Protein AF-A0A956WLN7-F1 (afdb_monomer_lite)

Radius of gyration: 38.91 Å; chains: 1; bounding box: 83×95×93 Å

Structure (mmCIF, N/CA/C/O backbone):
data_AF-A0A956WLN7-F1
#
_entry.id   AF-A0A956WLN7-F1
#
loop_
_atom_site.group_PDB
_atom_site.id
_atom_site.type_symbol
_atom_site.label_atom_id
_atom_site.label_alt_id
_atom_site.label_comp_id
_atom_site.label_asym_id
_atom_site.label_entity_id
_atom_site.label_seq_id
_atom_site.pdbx_PDB_ins_code
_atom_site.Cartn_x
_atom_site.Cartn_y
_atom_site.Cartn_z
_atom_site.occupancy
_atom_site.B_iso_or_equiv
_atom_site.auth_seq_id
_atom_site.auth_comp_id
_atom_site.auth_asym_id
_atom_site.auth_atom_id
_atom_site.pdbx_PDB_model_num
ATOM 1 N N . MET A 1 1 ? -20.379 26.468 -5.941 1.00 45.59 1 MET A N 1
ATOM 2 C CA . MET A 1 1 ? -20.673 27.182 -4.681 1.00 45.59 1 MET A CA 1
ATOM 3 C C . MET A 1 1 ? -21.697 28.233 -5.037 1.00 45.59 1 MET A C 1
ATOM 5 O O . MET A 1 1 ? -21.361 29.142 -5.783 1.00 45.59 1 MET A O 1
ATOM 9 N N . ASP A 1 2 ? -22.950 27.978 -4.674 1.00 44.16 2 ASP A N 1
ATOM 10 C CA . ASP A 1 2 ? -24.123 28.577 -5.312 1.00 44.16 2 ASP A CA 1
ATOM 11 C C . ASP A 1 2 ? -24.926 29.424 -4.315 1.00 44.16 2 ASP A C 1
ATOM 13 O O . ASP A 1 2 ? -25.055 29.079 -3.139 1.00 44.16 2 ASP A O 1
ATOM 17 N N . ALA A 1 3 ? -25.411 30.561 -4.807 1.00 46.25 3 ALA A N 1
ATOM 18 C CA . ALA A 1 3 ? -25.912 31.727 -4.080 1.00 46.25 3 ALA A CA 1
ATOM 19 C C . ALA A 1 3 ? -27.334 31.552 -3.514 1.00 46.25 3 ALA A C 1
ATOM 21 O O . ALA A 1 3 ? -27.982 32.519 -3.126 1.00 46.25 3 ALA A O 1
ATOM 22 N N . THR A 1 4 ? -27.820 30.316 -3.440 1.00 49.53 4 THR A N 1
ATOM 23 C CA . THR A 1 4 ? -29.197 29.977 -3.065 1.00 49.53 4 THR A CA 1
ATOM 24 C C . THR A 1 4 ? -29.378 29.695 -1.572 1.00 49.53 4 THR A C 1
ATOM 26 O O . THR A 1 4 ? -30.505 29.665 -1.094 1.00 49.53 4 THR A O 1
ATOM 29 N N . GLN A 1 5 ? -28.292 29.572 -0.798 1.00 53.28 5 GLN A N 1
ATOM 30 C CA . GLN A 1 5 ? -28.366 29.317 0.651 1.00 53.28 5 GLN A CA 1
ATOM 31 C C . GLN A 1 5 ? -28.378 30.583 1.528 1.00 53.28 5 GLN A C 1
ATOM 33 O O . GLN A 1 5 ? -28.647 30.492 2.723 1.00 53.28 5 GLN A O 1
ATOM 38 N N . PHE A 1 6 ? -28.123 31.770 0.965 1.00 53.34 6 PHE A N 1
ATOM 39 C CA . PHE A 1 6 ? -28.124 33.022 1.740 1.00 53.34 6 PHE A CA 1
ATOM 40 C C . PHE A 1 6 ? -29.510 33.697 1.796 1.00 53.34 6 PHE A C 1
ATOM 42 O O . PHE A 1 6 ? -29.788 34.452 2.727 1.00 53.34 6 PHE A O 1
ATOM 49 N N . ASP A 1 7 ? -30.407 33.380 0.855 1.00 49.59 7 ASP A N 1
ATOM 50 C CA . ASP A 1 7 ? -31.729 34.017 0.738 1.00 49.59 7 ASP A CA 1
ATOM 51 C C . ASP A 1 7 ? -32.812 33.400 1.644 1.00 49.59 7 ASP A C 1
ATOM 53 O O . ASP A 1 7 ? -33.768 34.083 2.021 1.00 49.59 7 ASP A O 1
ATOM 57 N N . GLU A 1 8 ? -32.656 32.150 2.091 1.00 51.47 8 GLU A N 1
ATOM 58 C CA . GLU A 1 8 ? -33.643 31.514 2.982 1.00 51.47 8 GLU A CA 1
ATOM 59 C C . GLU A 1 8 ? 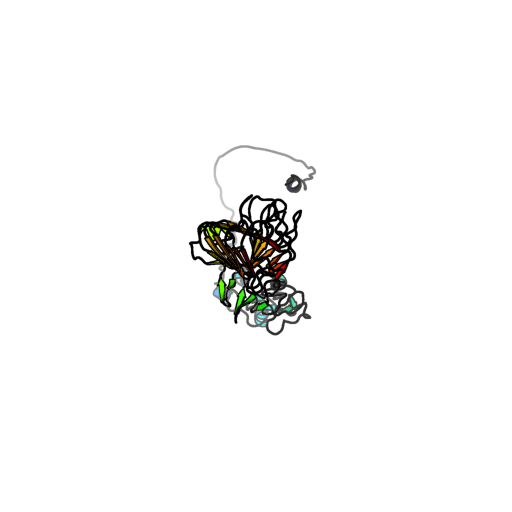-33.485 31.925 4.456 1.00 51.47 8 GLU A C 1
ATOM 61 O O . GLU A 1 8 ? -34.454 31.908 5.220 1.00 51.47 8 GLU A O 1
ATOM 66 N N . LEU A 1 9 ? -32.302 32.406 4.861 1.00 50.06 9 LEU A N 1
ATOM 67 C CA . LEU A 1 9 ? -32.072 32.895 6.227 1.00 50.06 9 LEU A CA 1
ATOM 68 C C . LEU A 1 9 ? -32.594 34.328 6.447 1.00 50.06 9 LEU A C 1
ATOM 70 O O . LEU A 1 9 ? -32.893 34.709 7.579 1.00 50.06 9 LEU A O 1
ATOM 74 N N . ALA A 1 10 ? -32.774 35.110 5.376 1.00 54.50 10 ALA A N 1
ATOM 75 C CA . ALA A 1 10 ? -33.302 36.475 5.440 1.00 54.50 10 ALA A CA 1
ATOM 76 C C . ALA A 1 10 ? -34.845 36.537 5.506 1.00 54.50 10 ALA A C 1
ATOM 78 O O . ALA A 1 10 ? -35.404 37.558 5.914 1.00 54.50 10 ALA A O 1
ATOM 79 N N . GLN A 1 11 ? -35.550 35.452 5.158 1.00 50.66 11 GLN A N 1
ATOM 80 C CA . GLN A 1 11 ? -37.019 35.428 5.078 1.00 50.66 11 GLN A CA 1
ATOM 81 C C . GLN A 1 11 ? -37.735 34.923 6.344 1.00 50.66 11 GLN A C 1
ATOM 83 O O . GLN A 1 11 ? -38.943 35.120 6.467 1.00 50.66 11 GLN A O 1
ATOM 88 N N . SER A 1 12 ? -37.033 34.357 7.333 1.00 45.94 12 SER A N 1
ATOM 89 C CA . SER A 1 12 ? -37.675 33.816 8.549 1.00 45.94 12 SER A CA 1
ATOM 90 C C . SER A 1 12 ? -37.803 34.812 9.715 1.00 45.94 12 SER A C 1
ATOM 92 O O . SER A 1 12 ? -38.587 34.584 10.636 1.00 45.94 12 SER A O 1
ATOM 94 N N . LEU A 1 13 ? -37.107 35.957 9.669 1.00 47.78 13 LEU A N 1
ATOM 95 C CA . LEU A 1 13 ? -37.099 36.957 10.754 1.00 47.78 13 LEU A CA 1
ATOM 96 C C . LEU A 1 13 ? -37.998 38.179 10.520 1.00 47.78 13 LEU A C 1
ATOM 98 O O . LEU A 1 13 ? -38.064 39.079 11.358 1.00 47.78 13 LEU A O 1
ATOM 102 N N . ALA A 1 14 ? -38.757 38.205 9.427 1.00 44.84 14 ALA A N 1
ATOM 103 C CA . ALA A 1 14 ? -39.651 39.310 9.119 1.00 44.84 14 ALA A CA 1
ATOM 104 C C . ALA A 1 14 ? -41.019 38.805 8.654 1.00 44.84 14 ALA A C 1
ATOM 106 O O . ALA A 1 14 ? -41.311 38.866 7.465 1.00 44.84 14 ALA A O 1
ATOM 107 N N . ARG A 1 15 ? -41.864 38.362 9.602 1.00 39.53 15 ARG A N 1
ATOM 108 C CA . ARG A 1 15 ? -43.323 38.643 9.693 1.00 39.53 15 ARG A CA 1
ATOM 109 C C . ARG A 1 15 ? -44.076 37.541 10.450 1.00 39.53 15 ARG A C 1
ATOM 111 O O . ARG A 1 15 ? -44.605 36.622 9.845 1.00 39.53 15 ARG A O 1
ATOM 118 N N . ALA A 1 16 ? -44.265 37.736 11.752 1.00 34.62 16 ALA A N 1
ATOM 119 C CA . ALA A 1 16 ? -45.542 37.477 12.426 1.00 34.62 16 ALA A CA 1
ATOM 120 C C . ALA A 1 16 ? -45.494 38.098 13.833 1.00 34.62 16 ALA A C 1
ATOM 122 O O . ALA A 1 16 ? -44.595 37.798 14.602 1.00 34.62 16 ALA A O 1
ATOM 123 N N . THR A 1 17 ? -46.369 38.990 14.287 1.00 37.59 17 THR A N 1
ATOM 124 C CA . THR A 1 17 ? -47.539 39.656 13.702 1.00 37.59 17 THR A CA 1
ATOM 125 C C . THR A 1 17 ? -47.919 40.778 14.680 1.00 37.59 17 THR A C 1
ATOM 127 O O . THR A 1 17 ? -48.120 40.513 15.862 1.00 37.59 17 THR A O 1
ATOM 130 N N . ARG A 1 18 ? -48.076 42.021 14.201 1.00 36.75 18 ARG A N 1
ATOM 131 C CA . ARG A 1 18 ? -48.930 43.039 14.839 1.00 36.75 18 ARG A CA 1
ATOM 132 C C . ARG A 1 18 ? -50.136 43.272 13.931 1.00 36.75 18 ARG A C 1
ATOM 134 O O . ARG A 1 18 ? -49.963 43.638 12.773 1.00 36.75 18 ARG A O 1
ATOM 141 N N . ARG A 1 19 ? -51.345 43.127 14.473 1.00 40.56 19 ARG A N 1
ATOM 142 C CA . ARG A 1 19 ? -52.564 43.792 13.989 1.00 40.56 19 ARG A CA 1
ATOM 143 C C . ARG A 1 19 ? -53.217 44.460 15.194 1.00 40.56 19 ARG A C 1
ATOM 145 O O . ARG A 1 19 ? -53.459 43.802 16.199 1.00 40.56 19 ARG A O 1
ATOM 152 N N . GLY A 1 20 ? -53.417 45.771 15.103 1.00 34.44 20 GLY A N 1
ATOM 153 C CA . GLY A 1 20 ? -54.113 46.575 16.104 1.00 34.44 20 GLY A CA 1
ATOM 154 C C . GLY A 1 20 ? -55.549 46.887 15.691 1.00 34.44 20 GLY A C 1
ATOM 155 O O . GLY A 1 20 ? -55.900 46.735 14.523 1.00 34.44 20 GLY A O 1
ATOM 156 N N . LEU A 1 21 ? -56.340 47.389 16.644 1.00 31.92 21 LEU A N 1
ATOM 157 C CA . LEU A 1 21 ? -57.487 48.254 16.373 1.00 31.92 21 LEU A CA 1
ATOM 158 C C . LEU A 1 21 ? -57.810 49.144 17.600 1.00 31.92 21 LEU A C 1
ATOM 160 O O . LEU A 1 21 ? -58.146 48.643 18.663 1.00 31.92 21 LEU A O 1
ATOM 164 N N . LEU A 1 22 ? -57.630 50.457 17.397 1.00 35.88 22 LEU A N 1
ATOM 165 C CA . LEU A 1 22 ? -58.396 51.643 17.841 1.00 35.88 22 LEU A CA 1
ATOM 166 C C . LEU A 1 22 ? -59.015 51.755 19.257 1.00 35.88 22 LEU A C 1
ATOM 168 O O . LEU A 1 22 ? -59.875 50.973 19.640 1.00 35.88 22 LEU A O 1
ATOM 172 N N . GLY A 1 23 ? -58.749 52.899 19.918 1.00 31.00 23 GLY A N 1
ATOM 173 C CA . GLY A 1 23 ? -59.648 53.466 20.941 1.00 31.00 23 GLY A CA 1
ATOM 174 C C . GLY A 1 23 ? -59.060 54.537 21.880 1.00 31.00 23 GLY A C 1
ATOM 175 O O . GLY A 1 23 ? -58.691 54.214 22.996 1.00 31.00 23 GLY A O 1
ATOM 176 N N . ARG A 1 24 ? -58.989 55.790 21.392 1.00 33.72 24 ARG A N 1
ATOM 177 C CA . ARG A 1 24 ? -58.956 57.144 22.036 1.00 33.72 24 ARG A CA 1
ATOM 178 C C . ARG A 1 24 ? -59.171 57.182 23.575 1.00 33.72 24 ARG A C 1
ATOM 180 O O . ARG A 1 24 ? -60.046 56.491 24.069 1.00 33.72 24 ARG A O 1
ATOM 187 N N . VAL A 1 25 ? -58.485 58.001 24.388 1.00 32.91 25 VAL A N 1
ATOM 188 C CA . VAL A 1 25 ? -58.614 59.475 24.592 1.00 32.91 25 VAL A CA 1
ATOM 189 C C . VAL A 1 25 ? -57.496 59.881 25.594 1.00 32.91 25 VAL A C 1
ATOM 191 O O . VAL A 1 25 ? -57.340 59.193 26.594 1.00 32.91 25 VAL A O 1
ATOM 194 N N . ALA A 1 26 ? -56.551 60.767 25.228 1.00 31.11 26 ALA A N 1
ATOM 195 C CA . ALA A 1 26 ? -56.342 62.162 25.710 1.00 31.11 26 ALA A CA 1
ATOM 196 C C . ALA A 1 26 ? -56.087 62.306 27.243 1.00 31.11 26 ALA A C 1
ATOM 198 O O . ALA A 1 26 ? -56.762 61.661 28.025 1.00 31.11 26 ALA A O 1
ATOM 199 N N . VAL A 1 27 ? -55.163 63.103 27.802 1.00 33.84 27 VAL A N 1
ATOM 200 C CA . VAL A 1 27 ? -54.576 64.418 27.474 1.00 33.84 27 VAL A CA 1
ATOM 201 C C . VAL A 1 27 ? -53.215 64.553 28.216 1.00 33.84 27 VAL A C 1
ATOM 203 O O . VAL A 1 27 ? -53.011 63.930 29.254 1.00 33.84 27 VAL A O 1
ATOM 206 N N . LEU A 1 28 ? -52.312 65.373 27.659 1.00 31.94 28 LEU A N 1
ATOM 207 C CA . LEU A 1 28 ? -51.082 65.988 28.221 1.00 31.94 28 LEU A CA 1
ATOM 208 C C . LEU A 1 28 ? -51.258 66.618 29.645 1.00 31.94 28 LEU A C 1
ATOM 210 O O . LEU A 1 28 ? -52.407 66.774 30.050 1.00 31.94 28 LEU A O 1
ATOM 214 N N . PRO A 1 29 ? -50.211 67.067 30.397 1.00 44.50 29 PRO A N 1
ATOM 215 C CA . PRO A 1 29 ? -49.067 67.836 29.888 1.00 44.50 29 PRO A CA 1
ATOM 216 C C . PRO A 1 29 ? -47.691 67.633 30.555 1.00 44.50 29 PRO A C 1
ATOM 218 O O . PRO A 1 29 ? -47.484 66.853 31.479 1.00 44.50 29 PRO A O 1
ATOM 221 N N . ALA A 1 30 ? -46.744 68.370 29.979 1.00 36.00 30 ALA A N 1
ATOM 222 C CA . ALA A 1 30 ? -45.340 68.486 30.315 1.00 36.00 30 ALA A CA 1
ATOM 223 C C . ALA A 1 30 ? -45.047 69.581 31.366 1.00 36.00 30 ALA A C 1
ATOM 225 O O . ALA A 1 30 ? -45.860 70.474 31.586 1.00 36.00 30 ALA A O 1
ATOM 226 N N . LEU A 1 31 ? -43.798 69.535 31.850 1.00 36.22 31 LEU A N 1
ATOM 227 C CA . LEU A 1 31 ? -42.971 70.603 32.436 1.00 36.22 31 LEU A CA 1
ATOM 228 C C . LEU A 1 31 ? -43.232 71.061 33.883 1.00 36.22 31 LEU A C 1
ATOM 230 O O . LEU A 1 31 ? -44.193 71.754 34.182 1.00 36.22 31 LEU A O 1
ATOM 234 N N . GLY A 1 32 ? -42.192 70.847 34.699 1.00 29.95 32 GLY A N 1
ATOM 235 C CA . GLY A 1 32 ? -41.552 71.924 35.460 1.00 29.95 32 GLY A CA 1
ATOM 236 C C . GLY A 1 32 ? -41.991 72.115 36.912 1.00 29.95 32 GLY A C 1
ATOM 237 O O . GLY A 1 32 ? -43.172 72.149 37.223 1.00 29.95 32 GLY A O 1
ATOM 238 N N . GLY A 1 33 ? -41.005 72.343 37.786 1.00 34.06 33 GLY A N 1
ATOM 239 C CA . GLY A 1 33 ? -41.217 73.066 39.043 1.00 34.06 33 GLY A CA 1
ATOM 240 C C . GLY A 1 33 ? -40.717 72.354 40.294 1.00 34.06 33 GLY A C 1
ATOM 241 O O . GLY A 1 33 ? -41.414 71.538 40.885 1.00 34.06 33 GLY A O 1
ATOM 242 N N . ALA A 1 34 ? -39.516 72.729 40.729 1.00 36.72 34 ALA A N 1
ATOM 243 C CA . ALA A 1 34 ? -39.054 72.551 42.098 1.00 36.72 34 ALA A CA 1
ATOM 244 C C . ALA A 1 34 ? -39.725 73.584 43.019 1.00 36.72 34 ALA A C 1
ATOM 246 O O . ALA A 1 34 ? -39.796 74.749 42.643 1.00 36.72 34 ALA A O 1
ATOM 247 N N . ALA A 1 35 ? -40.131 73.184 44.228 1.00 34.50 35 ALA A N 1
ATOM 248 C CA . ALA A 1 35 ? -40.055 74.000 45.447 1.00 34.50 35 ALA A CA 1
ATOM 249 C C . ALA A 1 35 ? -40.521 73.188 46.665 1.00 34.50 35 ALA A C 1
ATOM 251 O O . ALA A 1 35 ? -41.550 72.517 46.644 1.00 34.50 35 ALA A O 1
ATOM 252 N N . ALA A 1 36 ? -39.731 73.269 47.731 1.00 38.56 36 ALA A N 1
ATOM 253 C CA . ALA A 1 36 ? -40.043 72.776 49.062 1.00 38.56 36 ALA A CA 1
ATOM 254 C C . ALA A 1 36 ? -41.178 73.584 49.718 1.00 38.56 36 ALA A C 1
ATOM 256 O O . ALA A 1 36 ? -41.348 74.755 49.389 1.00 38.56 36 ALA A O 1
ATOM 257 N N . LEU A 1 37 ? -41.868 72.993 50.705 1.00 33.00 37 LEU A N 1
ATOM 258 C CA . LEU A 1 37 ? -41.923 73.460 52.107 1.00 33.00 37 LEU A CA 1
ATOM 259 C C . LEU A 1 37 ? -43.083 72.799 52.898 1.00 33.00 37 LEU A C 1
ATOM 261 O O . LEU A 1 37 ? -44.229 72.801 52.473 1.00 33.00 37 LEU A O 1
ATOM 265 N N . LEU A 1 38 ? -42.719 72.316 54.096 1.00 34.91 38 LEU A N 1
ATOM 266 C CA . LEU A 1 38 ? -43.451 72.359 55.379 1.00 34.91 38 LEU A CA 1
ATOM 267 C C . LEU A 1 38 ? -44.720 71.501 55.615 1.00 34.91 38 LEU A C 1
ATOM 269 O O . LEU A 1 38 ? -45.814 71.820 55.180 1.00 34.91 38 LEU A O 1
ATOM 273 N N . GLY A 1 39 ? -44.532 70.476 56.464 1.00 33.16 39 GLY A N 1
ATOM 274 C CA . GLY A 1 39 ? -45.213 70.280 57.760 1.00 33.16 39 GLY A CA 1
ATOM 275 C C . GLY A 1 39 ? -46.731 70.056 57.808 1.00 33.16 39 GLY A C 1
ATOM 276 O O . GLY A 1 39 ? -47.496 70.973 57.552 1.00 33.16 39 GLY A O 1
ATOM 277 N N . ASN A 1 40 ? -47.182 68.899 58.317 1.00 41.41 40 ASN A N 1
ATOM 278 C CA . ASN A 1 40 ? -47.607 68.738 59.724 1.00 41.41 40 ASN A CA 1
ATOM 279 C C . ASN A 1 40 ? -48.157 67.318 60.033 1.00 41.41 40 ASN A C 1
ATOM 281 O O . ASN A 1 40 ? -48.331 66.516 59.115 1.00 41.41 40 ASN A O 1
ATOM 285 N N . PRO A 1 41 ? -48.314 66.954 61.325 1.00 48.44 41 PRO A N 1
ATOM 286 C CA . PRO A 1 41 ? -48.110 65.598 61.829 1.00 48.44 41 PRO A CA 1
ATOM 287 C C . PRO A 1 41 ? -49.404 64.838 62.179 1.00 48.44 41 PRO A C 1
ATOM 289 O O . PRO A 1 41 ? -50.501 65.379 62.179 1.00 48.44 41 PRO A O 1
ATOM 292 N N . TRP A 1 42 ? -49.201 63.579 62.581 1.00 35.78 42 TRP A N 1
ATOM 293 C CA . TRP A 1 42 ? -50.133 62.666 63.258 1.00 35.78 42 TRP A CA 1
ATOM 294 C C . TRP A 1 42 ? -51.292 62.058 62.446 1.00 35.78 42 TRP A C 1
ATOM 296 O O . TRP A 1 42 ? -52.407 62.558 62.405 1.00 35.78 42 TRP A O 1
ATOM 306 N N . SER A 1 43 ? -51.077 60.825 61.977 1.00 38.75 43 SER A N 1
ATOM 307 C CA . SER A 1 43 ? -52.029 59.737 62.240 1.00 38.75 43 SER A CA 1
ATOM 308 C C . SER A 1 43 ? -51.296 58.392 62.319 1.00 38.75 43 SER A C 1
ATOM 310 O O . SER A 1 43 ? -50.462 58.026 61.490 1.00 38.75 43 SER A O 1
ATOM 312 N N . THR A 1 44 ? -51.538 57.683 63.414 1.00 48.47 44 THR A N 1
ATOM 313 C CA . THR A 1 44 ? -50.906 56.428 63.813 1.00 48.47 44 THR A CA 1
ATOM 314 C C . THR A 1 44 ? -51.625 55.239 63.174 1.00 48.47 44 THR A C 1
ATOM 316 O O . THR A 1 44 ? -52.648 54.779 63.669 1.00 48.47 44 THR A O 1
ATOM 319 N N . ALA A 1 45 ? -51.054 54.672 62.108 1.00 42.31 45 ALA A N 1
ATOM 320 C CA . ALA A 1 45 ? -51.434 53.350 61.604 1.00 42.31 45 ALA A CA 1
ATOM 321 C C . ALA A 1 45 ? -50.338 52.332 61.959 1.00 42.31 45 ALA A C 1
ATOM 323 O O . ALA A 1 45 ? -49.238 52.332 61.398 1.00 42.31 45 ALA A O 1
ATOM 324 N N . GLY A 1 46 ? -50.625 51.467 62.934 1.00 41.56 46 GLY A N 1
ATOM 325 C CA . GLY A 1 46 ? -49.712 50.430 63.405 1.00 41.56 46 GLY A CA 1
ATOM 326 C C . GLY A 1 46 ? -49.286 49.474 62.287 1.00 41.56 46 GLY A C 1
ATOM 327 O O . GLY A 1 46 ? -50.028 48.574 61.895 1.00 41.56 46 GLY A O 1
ATOM 328 N N . LYS A 1 47 ? -48.041 49.607 61.813 1.00 43.47 47 LYS A N 1
ATOM 329 C CA . LYS A 1 47 ? -47.384 48.584 60.991 1.00 43.47 47 LYS A CA 1
ATOM 330 C C . LYS A 1 47 ? -47.201 47.325 61.842 1.00 43.47 47 LYS A C 1
ATOM 332 O O . LYS A 1 47 ? -46.291 47.256 62.669 1.00 43.47 47 LYS A O 1
ATOM 337 N N . LYS A 1 48 ? -48.023 46.293 61.612 1.00 48.09 48 LYS A N 1
ATOM 338 C CA . LYS A 1 48 ? -47.727 44.928 62.079 1.00 48.09 48 LYS A CA 1
ATOM 339 C C . LYS A 1 48 ? -46.348 44.546 61.536 1.00 48.09 48 LYS A C 1
ATOM 341 O O . LYS A 1 48 ? -46.185 44.309 60.339 1.00 48.09 48 LYS A O 1
ATOM 346 N N . ARG A 1 49 ? -45.335 44.516 62.408 1.00 45.84 49 ARG A N 1
ATOM 347 C CA . ARG A 1 49 ? -43.987 44.040 62.070 1.00 45.84 49 ARG A CA 1
ATOM 348 C C . ARG A 1 49 ? -44.141 42.623 61.515 1.00 45.84 49 ARG A C 1
ATOM 350 O O . ARG A 1 49 ? -44.513 41.719 62.262 1.00 45.84 49 ARG A O 1
ATOM 357 N N . LYS A 1 50 ? -43.861 42.408 60.221 1.00 51.66 50 LYS A N 1
ATOM 358 C CA . LYS A 1 50 ? -43.634 41.054 59.692 1.00 51.66 50 LYS A CA 1
ATOM 359 C C . LYS A 1 50 ? -42.549 40.448 60.582 1.00 51.66 50 LYS A C 1
ATOM 361 O O . LYS A 1 50 ? -41.424 40.950 60.584 1.00 51.66 50 LYS A O 1
ATOM 366 N N . LYS A 1 51 ? -42.895 39.448 61.405 1.00 53.06 51 LYS A N 1
ATOM 367 C CA . LYS A 1 51 ? -41.923 38.741 62.249 1.00 53.06 51 LYS A CA 1
ATOM 368 C C . LYS A 1 51 ? -40.786 38.303 61.325 1.00 53.06 51 LYS A C 1
ATOM 370 O O . LYS A 1 51 ? -41.018 37.502 60.422 1.00 53.06 51 LYS A O 1
ATOM 375 N N . LYS A 1 52 ? -39.586 38.873 61.507 1.00 56.16 52 LYS A N 1
ATOM 376 C CA . LYS A 1 52 ? -38.375 38.425 60.810 1.00 56.16 52 LYS A CA 1
ATOM 377 C C . LYS A 1 52 ? -38.253 36.937 61.096 1.00 56.16 52 LYS A C 1
ATOM 379 O O . LYS A 1 52 ? -38.054 36.539 62.242 1.00 56.16 52 LYS A O 1
ATOM 384 N N . CYS A 1 53 ? -38.458 36.125 60.071 1.00 62.47 53 CYS A N 1
ATOM 385 C CA . CYS A 1 53 ? -38.328 34.696 60.223 1.00 62.47 53 CYS A CA 1
ATOM 386 C C . CYS A 1 53 ? -36.874 34.378 60.536 1.00 62.47 53 CYS A C 1
ATOM 388 O O . CYS A 1 53 ? -36.000 34.752 59.758 1.00 62.47 53 CYS A O 1
ATOM 390 N N . LYS A 1 54 ? -36.617 33.718 61.664 1.00 66.31 54 LYS A N 1
ATOM 391 C CA . LYS A 1 54 ? -35.305 33.145 61.958 1.00 66.31 54 LYS A CA 1
ATOM 392 C C . LYS A 1 54 ? -35.324 31.704 61.442 1.00 66.31 54 LYS A C 1
ATOM 394 O O . LYS A 1 54 ? -36.037 30.892 62.033 1.00 66.31 54 LYS A O 1
ATOM 399 N N . PRO A 1 55 ? -34.644 31.386 60.326 1.00 65.50 55 PRO A N 1
ATOM 400 C CA . PRO A 1 55 ? -34.585 30.018 59.824 1.00 65.50 55 PRO A CA 1
ATOM 401 C C . PRO A 1 55 ? -33.942 29.117 60.882 1.00 65.50 55 PRO A C 1
ATOM 403 O O . PRO A 1 55 ? -32.977 29.524 61.532 1.00 65.50 55 PRO A O 1
ATOM 406 N N . ARG A 1 56 ? -34.460 27.897 61.070 1.00 71.31 56 ARG A N 1
ATOM 407 C CA . ARG A 1 56 ? -33.717 26.884 61.834 1.00 71.31 56 ARG A CA 1
ATOM 408 C C . ARG A 1 56 ? -32.373 26.586 61.147 1.00 71.31 56 ARG A C 1
ATOM 410 O O . ARG A 1 56 ? -32.335 26.590 59.917 1.00 71.31 56 ARG A O 1
ATOM 417 N N . PRO A 1 57 ? -31.312 26.279 61.917 1.00 80.12 57 PRO A N 1
ATOM 418 C CA . PRO A 1 57 ? -30.034 25.847 61.361 1.00 80.12 57 PRO A CA 1
ATOM 419 C C . PRO A 1 57 ? -30.194 24.658 60.410 1.00 80.12 57 PRO A C 1
ATOM 421 O O . PRO A 1 57 ? -31.054 23.797 60.638 1.00 80.12 57 PRO A O 1
ATOM 424 N N . LEU A 1 58 ? -29.344 24.607 59.382 1.00 74.38 58 LEU A N 1
ATOM 425 C CA . LEU A 1 58 ? -29.343 23.573 58.345 1.00 74.38 58 LEU A CA 1
ATOM 426 C C . LEU A 1 58 ? -29.325 22.166 58.957 1.00 74.38 58 LEU A C 1
ATOM 428 O O . LEU A 1 58 ? -30.251 21.397 58.729 1.00 74.38 58 LEU A O 1
ATOM 432 N N . ALA A 1 59 ? -28.387 21.897 59.870 1.00 77.06 59 ALA A N 1
ATOM 433 C CA . ALA A 1 59 ? -28.246 20.609 60.555 1.00 77.06 59 ALA A CA 1
ATOM 434 C C . ALA A 1 59 ? -29.529 20.133 61.265 1.00 77.06 59 ALA A C 1
ATOM 436 O O . ALA A 1 59 ? -29.865 18.957 61.232 1.00 77.06 59 ALA A O 1
ATOM 437 N N . LYS A 1 60 ? -30.307 21.045 61.868 1.00 79.75 60 LYS A N 1
ATOM 438 C CA . LYS A 1 60 ? -31.589 20.698 62.518 1.00 79.75 60 LYS A CA 1
ATOM 439 C C . LYS A 1 60 ? -32.745 20.538 61.532 1.00 79.75 60 LYS A C 1
ATOM 441 O O . LYS A 1 60 ? -33.779 19.983 61.895 1.00 79.75 60 LYS A O 1
ATOM 446 N N . THR A 1 61 ? -32.617 21.105 60.338 1.00 76.69 61 THR A N 1
ATOM 447 C CA . THR A 1 61 ? -33.612 20.983 59.265 1.00 76.69 61 THR A CA 1
ATOM 448 C C . THR A 1 61 ? -33.390 19.695 58.468 1.00 76.69 61 THR A C 1
ATOM 450 O O . THR A 1 61 ? -34.369 19.067 58.073 1.00 76.69 61 THR A O 1
ATOM 453 N N . CYS A 1 62 ? -32.126 19.295 58.321 1.00 78.00 62 CYS A N 1
ATOM 454 C CA . CYS A 1 62 ? -31.654 18.139 57.562 1.00 78.00 62 CYS A CA 1
ATOM 455 C C . CYS A 1 62 ? -31.360 16.899 58.418 1.00 78.00 62 CYS A C 1
ATOM 457 O O . CYS A 1 62 ? -30.921 15.881 57.905 1.00 78.00 62 CYS A O 1
ATOM 459 N N . ALA A 1 63 ? -31.600 16.945 59.729 1.00 74.88 63 ALA A N 1
ATOM 460 C CA . ALA A 1 63 ? -31.435 15.771 60.581 1.00 74.88 63 ALA A CA 1
ATOM 461 C C . ALA A 1 63 ? -32.357 14.630 60.108 1.00 74.88 63 ALA A C 1
ATOM 463 O O . ALA A 1 63 ? -33.583 14.770 60.165 1.00 74.88 63 ALA A O 1
ATOM 464 N N . GLY A 1 64 ? -31.756 13.535 59.628 1.00 67.06 64 GLY A N 1
ATOM 465 C CA . GLY A 1 64 ? -32.459 12.371 59.076 1.00 67.06 64 GLY A CA 1
ATOM 466 C C . GLY A 1 64 ? -33.191 12.643 57.759 1.00 67.06 64 GLY A C 1
ATOM 467 O O . GLY A 1 64 ? -34.152 11.948 57.448 1.00 67.06 64 GLY A O 1
ATOM 468 N N . LYS A 1 65 ? -32.816 13.701 57.030 1.00 71.06 65 LYS A N 1
ATOM 469 C CA . LYS A 1 65 ? -33.422 14.080 55.749 1.00 71.06 65 LYS A CA 1
ATOM 470 C C . LYS A 1 65 ? -32.342 14.542 54.787 1.00 71.06 65 LYS A C 1
ATOM 472 O O . LYS A 1 65 ? -31.407 15.217 55.194 1.00 71.06 65 LYS A O 1
ATOM 477 N N . CYS A 1 66 ? -32.531 14.272 53.513 1.00 73.00 66 CYS A N 1
ATOM 478 C CA . CYS A 1 66 ? -31.627 14.678 52.448 1.00 73.00 66 CYS A CA 1
ATOM 479 C C . CYS A 1 66 ? -32.459 15.315 51.309 1.00 73.00 66 CYS A C 1
ATOM 481 O O . CYS A 1 66 ? -33.694 15.343 51.379 1.00 73.00 66 CYS A O 1
ATOM 483 N N . GLY A 1 67 ? -31.815 15.914 50.307 1.00 72.81 67 GLY A N 1
ATOM 484 C CA . GLY A 1 67 ? -32.497 16.600 49.205 1.00 72.81 67 GLY A CA 1
ATOM 485 C C . GLY A 1 67 ? -33.252 17.867 49.633 1.00 72.81 67 GLY A C 1
ATOM 486 O O . GLY A 1 67 ? -32.942 18.502 50.644 1.00 72.81 67 GLY A O 1
ATOM 487 N N . ILE A 1 68 ? -34.262 18.279 48.858 1.00 78.31 68 ILE A N 1
ATOM 488 C CA . ILE A 1 68 ? -34.959 19.557 49.075 1.00 78.31 68 ILE A CA 1
ATOM 489 C C . ILE A 1 68 ? -36.052 19.438 50.146 1.00 78.31 68 ILE A C 1
ATOM 491 O O . ILE A 1 68 ? -37.206 19.097 49.878 1.00 78.31 68 ILE A O 1
ATOM 495 N N . VAL A 1 69 ? -35.733 19.845 51.373 1.00 78.06 69 VAL A N 1
ATOM 496 C CA . VAL A 1 69 ? -36.657 19.807 52.512 1.00 78.06 69 VAL A CA 1
ATOM 497 C C . VAL A 1 69 ? -37.313 21.173 52.730 1.00 78.06 69 VAL A C 1
ATOM 499 O O . VAL A 1 69 ? -36.664 22.217 52.811 1.00 78.06 69 VAL A O 1
ATOM 502 N N . LYS A 1 70 ? -38.644 21.198 52.885 1.00 76.56 70 LYS A N 1
ATOM 503 C CA . LYS A 1 70 ? -39.368 22.415 53.295 1.00 76.56 70 LYS A CA 1
ATOM 504 C C . LYS A 1 70 ? -39.265 22.595 54.801 1.00 76.56 70 LYS A C 1
ATOM 506 O O . LYS A 1 70 ? -39.747 21.766 55.577 1.00 76.56 70 LYS A O 1
ATOM 511 N N . ASN A 1 71 ? -38.753 23.742 55.231 1.00 71.19 71 ASN A N 1
ATOM 512 C CA . ASN A 1 71 ? -38.740 24.091 56.643 1.00 71.19 71 ASN A CA 1
ATOM 513 C C . ASN A 1 71 ? -40.165 24.434 57.139 1.00 71.19 71 ASN A C 1
ATOM 515 O O . ASN A 1 71 ? -40.584 25.597 57.155 1.00 71.19 71 ASN A O 1
ATOM 519 N N . ARG A 1 72 ? -40.939 23.401 57.515 1.00 60.00 72 ARG A N 1
ATOM 520 C CA . ARG A 1 72 ? -42.353 23.505 57.937 1.00 60.00 72 ARG A CA 1
ATOM 521 C C . ARG A 1 72 ? -42.555 24.357 59.196 1.00 60.00 72 ARG A C 1
ATOM 523 O O . ARG A 1 72 ? -43.632 24.920 59.353 1.00 60.00 72 ARG A O 1
ATOM 530 N N . LYS A 1 73 ? -41.545 24.488 60.068 1.00 59.75 73 LYS A N 1
ATOM 531 C CA . LYS A 1 73 ? -41.647 25.245 61.333 1.00 59.75 73 LYS A CA 1
ATOM 532 C C . LYS A 1 73 ? -41.143 26.692 61.233 1.00 59.75 73 LYS A C 1
ATOM 534 O O . LYS A 1 73 ? -41.522 27.506 62.067 1.00 59.75 73 LYS A O 1
ATOM 539 N N . THR A 1 74 ? -40.349 27.044 60.216 1.00 60.25 74 THR A N 1
ATOM 540 C CA . THR A 1 74 ? -39.858 28.418 60.002 1.00 60.25 74 THR A CA 1
ATOM 541 C C . THR A 1 74 ? -39.825 28.777 58.511 1.00 60.25 74 THR A C 1
ATOM 543 O O . THR A 1 74 ? -38.776 28.759 57.871 1.00 60.25 74 THR A O 1
ATOM 546 N N . CYS A 1 75 ? -40.993 29.156 57.980 1.00 70.00 75 CYS A N 1
ATOM 547 C CA . CYS A 1 75 ? -41.176 29.927 56.737 1.00 70.00 75 CYS A CA 1
ATOM 548 C C . CYS A 1 75 ? -41.198 29.206 55.392 1.00 70.00 75 CYS A C 1
ATOM 550 O O . CYS A 1 75 ? -41.101 29.876 54.367 1.00 70.00 75 CYS A O 1
ATOM 552 N N . LYS A 1 76 ? -41.400 27.881 55.367 1.00 70.31 76 LYS A N 1
ATOM 553 C CA . LYS A 1 76 ? -41.632 27.090 54.138 1.00 70.31 76 LYS A CA 1
ATOM 554 C C . LYS A 1 76 ? -40.542 27.236 53.060 1.00 70.31 76 LYS A C 1
ATOM 556 O O . LYS A 1 76 ? -40.734 26.753 51.947 1.00 70.31 76 LYS A O 1
ATOM 561 N N . LYS A 1 77 ? -39.405 27.866 53.373 1.00 74.06 77 LYS A N 1
ATOM 562 C CA . LYS A 1 77 ? -38.268 27.962 52.461 1.00 74.06 77 LYS A CA 1
ATOM 563 C C . LYS A 1 77 ? -37.721 26.557 52.216 1.00 74.06 77 LYS A C 1
ATOM 565 O O . LYS A 1 77 ? -37.641 25.753 53.149 1.00 74.06 77 LYS A O 1
ATOM 570 N N . LYS A 1 78 ? -37.422 26.286 50.947 1.00 79.75 78 LYS A N 1
ATOM 571 C CA . LYS A 1 78 ? -36.729 25.083 50.494 1.00 79.75 78 LYS A CA 1
ATOM 572 C C . LYS A 1 78 ? -35.283 25.161 50.984 1.00 79.75 78 LYS A C 1
ATOM 574 O O . LYS A 1 78 ? -34.674 26.225 50.894 1.00 79.75 78 LYS A O 1
ATOM 579 N N . VAL A 1 79 ? -34.794 24.075 51.559 1.00 78.94 79 VAL A N 1
ATOM 580 C CA . VAL A 1 79 ? -33.433 23.934 52.069 1.00 78.94 79 VAL A CA 1
ATOM 581 C C . VAL A 1 79 ? -32.877 22.651 51.473 1.00 78.94 79 VAL A C 1
ATOM 583 O O . VAL A 1 79 ? -33.557 21.631 51.543 1.00 78.94 79 VAL A O 1
ATOM 586 N N . ASP A 1 80 ? -31.701 22.726 50.861 1.00 81.19 80 ASP A N 1
ATOM 587 C CA . ASP A 1 80 ? -31.016 21.560 50.311 1.00 81.19 80 ASP A CA 1
ATOM 588 C C . ASP A 1 80 ? -30.197 20.879 51.410 1.00 81.19 80 ASP A C 1
ATOM 590 O O . ASP A 1 80 ? -29.362 21.514 52.057 1.00 81.19 80 ASP A O 1
ATOM 594 N N . CYS A 1 81 ? -30.508 19.614 51.663 1.00 77.56 81 CYS A N 1
ATOM 595 C CA . CYS A 1 81 ? -29.923 18.792 52.708 1.00 77.56 81 CYS A CA 1
ATOM 596 C C . CYS A 1 81 ? -28.835 17.838 52.197 1.00 77.56 81 CYS A C 1
ATOM 598 O O . CYS A 1 81 ? -28.426 16.949 52.940 1.00 77.56 81 CYS A O 1
ATOM 600 N N . GLY A 1 82 ? -28.344 18.050 50.972 1.00 71.94 82 GLY A N 1
ATOM 601 C CA . GLY A 1 82 ? -27.289 17.241 50.367 1.00 71.94 82 GLY A CA 1
ATOM 602 C C . GLY A 1 82 ? -27.825 15.996 49.652 1.00 71.94 82 GLY A C 1
ATOM 603 O O . GLY A 1 82 ? -29.027 15.713 49.722 1.00 71.94 82 GLY A O 1
ATOM 604 N 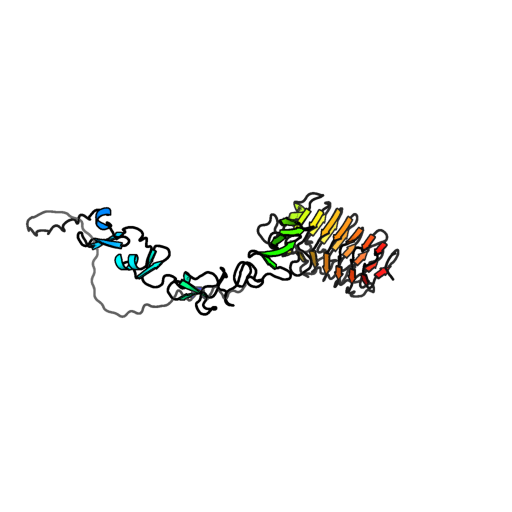N . PRO A 1 83 ? -26.948 15.267 48.937 1.00 68.94 83 PRO A N 1
ATOM 605 C CA . PRO A 1 83 ? -27.337 14.125 48.120 1.00 68.94 83 PRO A CA 1
ATOM 606 C C . PRO A 1 83 ? -27.904 12.993 48.976 1.00 68.94 83 PRO A C 1
ATOM 608 O O . PRO A 1 83 ? -27.452 12.730 50.090 1.00 68.94 83 PRO A O 1
ATOM 611 N N . CYS A 1 84 ? -28.918 12.330 48.434 1.00 70.31 84 CYS A N 1
ATOM 612 C CA . CYS A 1 84 ? -29.591 11.216 49.080 1.00 70.31 84 CYS A CA 1
ATOM 613 C C . CYS A 1 84 ? -28.993 9.913 48.610 1.00 70.31 84 CYS A C 1
ATOM 615 O O . CYS A 1 84 ? -29.462 9.348 47.624 1.00 70.31 84 CYS A O 1
ATOM 617 N N . ALA A 1 85 ? -27.960 9.481 49.327 1.00 76.94 85 ALA A N 1
ATOM 618 C CA . ALA A 1 85 ? -27.458 8.131 49.197 1.00 76.94 85 ALA A CA 1
ATOM 619 C C . ALA A 1 85 ? -28.559 7.134 49.584 1.00 76.94 85 ALA A C 1
ATOM 621 O O . ALA A 1 85 ? -29.283 7.354 50.558 1.00 76.94 85 ALA A O 1
ATOM 622 N N . CYS A 1 86 ? -28.678 6.057 48.829 1.00 78.00 86 CYS A N 1
ATOM 623 C CA . CYS A 1 86 ? -29.589 4.955 49.105 1.00 78.00 86 CYS A CA 1
ATOM 624 C C . CYS A 1 86 ? -28.882 3.637 48.786 1.00 78.00 86 CYS A C 1
ATOM 626 O O . CYS A 1 86 ? -27.995 3.606 47.932 1.00 78.00 86 CYS A O 1
ATOM 628 N N . GLU A 1 87 ? -29.272 2.559 49.460 1.00 77.38 87 GLU A N 1
ATOM 629 C CA . GLU A 1 87 ? -28.818 1.198 49.140 1.00 77.38 87 GLU A CA 1
ATOM 630 C C . GLU A 1 87 ? -29.974 0.357 48.581 1.00 77.38 87 GLU A C 1
ATOM 632 O O . GLU A 1 87 ? -29.751 -0.566 47.799 1.00 77.38 87 GLU A O 1
ATOM 637 N N . ALA A 1 88 ? -31.219 0.715 48.918 1.00 76.56 88 ALA A N 1
ATOM 638 C CA . ALA A 1 88 ? -32.428 0.084 48.409 1.00 76.56 88 ALA A CA 1
ATOM 639 C C . ALA A 1 88 ? -33.521 1.105 48.049 1.00 76.56 88 ALA A C 1
ATOM 641 O O . ALA A 1 88 ? -33.589 2.213 48.584 1.00 76.56 88 ALA A O 1
ATOM 642 N N . ASN A 1 89 ? -34.456 0.702 47.180 1.00 78.19 89 ASN A N 1
ATOM 643 C CA . ASN A 1 89 ? -35.616 1.519 46.790 1.00 78.19 89 ASN A CA 1
ATOM 644 C C . ASN A 1 89 ? -36.449 1.979 48.000 1.00 78.19 89 ASN A C 1
ATOM 646 O O . ASN A 1 89 ? -36.961 3.100 48.022 1.00 78.19 89 ASN A O 1
ATOM 650 N N . SER A 1 90 ? -36.543 1.145 49.042 1.00 81.50 90 SER A N 1
ATOM 651 C CA . SER A 1 90 ? -37.247 1.471 50.287 1.00 81.50 90 SER A CA 1
ATOM 652 C C . SER A 1 90 ? -36.699 2.715 50.980 1.00 81.50 90 SER A C 1
ATOM 654 O O . SER A 1 90 ? -37.469 3.441 51.607 1.00 81.50 90 SER A O 1
ATOM 656 N N . ASP A 1 91 ? -35.403 2.996 50.838 1.00 81.94 91 ASP A N 1
ATOM 657 C CA . ASP A 1 91 ? -34.764 4.164 51.445 1.00 81.94 91 ASP A CA 1
ATOM 658 C C . ASP A 1 91 ? -35.280 5.451 50.793 1.00 81.94 91 ASP A C 1
ATOM 660 O O . ASP A 1 91 ? -35.567 6.442 51.469 1.00 81.94 91 ASP A O 1
ATOM 664 N N . CYS A 1 92 ? -35.489 5.409 49.477 1.00 77.88 92 CYS A N 1
ATOM 665 C CA . CYS A 1 92 ? -36.016 6.518 48.689 1.00 77.88 92 CYS A CA 1
ATOM 666 C C . CYS A 1 92 ? -37.494 6.782 48.965 1.00 77.88 92 CYS A C 1
ATOM 668 O O . CYS A 1 92 ? -37.891 7.942 49.149 1.00 77.88 92 CYS A O 1
ATOM 670 N N . VAL A 1 93 ? -38.277 5.706 49.092 1.00 80.69 93 VAL A N 1
ATOM 671 C CA . VAL A 1 93 ? -39.691 5.780 49.474 1.00 80.69 93 VAL A CA 1
ATOM 672 C C . VAL A 1 93 ? -39.824 6.346 50.890 1.00 80.69 93 VAL A C 1
ATOM 674 O O . VAL A 1 93 ? -40.598 7.278 51.116 1.00 80.69 93 VAL A O 1
ATOM 677 N N . ALA A 1 94 ? -39.024 5.855 51.844 1.00 77.88 94 ALA A N 1
ATOM 678 C CA . ALA A 1 94 ? -39.023 6.334 53.226 1.00 77.88 94 ALA A CA 1
ATOM 679 C C . ALA A 1 94 ? -38.586 7.806 53.340 1.00 77.88 94 ALA A C 1
ATOM 681 O O . ALA A 1 94 ? -39.120 8.555 54.165 1.00 77.88 94 ALA A O 1
ATOM 682 N N . ALA A 1 95 ? -37.652 8.244 52.491 1.00 74.75 95 ALA A N 1
ATOM 683 C CA . ALA A 1 95 ? -37.208 9.632 52.424 1.00 74.75 95 ALA A CA 1
ATOM 684 C C . ALA A 1 95 ? -38.203 10.561 51.697 1.00 74.75 95 ALA A C 1
ATOM 686 O O . ALA A 1 95 ? -38.129 11.784 51.858 1.00 74.75 95 ALA A O 1
ATOM 687 N N . GLY A 1 96 ? -39.155 10.007 50.936 1.00 78.38 96 GLY A N 1
ATOM 688 C CA . GLY A 1 96 ? -40.138 10.760 50.154 1.00 78.38 96 GLY A CA 1
ATOM 689 C C . GLY A 1 96 ? -39.520 11.499 48.965 1.00 78.38 96 GLY A C 1
ATOM 690 O O . GLY A 1 96 ? -39.928 12.622 48.659 1.00 78.38 96 GLY A O 1
ATOM 691 N N . LEU A 1 97 ? -38.498 10.902 48.349 1.00 73.06 97 LEU A N 1
ATOM 692 C CA . LEU A 1 97 ? -37.693 11.505 47.277 1.00 73.06 97 LEU A CA 1
ATOM 693 C C . LEU A 1 97 ? -37.806 10.769 45.941 1.00 73.06 97 LEU A C 1
ATOM 695 O O . LEU A 1 97 ? -37.195 11.172 44.953 1.00 73.06 97 LEU A O 1
ATOM 699 N N . GLY A 1 98 ? -38.614 9.718 45.919 1.00 76.25 98 GLY A N 1
ATOM 700 C CA . GLY A 1 98 ? -38.915 8.919 44.752 1.00 76.25 98 GLY A CA 1
ATOM 701 C C . GLY A 1 98 ? -39.126 7.467 45.125 1.00 76.25 98 GLY A C 1
ATOM 702 O O . GLY A 1 98 ? -39.136 7.118 46.306 1.00 76.25 98 GLY A O 1
ATOM 703 N N . ASP A 1 99 ? -39.287 6.646 44.099 1.00 81.62 99 ASP A N 1
ATOM 704 C CA . ASP A 1 99 ? -39.677 5.247 44.247 1.00 81.62 99 ASP A CA 1
ATOM 705 C C . ASP A 1 99 ? -38.484 4.299 44.064 1.00 81.62 99 ASP A C 1
ATOM 707 O O . ASP A 1 99 ? -38.573 3.125 44.418 1.00 81.62 99 ASP A O 1
ATOM 711 N N . LEU A 1 100 ? -37.356 4.807 43.542 1.00 75.88 100 LEU A N 1
ATOM 712 C CA . LEU A 1 100 ? -36.201 4.006 43.143 1.00 75.88 100 LEU A CA 1
ATOM 713 C C . LEU A 1 100 ? -34.861 4.562 43.602 1.00 75.88 100 LEU A C 1
ATOM 715 O O . LEU A 1 100 ? -34.644 5.772 43.590 1.00 75.88 100 LEU A O 1
ATOM 719 N N . CYS A 1 101 ? -33.961 3.642 43.940 1.00 76.25 101 CYS A N 1
ATOM 720 C CA . CYS A 1 101 ? -32.556 3.873 44.216 1.00 76.25 101 CYS A CA 1
ATOM 721 C C . CYS A 1 101 ? -31.710 3.428 43.017 1.00 76.25 101 CYS A C 1
ATOM 723 O O . CYS A 1 101 ? -31.560 2.236 42.759 1.00 76.25 101 CYS A O 1
ATOM 725 N N . CYS A 1 102 ? -31.141 4.384 42.289 1.00 73.19 102 CYS A N 1
ATOM 726 C CA . CYS A 1 102 ? -30.386 4.148 41.062 1.00 73.19 102 CYS A CA 1
ATOM 727 C C . CYS A 1 102 ? -28.952 4.654 41.256 1.00 73.19 102 CYS A C 1
ATOM 729 O O . CYS A 1 102 ? -28.753 5.840 41.523 1.00 73.19 102 CYS A O 1
ATOM 731 N N . GLY A 1 103 ? -27.950 3.771 41.165 1.00 70.19 103 GLY A N 1
ATOM 732 C CA . GLY A 1 103 ? -26.539 4.156 41.342 1.00 70.19 103 GLY A CA 1
ATOM 733 C C . GLY A 1 103 ? -26.253 4.844 42.686 1.00 70.19 103 GLY A C 1
ATOM 734 O O . GLY A 1 103 ? -25.412 5.736 42.760 1.00 70.19 103 GLY A O 1
ATOM 735 N N . GLY A 1 104 ? -27.007 4.484 43.731 1.00 75.88 104 GLY A N 1
ATOM 736 C CA . GLY A 1 104 ? -26.916 5.101 45.051 1.00 75.88 104 GLY A CA 1
ATOM 737 C C . GLY A 1 104 ? -27.610 6.458 45.176 1.00 75.88 104 GLY A C 1
ATOM 738 O O . GLY A 1 104 ? -27.302 7.191 46.105 1.00 75.88 104 GLY A O 1
ATOM 739 N N . SER A 1 105 ? -28.513 6.836 44.266 1.00 78.25 105 SER A N 1
ATOM 740 C CA . SER A 1 105 ? -29.298 8.079 44.345 1.00 78.25 105 SER A CA 1
ATOM 741 C C . SER A 1 105 ? -30.791 7.840 44.128 1.00 78.25 105 SER A C 1
ATOM 743 O O . SER A 1 105 ? -31.184 6.985 43.341 1.00 78.25 105 SER A O 1
ATOM 745 N N . CYS A 1 106 ? -31.637 8.613 44.811 1.00 77.62 106 CYS A N 1
ATOM 746 C CA . CYS A 1 106 ? -33.091 8.466 44.721 1.00 77.62 106 CYS A CA 1
ATOM 747 C C . CYS A 1 106 ? -33.716 9.201 43.527 1.00 77.62 106 CYS A C 1
ATOM 749 O O . CYS A 1 106 ? -33.478 10.397 43.346 1.00 77.62 106 CYS A O 1
ATOM 751 N N . PHE A 1 107 ? -34.588 8.515 42.781 1.00 70.88 107 PHE A N 1
ATOM 752 C CA . PHE A 1 107 ? -35.316 9.047 41.624 1.00 70.88 107 PHE A CA 1
ATOM 753 C C . PHE A 1 107 ? -36.817 8.733 41.689 1.00 70.88 107 PHE A C 1
ATOM 755 O O . PHE A 1 107 ? -37.241 7.686 42.179 1.00 70.88 107 PHE A O 1
ATOM 762 N N . SER A 1 108 ? -37.638 9.652 41.168 1.00 73.19 108 SER A N 1
ATOM 763 C CA . SER A 1 108 ? -39.059 9.411 40.872 1.00 73.19 108 SER A CA 1
ATOM 764 C C . SER A 1 108 ? -39.200 9.119 39.374 1.00 73.19 108 SER A C 1
ATOM 766 O O . SER A 1 108 ? -38.902 10.005 38.574 1.00 73.19 108 SER A O 1
ATOM 768 N N . GLY A 1 109 ? -39.632 7.913 38.989 1.00 68.94 109 GLY A N 1
ATOM 769 C CA . GLY A 1 109 ? -39.776 7.508 37.582 1.00 68.94 109 GLY A CA 1
ATOM 770 C C . GLY A 1 109 ? -38.914 6.301 37.204 1.00 68.94 109 GLY A C 1
ATOM 771 O O . GLY A 1 109 ? -38.935 5.292 37.897 1.00 68.94 109 GLY A O 1
ATOM 772 N N . VAL A 1 110 ? -38.188 6.378 36.090 1.00 66.56 110 VAL A N 1
ATOM 773 C CA . VAL A 1 110 ? -37.372 5.274 35.555 1.00 66.56 110 VAL A CA 1
ATOM 774 C C . VAL A 1 110 ? -35.891 5.527 35.873 1.00 66.56 110 VAL A C 1
ATOM 776 O O . VAL A 1 110 ? -35.422 6.649 35.693 1.00 66.56 110 VAL A O 1
ATOM 779 N N . CYS A 1 111 ? -35.158 4.515 36.367 1.00 66.31 111 CYS A N 1
ATOM 780 C CA . CYS A 1 111 ? -33.724 4.650 36.686 1.00 66.31 111 CYS A CA 1
ATOM 781 C C . CYS A 1 111 ? -32.858 4.925 35.458 1.00 66.31 111 CYS A C 1
ATOM 783 O O . CYS A 1 111 ? -31.838 5.602 35.559 1.00 66.31 111 CYS A O 1
ATOM 785 N N . CYS A 1 112 ? -33.260 4.391 34.312 1.00 65.75 112 CYS A N 1
ATOM 786 C CA . CYS A 1 112 ? -32.622 4.640 33.040 1.00 65.75 112 CYS A CA 1
ATOM 787 C C . CYS A 1 112 ? -33.574 5.543 32.253 1.00 65.75 112 CYS A C 1
ATOM 789 O O . CYS A 1 112 ? -34.713 5.166 31.999 1.00 65.75 112 CYS A O 1
ATOM 791 N N . SER A 1 113 ? -33.160 6.759 31.902 1.00 59.47 113 SER A N 1
ATOM 792 C CA . SER A 1 113 ? -33.804 7.418 30.765 1.00 59.47 113 SER A CA 1
ATOM 793 C C . SER A 1 113 ? -33.374 6.690 29.488 1.00 59.47 113 SER A C 1
ATOM 795 O O . SER A 1 113 ? -32.307 6.077 29.482 1.00 59.47 113 SER A O 1
ATOM 797 N N . ASP A 1 114 ? -34.126 6.803 28.393 1.00 53.59 114 ASP A N 1
ATOM 798 C CA . ASP A 1 114 ? -33.684 6.274 27.087 1.00 53.59 114 ASP A CA 1
ATOM 799 C C . ASP A 1 114 ? -32.270 6.775 26.729 1.00 53.59 114 ASP A C 1
ATOM 801 O O . ASP A 1 114 ? -31.458 6.063 26.152 1.00 53.59 114 ASP A O 1
ATOM 805 N N . ALA A 1 115 ? -31.928 7.996 27.163 1.00 55.94 115 ALA A N 1
ATOM 806 C CA . ALA A 1 115 ? -30.595 8.574 27.019 1.00 55.94 115 ALA A CA 1
ATOM 807 C C . ALA A 1 115 ? -29.530 7.999 27.982 1.00 55.94 115 ALA A C 1
ATOM 809 O O . ALA A 1 115 ? -28.342 8.155 27.733 1.00 55.94 115 ALA A O 1
ATOM 810 N N . ALA A 1 116 ? -29.909 7.367 29.094 1.00 54.47 116 ALA A N 1
ATOM 811 C CA . ALA A 1 116 ? -28.977 6.707 30.013 1.00 54.47 116 ALA A CA 1
ATOM 812 C C . ALA A 1 116 ? -28.568 5.306 29.528 1.00 54.47 116 ALA A C 1
ATOM 814 O O . ALA A 1 116 ? -27.504 4.822 29.907 1.00 54.47 116 ALA A O 1
ATOM 815 N N . CYS A 1 117 ? -29.369 4.681 28.663 1.00 65.19 117 CYS A N 1
ATOM 816 C CA . CYS A 1 117 ? -29.004 3.460 27.954 1.00 65.19 117 CYS A CA 1
ATOM 817 C C . CYS A 1 117 ? -28.404 3.808 26.572 1.00 65.19 117 CYS A C 1
ATOM 819 O O . CYS A 1 117 ? -28.904 3.414 25.530 1.00 65.19 117 CYS A O 1
ATOM 821 N N . GLN A 1 118 ? -27.339 4.612 26.550 1.00 56.28 118 GLN A N 1
ATOM 822 C CA . GLN A 1 118 ? -26.721 5.115 25.311 1.00 56.28 118 GLN A CA 1
ATOM 823 C C . GLN A 1 118 ? -25.504 4.321 24.821 1.00 56.28 118 GLN A C 1
ATOM 825 O O . GLN A 1 118 ? -24.899 4.716 23.830 1.00 56.28 118 GLN A O 1
ATOM 830 N N . SER A 1 119 ? -25.135 3.212 25.467 1.00 52.88 119 SER A N 1
ATOM 831 C CA . SER A 1 119 ? -24.115 2.324 24.903 1.00 52.88 119 SER A CA 1
ATOM 832 C C . SER A 1 119 ? -24.739 1.523 23.762 1.00 52.88 119 SER A C 1
ATOM 834 O O . SER A 1 119 ? -25.518 0.603 24.007 1.00 52.88 119 SER A O 1
ATOM 836 N N . ASP A 1 120 ? -24.450 1.976 22.547 1.00 50.72 120 ASP A N 1
ATOM 837 C CA . ASP A 1 120 ? -24.679 1.374 21.239 1.00 50.72 120 ASP A CA 1
ATOM 838 C C . ASP A 1 120 ? -25.645 0.186 21.203 1.00 50.72 120 ASP A C 1
ATOM 840 O O . ASP A 1 120 ? -25.238 -0.963 21.263 1.00 50.72 120 ASP A O 1
ATOM 844 N N . ALA A 1 121 ? -26.921 0.518 20.969 1.00 57.56 121 ALA A N 1
ATOM 845 C CA . ALA A 1 121 ? -27.623 0.192 19.721 1.00 57.56 121 ALA A CA 1
ATOM 846 C C . ALA A 1 121 ? -28.927 -0.627 19.793 1.00 57.56 121 ALA A C 1
ATOM 848 O O . ALA A 1 121 ? -29.561 -0.784 18.752 1.00 57.56 121 ALA A O 1
ATOM 849 N N . ALA A 1 122 ? -29.397 -1.032 20.974 1.00 60.38 122 ALA A N 1
ATOM 850 C CA . ALA A 1 122 ? -30.831 -1.224 21.266 1.00 60.38 122 ALA A CA 1
ATOM 851 C C . ALA A 1 122 ? -31.118 -1.554 22.750 1.00 60.38 122 ALA A C 1
ATOM 853 O O . ALA A 1 122 ? -31.840 -2.517 23.020 1.00 60.38 122 ALA A O 1
ATOM 854 N N . PRO A 1 123 ? -30.554 -0.862 23.751 1.00 68.44 123 PRO A N 1
ATOM 855 C CA . PRO A 1 123 ? -30.935 -1.178 25.119 1.00 68.44 123 PRO A CA 1
ATOM 856 C C . PRO A 1 123 ? -32.337 -0.621 25.445 1.00 68.44 123 PRO A C 1
ATOM 858 O O . PRO A 1 123 ? -32.584 0.573 25.288 1.00 68.44 123 PRO A O 1
ATOM 861 N N . ASP A 1 124 ? -33.252 -1.483 25.895 1.00 72.88 124 ASP A N 1
ATOM 862 C CA . ASP A 1 124 ? -34.549 -1.086 26.461 1.00 72.88 124 ASP A CA 1
ATOM 863 C C . ASP A 1 124 ? -34.421 -0.921 27.981 1.00 72.88 124 ASP A C 1
ATOM 865 O O . ASP A 1 124 ? -33.567 -1.539 28.627 1.00 72.88 124 ASP A O 1
ATOM 869 N N . CYS A 1 125 ? -35.271 -0.090 28.579 1.00 74.94 125 CYS A N 1
ATOM 870 C CA . CYS A 1 125 ? -35.372 0.017 30.024 1.00 74.94 125 CYS A CA 1
ATOM 871 C C . CYS A 1 125 ? -36.537 -0.824 30.548 1.00 74.94 125 CYS A C 1
ATOM 873 O O . CYS A 1 125 ? -37.664 -0.346 30.702 1.00 74.94 125 CYS A O 1
ATOM 875 N N . VAL A 1 126 ? -36.242 -2.068 30.926 1.00 72.00 126 VAL A N 1
ATOM 876 C CA . VAL A 1 126 ? -37.222 -2.966 31.545 1.00 72.00 126 VAL A CA 1
ATOM 877 C C . VAL A 1 126 ? -36.885 -3.163 33.014 1.00 72.00 126 VAL A C 1
ATOM 879 O O . VAL A 1 126 ? -35.756 -3.470 33.390 1.00 72.00 126 VAL A O 1
AT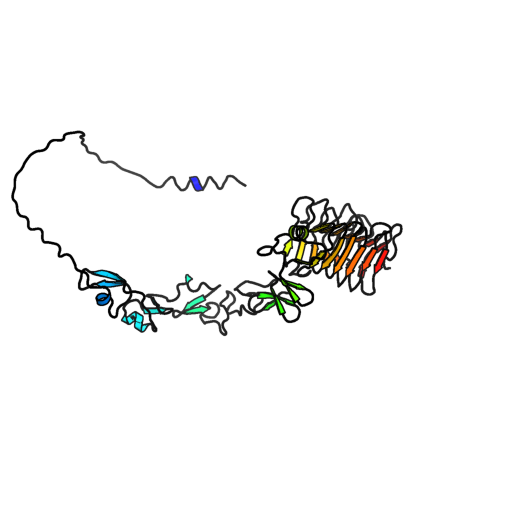OM 882 N N . GLY A 1 127 ? -37.875 -2.944 33.884 1.00 68.75 127 GLY A N 1
ATOM 883 C CA . GLY A 1 127 ? -37.708 -3.148 35.326 1.00 68.75 127 GLY A CA 1
ATOM 884 C C . GLY A 1 127 ? -36.617 -2.275 35.956 1.00 68.75 127 GLY A C 1
ATOM 885 O O . GLY A 1 127 ? -36.021 -2.683 36.949 1.00 68.75 127 GLY A O 1
ATOM 886 N N . HIS A 1 128 ? -36.372 -1.082 35.397 1.00 67.25 128 HIS A N 1
ATOM 887 C CA . HIS A 1 128 ? -35.360 -0.117 35.852 1.00 67.25 128 HIS A CA 1
ATOM 888 C C . HIS A 1 128 ? -33.897 -0.537 35.626 1.00 67.25 128 HIS A C 1
ATOM 890 O O . HIS A 1 128 ? -32.997 0.055 36.222 1.00 67.25 128 HIS A O 1
ATOM 896 N N . ALA A 1 129 ? -33.660 -1.517 34.753 1.00 70.12 129 ALA A N 1
ATOM 897 C CA . ALA A 1 129 ? -32.339 -1.900 34.272 1.00 70.12 129 ALA A CA 1
ATOM 898 C C . ALA A 1 129 ? -32.247 -1.681 32.753 1.00 70.12 129 ALA A C 1
ATOM 900 O O . ALA A 1 129 ? -33.240 -1.858 32.049 1.00 70.12 129 ALA A O 1
ATOM 901 N N . CYS A 1 130 ? -31.062 -1.318 32.246 1.00 72.81 130 CYS A N 1
ATOM 902 C CA . CYS A 1 130 ? -30.799 -1.364 30.806 1.00 72.81 130 CYS A CA 1
ATOM 903 C C . CYS A 1 130 ? -30.644 -2.836 30.401 1.00 72.81 130 CYS A C 1
ATOM 905 O O . CYS A 1 130 ? -29.725 -3.520 30.858 1.00 72.81 130 CYS A O 1
ATOM 907 N N . VAL A 1 131 ? -31.554 -3.322 29.568 1.00 77.19 131 VAL A N 1
ATOM 908 C CA . VAL A 1 131 ? -31.569 -4.681 29.016 1.00 77.19 131 VAL A CA 1
ATOM 909 C C . VAL A 1 131 ? -31.471 -4.614 27.504 1.00 77.19 131 VAL A C 1
ATOM 911 O O . VAL A 1 131 ? -31.646 -3.550 26.929 1.00 77.19 131 VAL A O 1
ATOM 914 N N . CYS A 1 132 ? -31.176 -5.725 26.835 1.00 79.81 132 CYS A N 1
ATOM 915 C CA . CYS A 1 132 ? -31.026 -5.706 25.390 1.00 79.81 132 CYS A CA 1
ATOM 916 C C . CYS A 1 132 ? -32.359 -5.993 24.689 1.00 79.81 132 CYS A C 1
ATOM 918 O O . CYS A 1 132 ? -32.848 -7.123 24.750 1.00 79.81 132 CYS A O 1
ATOM 920 N N . ALA A 1 133 ? -32.935 -4.999 24.004 1.00 78.06 133 ALA A N 1
ATOM 921 C CA . ALA A 1 133 ? -34.241 -5.130 23.345 1.00 78.06 133 ALA A CA 1
ATOM 922 C C . ALA A 1 133 ? -34.219 -6.211 22.256 1.00 78.06 133 ALA A C 1
ATOM 924 O O . ALA A 1 133 ? -35.137 -7.015 22.102 1.00 78.06 133 ALA A O 1
ATOM 925 N N . THR A 1 134 ? -33.102 -6.290 21.531 1.00 80.81 134 THR A N 1
ATOM 926 C CA . THR A 1 134 ? -32.849 -7.296 20.490 1.00 80.81 134 THR A CA 1
ATOM 927 C C . THR A 1 134 ? -32.572 -8.690 21.061 1.00 80.81 134 THR A C 1
ATOM 929 O O . THR A 1 134 ? -32.471 -9.654 20.307 1.00 80.81 134 THR A O 1
ATOM 932 N N . ASN A 1 135 ? -32.516 -8.819 22.390 1.00 81.62 135 ASN A N 1
ATOM 933 C CA . ASN A 1 135 ? -32.380 -10.071 23.130 1.00 81.62 135 ASN A CA 1
ATOM 934 C C . ASN A 1 135 ? -33.594 -10.320 24.050 1.00 81.62 135 ASN A C 1
ATOM 936 O O . ASN A 1 135 ? -33.449 -10.812 25.172 1.00 81.62 135 ASN A O 1
ATOM 940 N N . GLY A 1 136 ? -34.796 -9.936 23.606 1.00 80.81 136 GLY A N 1
ATOM 941 C CA . GLY A 1 136 ? -36.041 -10.175 24.345 1.00 80.81 136 GLY A CA 1
ATOM 942 C C . GLY A 1 136 ? -36.051 -9.535 25.733 1.00 80.81 136 GLY A C 1
ATOM 943 O O . GLY A 1 136 ? -36.472 -10.176 26.693 1.00 80.81 136 GLY A O 1
ATOM 944 N N . ASP A 1 137 ? -35.525 -8.313 25.834 1.00 78.75 137 ASP A N 1
ATOM 945 C CA . ASP A 1 137 ? -35.447 -7.526 27.067 1.00 78.75 137 ASP A CA 1
ATOM 946 C C . ASP A 1 137 ? -34.661 -8.213 28.193 1.00 78.75 137 ASP A C 1
ATOM 948 O O . ASP A 1 137 ? -34.926 -8.032 29.385 1.00 78.75 137 ASP A O 1
ATOM 952 N N . THR A 1 138 ? -33.649 -9.000 27.821 1.00 80.88 138 THR A N 1
ATOM 953 C CA . THR A 1 138 ? -32.724 -9.630 28.769 1.00 80.88 138 THR A CA 1
ATOM 954 C C . THR A 1 138 ? -31.307 -9.085 28.626 1.00 80.88 138 THR A C 1
ATOM 956 O O . THR A 1 138 ? -30.861 -8.697 27.544 1.00 80.88 138 THR A O 1
ATOM 959 N N . ALA A 1 139 ? -30.581 -9.020 29.745 1.00 79.12 139 ALA A N 1
ATOM 960 C CA . ALA A 1 139 ? -29.183 -8.606 29.748 1.00 79.12 139 ALA A CA 1
ATOM 961 C C . ALA A 1 139 ? -28.313 -9.606 28.971 1.00 79.12 139 ALA A C 1
ATOM 963 O O . ALA A 1 139 ? -28.527 -10.819 29.032 1.00 79.12 139 ALA A O 1
ATOM 964 N N . CYS A 1 140 ? -27.307 -9.097 28.265 1.00 83.88 140 CYS A N 1
ATOM 965 C CA . CYS A 1 140 ? -26.373 -9.933 27.528 1.00 83.88 140 CYS A CA 1
ATOM 966 C C . CYS A 1 140 ? -25.489 -10.751 28.476 1.00 83.88 140 CYS A C 1
ATOM 968 O O . CYS A 1 140 ? -24.900 -10.230 29.426 1.00 83.88 140 CYS A O 1
ATOM 970 N N . ALA A 1 141 ? -25.400 -12.056 28.221 1.00 84.88 141 ALA A N 1
ATOM 971 C CA . ALA A 1 141 ? -24.574 -12.953 29.016 1.00 84.88 141 ALA A CA 1
ATOM 972 C C . ALA A 1 141 ? -23.077 -12.688 28.785 1.00 84.88 141 ALA A C 1
ATOM 974 O O . ALA A 1 141 ? -22.665 -12.243 27.716 1.00 84.88 141 ALA A O 1
ATOM 975 N N . GLY A 1 142 ? -22.253 -12.984 29.793 1.00 80.62 142 GLY A N 1
ATOM 976 C CA . GLY A 1 142 ? -20.793 -12.975 29.649 1.00 80.62 142 GLY A CA 1
ATOM 977 C C . GLY A 1 142 ? -20.156 -11.601 29.411 1.00 80.62 142 GLY A C 1
ATOM 978 O O . GLY A 1 142 ? -18.993 -11.554 29.033 1.00 80.62 142 GLY A O 1
ATOM 979 N N . GLY A 1 143 ? -20.881 -10.498 29.633 1.00 77.44 143 GLY A N 1
ATOM 980 C CA . GLY A 1 143 ? -20.365 -9.143 29.406 1.00 77.44 143 GLY A CA 1
ATOM 981 C C . GLY A 1 143 ? -20.407 -8.678 27.946 1.00 77.44 143 GLY A C 1
ATOM 982 O O . GLY A 1 143 ? -19.810 -7.654 27.632 1.00 77.44 143 GLY A O 1
ATOM 983 N N . ALA A 1 144 ? -21.111 -9.402 27.069 1.00 85.56 144 ALA A N 1
ATOM 984 C CA . ALA A 1 144 ? -21.371 -8.974 25.696 1.00 85.56 144 ALA A CA 1
ATOM 985 C C . ALA A 1 144 ? -22.165 -7.651 25.642 1.00 85.56 144 ALA A C 1
ATOM 987 O O . ALA A 1 144 ? -22.944 -7.339 26.547 1.00 85.56 144 ALA A O 1
ATOM 988 N N . ALA A 1 145 ? -21.984 -6.882 24.569 1.00 86.00 145 ALA A N 1
ATOM 989 C CA . ALA A 1 145 ? -22.690 -5.626 24.330 1.00 86.00 145 ALA A CA 1
ATOM 990 C C . ALA A 1 145 ? -23.993 -5.850 23.551 1.00 86.00 145 ALA A C 1
ATOM 992 O O . ALA A 1 145 ? -24.115 -6.805 22.787 1.00 86.00 145 ALA A O 1
ATOM 993 N N . CYS A 1 146 ? -24.972 -4.963 23.733 1.00 85.44 146 CYS A N 1
ATOM 994 C CA . CYS A 1 146 ? -26.264 -5.050 23.055 1.00 85.44 146 CYS A CA 1
ATOM 995 C C . CYS A 1 146 ? -26.276 -4.299 21.718 1.00 85.44 146 CYS A C 1
ATOM 997 O O . CYS A 1 146 ? -26.714 -3.157 21.657 1.00 85.44 146 CYS A O 1
ATOM 999 N N . CYS A 1 147 ? -25.864 -4.952 20.638 1.00 86.00 147 CYS A N 1
ATOM 1000 C CA . CYS A 1 147 ? -25.858 -4.367 19.299 1.00 86.00 147 CYS A CA 1
ATOM 1001 C C . CYS A 1 147 ? -27.234 -4.477 18.597 1.00 86.00 147 CYS A C 1
ATOM 1003 O O . CYS A 1 147 ? -28.105 -5.237 19.043 1.00 86.00 147 CYS A O 1
ATOM 1005 N N . PRO A 1 148 ? -27.461 -3.808 17.439 1.00 83.00 148 PRO A N 1
ATOM 1006 C CA . PRO A 1 148 ? -28.728 -3.927 16.701 1.00 83.00 148 PRO A CA 1
ATOM 1007 C C . PRO A 1 148 ? -29.029 -5.360 16.254 1.00 83.00 148 PRO A C 1
ATOM 1009 O O . PRO A 1 148 ? -30.178 -5.714 16.014 1.00 83.00 148 PRO A O 1
ATOM 1012 N N . ALA A 1 149 ? -27.982 -6.178 16.111 1.00 82.31 149 ALA A N 1
ATOM 1013 C CA . ALA A 1 149 ? -28.069 -7.580 15.722 1.00 82.31 149 ALA A CA 1
ATOM 1014 C C . ALA A 1 149 ? -28.274 -8.538 16.913 1.00 82.31 149 ALA A C 1
ATOM 1016 O O . ALA A 1 149 ? -28.429 -9.738 16.695 1.00 82.31 149 ALA A O 1
ATOM 1017 N N . GLY A 1 150 ? -28.274 -8.033 18.153 1.00 87.50 150 GLY A N 1
ATOM 1018 C CA . GLY A 1 150 ? -28.352 -8.832 19.377 1.00 87.50 150 GLY A CA 1
ATOM 1019 C C . GLY A 1 150 ? -27.136 -8.649 20.282 1.00 87.50 150 GLY A C 1
ATOM 1020 O O . GLY A 1 150 ? -26.354 -7.712 20.130 1.00 87.50 150 GLY A O 1
ATOM 1021 N N . CYS A 1 151 ? -26.974 -9.567 21.234 1.00 89.62 151 CYS A N 1
ATOM 1022 C CA . CYS A 1 151 ? -25.822 -9.586 22.128 1.00 89.62 151 CYS A CA 1
ATOM 1023 C C . CYS A 1 151 ? -24.560 -10.052 21.399 1.00 89.62 151 CYS A C 1
ATOM 1025 O O . CYS A 1 151 ? -24.518 -11.177 20.902 1.00 89.62 151 CYS A O 1
ATOM 1027 N N . VAL A 1 152 ? -23.531 -9.207 21.379 1.00 91.38 152 VAL A N 1
ATOM 1028 C CA . VAL A 1 152 ? -22.285 -9.443 20.645 1.00 91.38 152 VAL A CA 1
ATOM 1029 C C . VAL A 1 152 ? -21.071 -9.260 21.553 1.00 91.38 152 VAL A C 1
ATOM 1031 O O . VAL A 1 152 ? -21.000 -8.318 22.343 1.00 91.38 152 VAL A O 1
ATOM 1034 N N . ASP A 1 153 ? -20.097 -10.161 21.438 1.00 92.50 153 ASP A N 1
ATOM 1035 C CA . ASP A 1 153 ? -18.800 -10.007 22.093 1.00 92.50 153 ASP A CA 1
ATOM 1036 C C . ASP A 1 153 ? -17.911 -9.052 21.287 1.00 92.50 153 ASP A C 1
ATOM 1038 O O . ASP A 1 153 ? -17.258 -9.451 20.325 1.00 92.50 153 ASP A O 1
ATOM 1042 N N . LEU A 1 154 ? -17.849 -7.787 21.711 1.00 92.62 154 LEU A N 1
ATOM 1043 C CA . LEU A 1 154 ? -17.018 -6.767 21.065 1.00 92.62 154 LEU A CA 1
ATOM 1044 C C . LEU A 1 154 ? -15.517 -7.094 21.113 1.00 92.62 154 LEU A C 1
ATOM 1046 O O . LEU A 1 154 ? -14.734 -6.468 20.406 1.00 92.62 154 LEU A O 1
ATOM 1050 N N . GLY A 1 155 ? -15.094 -8.042 21.954 1.00 93.12 155 GLY A N 1
ATOM 1051 C CA . GLY A 1 155 ? -13.708 -8.474 22.072 1.00 93.12 155 GLY A CA 1
ATOM 1052 C C . GLY A 1 155 ? -13.243 -9.388 20.939 1.00 93.12 155 GLY A C 1
ATOM 1053 O O . GLY A 1 155 ? -12.033 -9.494 20.713 1.00 93.12 155 GLY A O 1
ATOM 1054 N N . THR A 1 156 ? -14.177 -10.052 20.254 1.00 93.12 156 THR A N 1
ATOM 1055 C CA . THR A 1 156 ? -13.878 -11.129 19.297 1.00 93.12 156 THR A CA 1
ATOM 1056 C C . THR A 1 156 ? -14.738 -11.103 18.033 1.00 93.12 156 THR A C 1
ATOM 1058 O O . THR A 1 156 ? -14.352 -11.700 17.025 1.00 93.12 156 THR A O 1
ATOM 1061 N N . ASP A 1 157 ? -15.871 -10.401 18.041 1.00 93.81 157 ASP A N 1
ATOM 1062 C CA . ASP A 1 157 ? -16.761 -10.311 16.891 1.00 93.81 157 ASP A CA 1
ATOM 1063 C C . ASP A 1 157 ? -16.181 -9.397 15.806 1.00 93.81 157 ASP A C 1
ATOM 1065 O O . ASP A 1 157 ? -15.939 -8.207 16.005 1.00 93.81 157 ASP A O 1
ATOM 1069 N N . LEU A 1 158 ? -15.972 -9.969 14.620 1.00 93.19 158 LEU A N 1
ATOM 1070 C CA . LEU A 1 158 ? -15.354 -9.278 13.492 1.00 93.19 158 LEU A CA 1
ATOM 1071 C C . LEU A 1 158 ? -16.201 -8.110 12.962 1.00 93.19 158 LEU A C 1
ATOM 1073 O O . LEU A 1 158 ? -15.640 -7.176 12.397 1.00 93.19 158 LEU A O 1
ATOM 1077 N N . ALA A 1 159 ? -17.526 -8.164 13.109 1.00 93.81 159 ALA A N 1
ATOM 1078 C CA . ALA A 1 159 ? -18.450 -7.149 12.606 1.00 93.81 159 ALA A CA 1
ATOM 1079 C C . ALA A 1 159 ? -18.730 -6.028 13.626 1.00 93.81 159 ALA A C 1
ATOM 1081 O O . ALA A 1 159 ? -19.336 -5.018 13.267 1.00 93.81 159 ALA A O 1
ATOM 1082 N N . ASN A 1 160 ? -18.304 -6.201 14.879 1.00 92.75 160 ASN A N 1
ATOM 1083 C CA . ASN A 1 160 ? -18.598 -5.310 16.000 1.00 92.75 160 ASN A CA 1
ATOM 1084 C C . ASN A 1 160 ? -17.370 -5.162 16.917 1.00 92.75 160 ASN A C 1
ATOM 1086 O O . ASN A 1 160 ? -17.476 -5.249 18.136 1.00 92.75 160 ASN A O 1
ATOM 1090 N N . CYS A 1 161 ? -16.177 -5.023 16.350 1.00 94.06 161 CYS A N 1
ATOM 1091 C CA . CYS A 1 161 ? -14.952 -5.058 17.132 1.00 94.06 161 CYS A CA 1
ATOM 1092 C C . CYS A 1 161 ? -14.740 -3.752 17.904 1.00 94.06 161 CYS A C 1
ATOM 1094 O O . CYS A 1 161 ? -14.577 -2.693 17.306 1.00 94.06 161 CYS A O 1
ATOM 1096 N N . GLY A 1 162 ? -14.724 -3.825 19.233 1.00 91.88 162 GLY A N 1
ATOM 1097 C CA . GLY A 1 162 ? -14.575 -2.669 20.125 1.00 91.88 162 GLY A CA 1
ATOM 1098 C C . GLY A 1 162 ? -15.856 -1.851 20.327 1.00 91.88 162 GLY A C 1
ATOM 1099 O O . GLY A 1 162 ? -16.080 -1.361 21.431 1.00 91.88 162 GLY A O 1
ATOM 1100 N N . GLU A 1 163 ? -16.720 -1.766 19.315 1.00 91.25 163 GLU A N 1
ATOM 1101 C CA . GLU A 1 163 ? -18.035 -1.109 19.355 1.00 91.25 163 GLU A CA 1
ATOM 1102 C C . GLU A 1 163 ? -18.997 -1.738 18.326 1.00 91.25 163 GLU A C 1
ATOM 1104 O O . GLU A 1 163 ? -18.581 -2.378 17.353 1.00 91.25 163 GLU A O 1
ATOM 1109 N N . CYS A 1 164 ? -20.307 -1.570 18.524 1.00 90.25 164 CYS A N 1
ATOM 1110 C CA . CYS A 1 164 ? -21.303 -2.144 17.620 1.00 90.25 164 CYS A CA 1
ATOM 1111 C C . CYS A 1 164 ? -21.213 -1.536 16.213 1.00 90.25 164 CYS A C 1
ATOM 1113 O O . CYS A 1 164 ? -21.181 -0.321 16.043 1.00 90.25 164 CYS A O 1
ATOM 1115 N N . GLY A 1 165 ? -21.226 -2.387 15.187 1.00 90.31 165 GLY A N 1
ATOM 1116 C CA . GLY A 1 165 ? -21.106 -1.974 13.786 1.00 90.31 165 GLY A CA 1
ATOM 1117 C C . GLY A 1 165 ? -19.684 -1.630 13.326 1.00 90.31 165 GLY A C 1
ATOM 1118 O O . GLY A 1 165 ? -19.495 -1.337 12.142 1.00 90.31 165 GLY A O 1
ATOM 1119 N N . HIS A 1 166 ? -18.679 -1.699 14.205 1.00 90.81 166 HIS A N 1
ATOM 1120 C CA . HIS A 1 166 ? -17.279 -1.512 13.830 1.00 90.81 166 HIS A CA 1
ATOM 1121 C C . HIS A 1 166 ? -16.686 -2.795 13.251 1.00 90.81 166 HIS A C 1
ATOM 1123 O O . HIS A 1 166 ? -16.007 -3.576 13.919 1.00 90.81 166 HIS A O 1
ATOM 1129 N N . ALA A 1 167 ? -16.970 -3.031 11.975 1.00 92.25 167 ALA A N 1
ATOM 1130 C CA . ALA A 1 167 ? -16.446 -4.190 11.278 1.00 92.25 167 ALA A CA 1
ATOM 1131 C C . ALA A 1 167 ? -14.961 -4.015 10.936 1.00 92.25 167 ALA A C 1
ATOM 1133 O O . ALA A 1 167 ? -14.578 -3.069 10.233 1.00 92.25 167 ALA A O 1
ATOM 1134 N N . CYS A 1 168 ? -14.137 -4.976 11.352 1.00 90.94 168 CYS A N 1
ATOM 1135 C CA . CYS A 1 168 ? -12.760 -5.055 10.893 1.00 90.94 168 CYS A CA 1
ATOM 1136 C C . CYS A 1 168 ? -12.723 -5.338 9.392 1.00 90.94 168 CYS A C 1
ATOM 1138 O O . CYS A 1 168 ? -13.521 -6.103 8.847 1.00 90.94 168 CYS A O 1
ATOM 1140 N N . GLN A 1 169 ? -11.786 -4.694 8.708 1.00 85.31 169 GLN A N 1
ATOM 1141 C CA . GLN A 1 169 ? -11.728 -4.700 7.256 1.00 85.31 169 GLN A CA 1
ATOM 1142 C C . GLN A 1 169 ? -10.761 -5.768 6.755 1.00 85.31 169 GLN A C 1
ATOM 1144 O O . GLN A 1 169 ? -9.630 -5.897 7.221 1.00 85.31 169 GLN A O 1
ATOM 1149 N N . GLY A 1 170 ? -11.185 -6.496 5.729 1.00 80.81 170 GLY A N 1
ATOM 1150 C CA . GLY A 1 170 ? -10.315 -7.410 5.010 1.00 80.81 170 GLY A CA 1
ATOM 1151 C C . GLY A 1 170 ? -9.893 -8.651 5.784 1.00 80.81 170 GLY A C 1
ATOM 1152 O O . GLY A 1 170 ? -10.742 -9.401 6.241 1.00 80.81 170 GLY A O 1
ATOM 1153 N N . GLU A 1 171 ? -8.583 -8.891 5.874 1.00 78.88 171 GLU A N 1
ATOM 1154 C CA . GLU A 1 171 ? -7.999 -10.063 6.555 1.00 78.88 171 GLU A CA 1
ATOM 1155 C C . GLU A 1 171 ? -7.686 -9.789 8.037 1.00 78.88 171 GLU A C 1
ATOM 1157 O O . GLU A 1 171 ? -6.911 -10.505 8.669 1.00 78.88 171 GLU A O 1
ATOM 1162 N N . GLN A 1 172 ? -8.256 -8.719 8.593 1.00 89.75 172 GLN A N 1
ATOM 1163 C CA . GLN A 1 172 ? -8.124 -8.406 10.010 1.00 89.75 172 GLN A CA 1
ATOM 1164 C C . GLN A 1 172 ? -8.881 -9.416 10.869 1.00 89.75 172 GLN A C 1
ATOM 1166 O O . GLN A 1 172 ? -9.856 -10.031 10.444 1.00 89.75 172 GLN A O 1
ATOM 1171 N N . ILE A 1 173 ? -8.453 -9.518 12.118 1.00 91.25 173 ILE A N 1
ATOM 1172 C CA . ILE A 1 173 ? -9.165 -10.199 13.189 1.00 91.25 173 ILE A CA 1
ATOM 1173 C C . ILE A 1 173 ? -9.560 -9.183 14.256 1.00 91.25 173 ILE A C 1
ATOM 1175 O O . ILE A 1 173 ? -8.879 -8.170 14.440 1.00 91.25 173 ILE A O 1
ATOM 1179 N N . CYS A 1 174 ? -10.639 -9.480 14.976 1.00 93.62 174 CYS A N 1
ATOM 1180 C CA . CYS A 1 174 ? -10.953 -8.781 16.209 1.00 93.62 174 CYS A CA 1
ATOM 1181 C C . CYS A 1 174 ? -10.290 -9.500 17.381 1.00 93.62 174 CYS A C 1
ATOM 1183 O O . CYS A 1 174 ? -10.551 -10.681 17.621 1.00 93.62 174 CYS A O 1
ATOM 1185 N N . HIS A 1 175 ? -9.415 -8.801 18.102 1.00 92.56 175 HIS A N 1
ATOM 1186 C CA . HIS A 1 175 ? -8.816 -9.340 19.314 1.00 92.56 175 HIS A CA 1
ATOM 1187 C C . HIS A 1 175 ? -8.750 -8.276 20.401 1.00 92.56 175 HIS A C 1
ATOM 1189 O O . HIS A 1 175 ? -8.123 -7.232 20.224 1.00 92.56 175 HIS A O 1
ATOM 1195 N N . GLY A 1 176 ? -9.413 -8.540 21.528 1.00 90.38 176 GLY A N 1
ATOM 1196 C CA . GLY A 1 176 ? -9.478 -7.597 22.643 1.00 90.38 176 GLY A CA 1
ATOM 1197 C C . GLY A 1 176 ? -10.162 -6.279 22.271 1.00 90.38 176 GLY A C 1
ATOM 1198 O O . GLY A 1 176 ? -9.825 -5.245 22.839 1.00 90.38 176 GLY A O 1
ATOM 1199 N N . GLY A 1 177 ? -11.077 -6.307 21.295 1.00 92.12 177 GLY A N 1
ATOM 1200 C CA . GLY A 1 177 ? -11.797 -5.124 20.819 1.00 92.12 177 GLY A CA 1
ATOM 1201 C C . GLY A 1 177 ? -10.997 -4.231 19.879 1.00 92.12 177 GLY A C 1
ATOM 1202 O O . GLY A 1 177 ? -11.354 -3.074 19.686 1.00 92.12 177 GLY A O 1
ATOM 1203 N N . VAL A 1 178 ? -9.910 -4.745 19.298 1.00 91.44 178 VAL A N 1
ATOM 1204 C CA . VAL A 1 178 ? -9.093 -4.006 18.336 1.00 91.44 178 VAL A CA 1
ATOM 1205 C C . VAL A 1 178 ? -8.957 -4.790 17.040 1.00 91.44 178 VAL A C 1
ATOM 1207 O O . VAL A 1 178 ? -8.544 -5.953 17.037 1.00 91.44 178 VAL A O 1
ATOM 1210 N N . CYS A 1 179 ? -9.259 -4.121 15.929 1.00 91.81 179 CYS A N 1
ATOM 1211 C CA . CYS A 1 179 ? -9.012 -4.648 14.599 1.00 91.81 179 CYS A CA 1
ATOM 1212 C C . CYS A 1 179 ? -7.514 -4.670 14.292 1.00 91.81 179 CYS A C 1
ATOM 1214 O O . CYS A 1 179 ? -6.832 -3.636 14.285 1.00 91.81 179 CYS A O 1
ATOM 1216 N N . GLY A 1 180 ? -6.992 -5.858 14.008 1.00 90.38 180 GLY A N 1
ATOM 1217 C CA . GLY A 1 180 ? -5.572 -6.036 13.762 1.00 90.38 180 GLY A CA 1
ATOM 1218 C C . GLY A 1 180 ? -5.243 -7.230 12.887 1.00 90.38 180 GLY A C 1
ATOM 1219 O O . GLY A 1 180 ? -6.114 -8.002 12.505 1.00 90.38 180 GLY A O 1
ATOM 1220 N N . ILE A 1 181 ? -3.964 -7.373 12.562 1.00 88.88 181 ILE A N 1
ATOM 1221 C CA . ILE A 1 181 ? -3.432 -8.522 11.822 1.00 88.88 181 ILE A CA 1
ATOM 1222 C C . ILE A 1 181 ? -2.575 -9.384 12.742 1.00 88.88 181 ILE A C 1
ATOM 1224 O O . ILE A 1 181 ? -1.882 -8.868 13.620 1.00 88.88 181 ILE A O 1
ATOM 1228 N N . THR A 1 182 ? -2.583 -10.696 12.526 1.00 88.38 182 THR A N 1
ATOM 1229 C CA . THR A 1 182 ? -1.675 -11.609 13.227 1.00 88.38 182 THR A CA 1
ATOM 1230 C C . THR A 1 182 ? -0.234 -11.360 12.793 1.00 88.38 182 THR A C 1
ATOM 1232 O O . THR A 1 182 ? 0.071 -11.373 11.599 1.00 88.38 182 THR A O 1
ATOM 1235 N N . CYS A 1 183 ? 0.662 -11.166 13.754 1.00 89.12 183 CYS A N 1
ATOM 1236 C CA . CYS A 1 183 ? 2.076 -10.917 13.531 1.00 89.12 183 CYS A CA 1
ATOM 1237 C C . CYS A 1 183 ? 2.905 -11.720 14.530 1.00 89.12 183 CYS A C 1
ATOM 1239 O O . CYS A 1 183 ? 3.014 -11.364 15.703 1.00 89.12 183 CYS A O 1
ATOM 1241 N N . GLY A 1 184 ? 3.459 -12.845 14.075 1.00 88.00 184 GLY A N 1
ATOM 1242 C CA . GLY A 1 184 ? 4.079 -13.795 14.994 1.00 88.00 184 GLY A CA 1
ATOM 1243 C C . GLY A 1 184 ? 3.041 -14.351 15.971 1.00 88.00 184 GLY A C 1
ATOM 1244 O O . GLY A 1 184 ? 2.065 -14.970 15.553 1.00 88.00 184 GLY A O 1
ATOM 1245 N N . SER A 1 185 ? 3.256 -14.112 17.264 1.00 85.69 185 SER A N 1
ATOM 1246 C CA . SER A 1 185 ? 2.356 -14.509 18.355 1.00 85.69 185 SER A CA 1
ATOM 1247 C C . SER A 1 185 ? 1.433 -13.389 18.857 1.00 85.69 185 SER A C 1
ATOM 1249 O O . SER A 1 185 ? 0.719 -13.603 19.832 1.00 85.69 185 SER A O 1
ATOM 1251 N N . GLU A 1 186 ? 1.459 -12.200 18.247 1.00 85.88 186 GLU A N 1
ATOM 1252 C CA . GLU A 1 186 ? 0.698 -11.024 18.693 1.00 85.88 186 GLU A CA 1
ATOM 1253 C C . GLU A 1 186 ? -0.249 -10.515 17.594 1.00 85.88 186 GLU A C 1
ATOM 1255 O O . GLU A 1 186 ? -0.122 -10.874 16.422 1.00 85.88 186 GLU A O 1
ATOM 1260 N N . VAL A 1 187 ? -1.206 -9.660 17.965 1.00 88.00 187 VAL A N 1
ATOM 1261 C CA . VAL A 1 187 ? -2.099 -8.966 17.023 1.00 88.00 187 VAL A CA 1
ATOM 1262 C C . VAL A 1 187 ? -1.670 -7.504 16.922 1.00 88.00 187 VAL A C 1
ATOM 1264 O O . VAL A 1 187 ? -1.663 -6.794 17.926 1.00 88.00 187 VAL A O 1
ATOM 1267 N N . CYS A 1 188 ? -1.319 -7.033 15.721 1.00 89.19 188 CYS A N 1
ATOM 1268 C CA . CYS A 1 188 ? -0.953 -5.633 15.499 1.00 89.19 188 CYS A CA 1
ATOM 1269 C C . CYS A 1 188 ? -2.184 -4.794 15.127 1.00 89.19 188 CYS A C 1
ATOM 1271 O O . CYS A 1 188 ? -2.787 -5.069 14.086 1.00 89.19 188 CYS A O 1
ATOM 1273 N N . PRO A 1 189 ? -2.509 -3.725 15.879 1.00 88.94 189 PRO A N 1
ATOM 1274 C CA . PRO A 1 189 ? -3.537 -2.764 15.490 1.00 88.94 189 PRO A CA 1
ATOM 1275 C C . PRO A 1 189 ? -3.147 -2.049 14.195 1.00 88.94 189 PRO A C 1
ATOM 1277 O O . PRO A 1 189 ? -2.183 -1.282 14.172 1.00 88.94 189 PRO A O 1
ATOM 1280 N N . VAL A 1 190 ? -3.902 -2.267 13.120 1.00 83.69 190 VAL A N 1
ATOM 1281 C CA . VAL A 1 190 ? -3.551 -1.757 11.776 1.00 83.69 190 VAL A CA 1
ATOM 1282 C C . VAL A 1 190 ? -3.587 -0.230 11.659 1.00 83.69 190 VAL A C 1
ATOM 1284 O O . VAL A 1 190 ? -2.989 0.333 10.745 1.00 83.69 190 VAL A O 1
ATOM 1287 N N . ALA A 1 191 ? -4.280 0.443 12.583 1.00 82.25 191 ALA A N 1
ATOM 1288 C CA . ALA A 1 191 ? -4.406 1.897 12.602 1.00 82.25 191 ALA A CA 1
ATOM 1289 C C . ALA A 1 191 ? -3.115 2.600 13.051 1.00 82.25 191 ALA A C 1
ATOM 1291 O O . ALA A 1 191 ? -2.878 3.746 12.680 1.00 82.25 191 ALA A O 1
ATOM 1292 N N . THR A 1 192 ? -2.286 1.935 13.861 1.00 88.38 192 THR A N 1
ATOM 1293 C CA . THR A 1 192 ? -1.116 2.563 14.505 1.00 88.38 192 THR A CA 1
ATOM 1294 C C . THR A 1 192 ? 0.164 1.744 14.391 1.00 88.38 192 THR A C 1
ATOM 1296 O O . THR A 1 192 ? 1.245 2.237 14.735 1.00 88.38 192 THR A O 1
ATOM 1299 N N . ARG A 1 193 ? 0.075 0.495 13.919 1.00 92.38 193 ARG A N 1
ATOM 1300 C CA . ARG A 1 193 ? 1.203 -0.429 13.809 1.00 92.38 193 ARG A CA 1
ATOM 1301 C C . ARG A 1 193 ? 1.152 -1.243 12.521 1.00 92.38 193 ARG A C 1
ATOM 1303 O O . ARG A 1 193 ? 0.096 -1.456 11.935 1.00 92.38 193 ARG A O 1
ATOM 1310 N N . ILE A 1 194 ? 2.312 -1.765 12.137 1.00 92.62 194 ILE A N 1
ATOM 1311 C CA . ILE A 1 194 ? 2.470 -2.745 11.059 1.00 92.62 194 ILE A CA 1
ATOM 1312 C C . ILE A 1 194 ? 3.202 -3.987 11.559 1.00 92.62 194 ILE A C 1
ATOM 1314 O O . ILE A 1 194 ? 3.946 -3.920 12.540 1.00 92.62 194 ILE A O 1
ATOM 1318 N N . CYS A 1 195 ? 3.022 -5.105 10.858 1.00 90.62 195 CYS A N 1
ATOM 1319 C CA . CYS A 1 195 ? 3.824 -6.300 11.078 1.00 90.62 195 CYS A CA 1
ATOM 1320 C C . CYS A 1 195 ? 5.099 -6.249 10.236 1.00 90.62 195 CYS A C 1
ATOM 1322 O O . CYS A 1 195 ? 5.039 -6.255 9.008 1.00 90.62 195 CYS A O 1
ATOM 1324 N N . ASP A 1 196 ? 6.256 -6.244 10.888 1.00 90.12 196 ASP A N 1
ATOM 1325 C CA . ASP A 1 196 ? 7.552 -6.289 10.220 1.00 90.12 196 ASP A CA 1
ATOM 1326 C C . ASP A 1 196 ? 8.398 -7.409 10.821 1.00 90.12 196 ASP A C 1
ATOM 1328 O O . ASP A 1 196 ? 8.810 -7.338 11.976 1.00 90.12 196 ASP A O 1
ATOM 1332 N N . GLY A 1 197 ? 8.613 -8.480 10.051 1.00 86.62 197 GLY A N 1
ATOM 1333 C CA . GLY A 1 197 ? 9.419 -9.619 10.498 1.00 86.62 197 GLY A CA 1
ATOM 1334 C C . GLY A 1 197 ? 8.887 -10.283 11.773 1.00 86.62 197 GLY A C 1
ATOM 1335 O O . GLY A 1 197 ? 9.676 -10.611 12.651 1.00 86.62 197 GLY A O 1
ATOM 1336 N N . ALA A 1 198 ? 7.563 -10.452 11.878 1.00 87.94 198 ALA A N 1
ATOM 1337 C CA . ALA A 1 198 ? 6.864 -10.983 13.056 1.00 87.94 198 ALA A CA 1
ATOM 1338 C C . ALA A 1 198 ? 6.903 -10.087 14.312 1.00 87.94 198 ALA A C 1
ATOM 1340 O O . ALA A 1 198 ? 6.560 -10.549 15.397 1.00 87.94 198 ALA A O 1
ATOM 1341 N N . VAL A 1 199 ? 7.266 -8.806 14.175 1.00 90.56 199 VAL A N 1
ATOM 1342 C CA . VAL A 1 199 ? 7.223 -7.825 15.268 1.00 90.56 199 VAL A CA 1
ATOM 1343 C C . VAL A 1 199 ? 6.271 -6.679 14.925 1.00 90.56 199 VAL A C 1
ATOM 1345 O O . VAL A 1 199 ? 6.373 -6.077 13.854 1.00 90.56 199 VAL A O 1
ATOM 1348 N N . CYS A 1 200 ? 5.379 -6.320 15.854 1.00 91.69 200 CYS A N 1
ATOM 1349 C CA . CYS A 1 200 ? 4.513 -5.152 15.704 1.00 91.69 200 CYS A CA 1
ATOM 1350 C C . CYS A 1 200 ? 5.305 -3.851 15.884 1.00 91.69 200 CYS A C 1
ATOM 1352 O O . CYS A 1 200 ? 5.677 -3.487 17.003 1.00 91.69 200 CYS A O 1
ATOM 1354 N N . GLN A 1 201 ? 5.494 -3.092 14.809 1.00 93.19 201 GLN A N 1
ATOM 1355 C CA . GLN A 1 201 ? 6.215 -1.817 14.813 1.00 93.19 201 GLN A CA 1
ATOM 1356 C C . GLN A 1 201 ? 5.243 -0.632 14.766 1.00 93.19 201 GLN A C 1
ATOM 1358 O O . GLN A 1 201 ? 4.293 -0.681 13.986 1.00 93.19 201 GLN A O 1
ATOM 1363 N N . PRO A 1 202 ? 5.457 0.441 15.552 1.00 94.62 202 PRO A N 1
ATOM 1364 C CA . PRO A 1 202 ? 4.644 1.646 15.442 1.00 94.62 202 PRO A CA 1
ATOM 1365 C C . PRO A 1 202 ? 4.893 2.339 14.099 1.00 94.62 202 PRO A C 1
ATOM 1367 O O . PRO A 1 202 ? 6.016 2.340 13.585 1.00 94.62 202 PRO A O 1
ATOM 1370 N N . CYS A 1 203 ? 3.856 2.948 13.537 1.00 95.69 203 CYS A N 1
ATOM 1371 C CA . CYS A 1 203 ? 3.975 3.722 12.307 1.00 95.69 203 CYS A CA 1
ATOM 1372 C C . CYS A 1 203 ? 4.616 5.087 12.561 1.00 95.69 203 CYS A C 1
ATOM 1374 O O . CYS A 1 203 ? 4.263 5.792 13.505 1.00 95.69 203 CYS A O 1
ATOM 1376 N N . LYS A 1 204 ? 5.525 5.492 11.671 1.00 97.50 204 LYS A N 1
ATOM 1377 C CA . LYS A 1 204 ? 5.980 6.885 11.562 1.00 97.50 204 LYS A CA 1
ATOM 1378 C C . LYS A 1 204 ? 5.028 7.721 10.709 1.00 97.50 204 LYS A C 1
ATOM 1380 O O . LYS A 1 204 ? 4.961 8.932 10.909 1.00 97.50 204 LYS A O 1
ATOM 1385 N N . VAL A 1 205 ? 4.312 7.079 9.782 1.00 97.56 205 VAL A N 1
ATOM 1386 C CA . VAL A 1 205 ? 3.382 7.725 8.849 1.00 97.56 205 VAL A CA 1
ATOM 1387 C C . VAL A 1 205 ? 1.990 7.104 8.958 1.00 97.56 205 VAL A C 1
ATOM 1389 O O . VAL A 1 205 ? 1.837 5.899 8.762 1.00 97.56 205 VAL A O 1
ATOM 1392 N N . CYS A 1 206 ? 0.970 7.912 9.233 1.00 94.50 206 CYS A N 1
ATOM 1393 C CA . CYS A 1 206 ? -0.445 7.519 9.227 1.00 94.50 206 CYS A CA 1
ATOM 1394 C C . CYS A 1 206 ? -1.343 8.740 8.997 1.00 94.50 206 CYS A C 1
ATOM 1396 O O . CYS A 1 206 ? -0.848 9.862 9.007 1.00 94.50 206 CYS A O 1
ATOM 1398 N N . ALA A 1 207 ? -2.638 8.525 8.743 1.00 87.19 207 ALA A N 1
ATOM 1399 C CA . ALA A 1 207 ? -3.571 9.611 8.435 1.00 87.19 207 ALA A CA 1
ATOM 1400 C C . ALA A 1 207 ? -3.611 10.677 9.543 1.00 87.19 207 ALA A C 1
ATOM 1402 O O . ALA A 1 207 ? -3.573 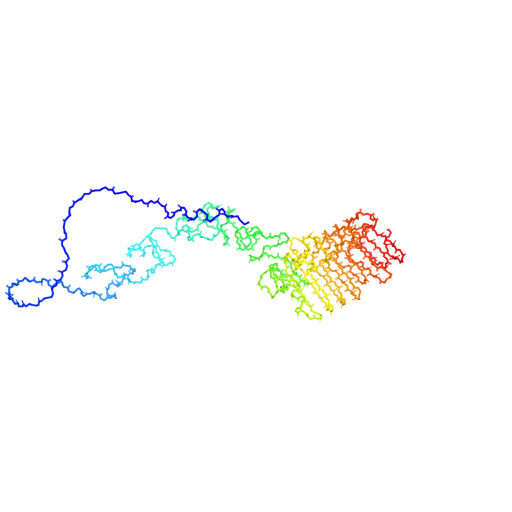11.870 9.253 1.00 87.19 207 ALA A O 1
ATOM 1403 N N . GLU A 1 208 ? -3.622 10.242 10.806 1.00 86.12 208 GLU A N 1
ATOM 1404 C CA . GLU A 1 208 ? -3.680 11.114 11.979 1.00 86.12 208 GLU A CA 1
ATOM 1405 C C . GLU A 1 208 ? -2.906 10.499 13.153 1.00 86.12 208 GLU A C 1
ATOM 1407 O O . GLU A 1 208 ? -2.842 9.282 13.296 1.00 86.12 208 GLU A O 1
ATOM 1412 N N . GLY A 1 209 ? -2.315 11.334 14.012 1.00 87.69 209 GLY A N 1
ATOM 1413 C CA . GLY A 1 209 ? -1.650 10.894 15.248 1.00 87.69 209 GLY A CA 1
ATOM 1414 C C . GLY A 1 209 ? -0.209 10.385 15.099 1.00 87.69 209 GLY A C 1
ATOM 1415 O O . GLY A 1 209 ? 0.476 10.217 16.107 1.00 87.69 209 GLY A O 1
ATOM 1416 N N . CYS A 1 210 ? 0.288 10.187 13.875 1.00 94.88 210 CYS A N 1
ATOM 1417 C CA . CYS A 1 210 ? 1.698 9.880 13.620 1.00 94.88 210 CYS A CA 1
ATOM 1418 C C . CYS A 1 210 ? 2.573 11.135 13.532 1.00 94.88 210 CYS A C 1
ATOM 1420 O O . CYS A 1 210 ? 2.085 12.251 13.365 1.00 94.88 210 CYS A O 1
ATOM 1422 N N . ALA A 1 211 ? 3.895 10.934 13.587 1.00 96.56 211 ALA A N 1
ATOM 1423 C CA . ALA A 1 211 ? 4.881 12.002 13.406 1.00 96.56 211 ALA A CA 1
ATOM 1424 C C . ALA A 1 211 ? 4.758 12.696 12.039 1.00 96.56 211 ALA A C 1
ATOM 1426 O O . ALA A 1 211 ? 5.026 13.891 11.927 1.00 96.56 211 ALA A O 1
ATOM 1427 N N . PHE A 1 212 ? 4.338 11.951 11.014 1.00 97.38 212 PHE A N 1
ATOM 1428 C CA . PHE A 1 212 ? 4.104 12.465 9.673 1.00 97.38 212 PHE A CA 1
ATOM 1429 C C . PHE A 1 212 ? 2.751 11.987 9.146 1.00 97.38 212 PHE A C 1
ATOM 1431 O O . PHE A 1 212 ? 2.352 10.843 9.370 1.00 97.38 212 PHE A O 1
ATOM 1438 N N . THR A 1 213 ? 2.071 12.849 8.395 1.00 95.88 213 THR A N 1
ATOM 1439 C CA . THR A 1 213 ? 0.825 12.514 7.686 1.00 95.88 213 THR A CA 1
ATOM 1440 C C . THR A 1 213 ? 1.061 12.127 6.227 1.00 95.88 213 THR A C 1
ATOM 1442 O O . THR A 1 213 ? 0.175 11.592 5.566 1.00 95.88 213 THR A O 1
ATOM 1445 N N . THR A 1 214 ? 2.271 12.364 5.711 1.00 97.00 214 THR A N 1
ATOM 1446 C CA . THR A 1 214 ? 2.634 12.127 4.311 1.00 97.00 214 THR A CA 1
ATOM 1447 C C . THR A 1 214 ? 3.953 11.371 4.227 1.00 97.00 214 THR A C 1
ATOM 1449 O O . THR A 1 214 ? 4.837 11.519 5.076 1.00 97.00 214 THR A O 1
ATOM 1452 N N . VAL A 1 215 ? 4.088 10.539 3.194 1.00 98.00 215 VAL A N 1
ATOM 1453 C CA . VAL A 1 215 ? 5.294 9.724 2.991 1.00 98.00 215 VAL A CA 1
ATOM 1454 C C . VAL A 1 215 ? 6.491 10.610 2.649 1.00 98.00 215 VAL A C 1
ATOM 1456 O O . VAL A 1 215 ? 7.565 10.413 3.215 1.00 98.00 215 VAL A O 1
ATOM 1459 N N . GLN A 1 216 ? 6.297 11.634 1.809 1.00 97.81 216 GLN A N 1
ATOM 1460 C CA . GLN A 1 216 ? 7.370 12.563 1.456 1.00 97.81 216 GLN A CA 1
ATOM 1461 C C . GLN A 1 216 ? 7.927 13.311 2.673 1.00 97.81 216 GLN A C 1
ATOM 1463 O O . GLN A 1 216 ? 9.140 13.362 2.833 1.00 97.81 216 GLN A O 1
ATOM 1468 N N . ALA A 1 217 ? 7.079 13.805 3.584 1.00 97.56 217 ALA A N 1
ATOM 1469 C CA . ALA A 1 217 ? 7.565 14.509 4.775 1.00 97.56 217 ALA A CA 1
ATOM 1470 C C . ALA A 1 217 ? 8.446 13.614 5.666 1.00 97.56 217 ALA A C 1
ATOM 1472 O O . ALA A 1 217 ? 9.441 14.074 6.228 1.00 97.56 217 ALA A O 1
ATOM 1473 N N . ALA A 1 218 ? 8.114 12.323 5.763 1.00 98.25 218 ALA A N 1
ATOM 1474 C CA . ALA A 1 218 ? 8.939 11.359 6.484 1.00 98.25 218 ALA A CA 1
ATOM 1475 C C . ALA A 1 218 ? 10.277 11.092 5.777 1.00 98.25 218 ALA A C 1
ATOM 1477 O O . ALA A 1 218 ? 11.299 10.956 6.448 1.00 98.25 218 ALA A O 1
ATOM 1478 N N . ILE A 1 219 ? 10.290 11.038 4.441 1.00 98.38 219 ILE A N 1
ATOM 1479 C CA . ILE A 1 219 ? 11.519 10.900 3.646 1.00 98.38 219 ILE A CA 1
ATOM 1480 C C . ILE A 1 219 ? 12.412 12.134 3.803 1.00 98.38 219 ILE A C 1
ATOM 1482 O O . ILE A 1 219 ? 13.625 11.998 3.986 1.00 98.38 219 ILE A O 1
ATOM 1486 N N . ASP A 1 220 ? 11.833 13.333 3.768 1.00 97.50 220 ASP A N 1
ATOM 1487 C CA . ASP A 1 220 ? 12.562 14.596 3.889 1.00 97.50 220 ASP A CA 1
ATOM 1488 C C . ASP A 1 220 ? 13.294 14.684 5.232 1.00 97.50 220 ASP A C 1
ATOM 1490 O O . ASP A 1 220 ? 14.476 15.030 5.266 1.00 97.50 220 ASP A O 1
ATOM 1494 N N . ALA A 1 221 ? 12.623 14.276 6.315 1.00 98.19 221 ALA A N 1
ATOM 1495 C CA . ALA A 1 221 ? 13.178 14.246 7.667 1.00 98.19 221 ALA A CA 1
ATOM 1496 C C . ALA A 1 221 ? 14.166 13.091 7.925 1.00 98.19 221 ALA A C 1
ATOM 1498 O O . ALA A 1 221 ? 14.927 13.145 8.892 1.00 98.19 221 ALA A O 1
ATOM 1499 N N . ALA A 1 222 ? 14.151 12.042 7.099 1.00 98.31 222 ALA A N 1
ATOM 1500 C CA . ALA A 1 222 ? 14.986 10.862 7.286 1.00 98.31 222 ALA A CA 1
ATOM 1501 C C . ALA A 1 222 ? 16.448 11.079 6.864 1.00 98.31 222 ALA A C 1
ATOM 1503 O O . ALA A 1 222 ? 16.764 11.850 5.951 1.00 98.31 222 ALA A O 1
ATOM 1504 N N . SER A 1 223 ? 17.335 10.320 7.503 1.00 98.25 223 SER A N 1
ATOM 1505 C CA . SER A 1 223 ? 18.749 10.160 7.164 1.00 98.25 223 SER A CA 1
ATOM 1506 C C . SER A 1 223 ? 19.000 8.850 6.413 1.00 98.25 223 SER A C 1
ATOM 1508 O O . SER A 1 223 ? 18.210 7.911 6.466 1.00 98.25 223 SER A O 1
ATOM 1510 N N . SER A 1 224 ? 20.125 8.768 5.700 1.00 98.12 224 SER A N 1
ATOM 1511 C CA . SER A 1 224 ? 20.532 7.523 5.036 1.00 98.12 224 SER A CA 1
ATOM 1512 C C . SER A 1 224 ? 20.713 6.395 6.064 1.00 98.12 224 SER A C 1
ATOM 1514 O O . SER A 1 224 ? 21.367 6.586 7.087 1.00 98.12 224 SER A O 1
ATOM 1516 N N . GLY A 1 225 ? 20.138 5.230 5.786 1.00 97.56 225 GLY A N 1
ATOM 1517 C CA . GLY A 1 225 ? 20.028 4.078 6.681 1.00 97.56 225 GLY A CA 1
ATOM 1518 C C . GLY A 1 225 ? 18.690 3.983 7.421 1.00 97.56 225 GLY A C 1
ATOM 1519 O O . GLY A 1 225 ? 18.405 2.941 8.014 1.00 97.56 225 GLY A O 1
ATOM 1520 N N . ASP A 1 226 ? 17.852 5.023 7.383 1.00 98.19 226 ASP A N 1
ATOM 1521 C CA . ASP A 1 226 ? 16.609 5.032 8.147 1.00 98.19 226 ASP A CA 1
ATOM 1522 C C . ASP A 1 226 ? 15.554 4.066 7.604 1.00 98.19 226 ASP A C 1
ATOM 1524 O O . ASP A 1 226 ? 15.365 3.862 6.399 1.00 98.19 226 ASP A O 1
ATOM 1528 N N . ARG A 1 227 ? 14.786 3.534 8.557 1.00 97.38 227 ARG A N 1
ATOM 1529 C CA . ARG A 1 227 ? 13.579 2.748 8.316 1.00 97.38 227 ARG A CA 1
ATOM 1530 C C . ARG A 1 227 ? 12.334 3.594 8.574 1.00 97.38 227 ARG A C 1
ATOM 1532 O O . ARG A 1 227 ? 12.191 4.177 9.656 1.00 97.38 227 ARG A O 1
ATOM 1539 N N . ILE A 1 228 ? 11.426 3.644 7.604 1.00 98.19 228 ILE A N 1
ATOM 1540 C CA . ILE A 1 228 ? 10.165 4.390 7.662 1.00 98.19 228 ILE A CA 1
ATOM 1541 C C . ILE A 1 228 ? 9.002 3.397 7.616 1.00 98.19 228 ILE A C 1
ATOM 1543 O O . ILE A 1 228 ? 8.766 2.748 6.600 1.00 98.19 228 ILE A O 1
ATOM 1547 N N . THR A 1 229 ? 8.278 3.277 8.727 1.00 97.25 229 THR A N 1
ATOM 1548 C CA . THR A 1 229 ? 7.079 2.440 8.854 1.00 97.25 229 THR A CA 1
ATOM 1549 C C . THR A 1 229 ? 5.833 3.253 8.508 1.00 97.25 229 THR A C 1
ATOM 1551 O O . THR A 1 229 ? 5.619 4.347 9.041 1.00 97.25 229 THR A O 1
ATOM 1554 N N . ILE A 1 230 ? 5.013 2.724 7.606 1.00 97.25 230 ILE A N 1
ATOM 1555 C CA . ILE A 1 230 ? 3.845 3.400 7.041 1.00 97.25 230 ILE A CA 1
ATOM 1556 C C . ILE A 1 230 ? 2.626 2.528 7.325 1.00 97.25 230 ILE A C 1
ATOM 1558 O O . ILE A 1 230 ? 2.600 1.357 6.954 1.00 97.25 230 ILE A O 1
ATOM 1562 N N . CYS A 1 231 ? 1.629 3.088 8.001 1.00 94.69 231 CYS A N 1
ATOM 1563 C CA . CYS A 1 231 ? 0.401 2.374 8.335 1.00 94.69 231 CYS A CA 1
ATOM 1564 C C . CYS A 1 231 ? -0.427 2.025 7.093 1.00 94.69 231 CYS A C 1
ATOM 1566 O O . CYS A 1 231 ? -0.159 2.475 5.972 1.00 94.69 231 CYS A O 1
ATOM 1568 N N . ALA A 1 232 ? -1.453 1.199 7.297 1.00 92.38 232 ALA A N 1
ATOM 1569 C CA . ALA A 1 232 ? -2.468 0.986 6.279 1.00 92.38 232 ALA A CA 1
ATOM 1570 C C . ALA A 1 232 ? -3.159 2.321 5.964 1.00 92.38 232 ALA A C 1
ATOM 1572 O O . ALA A 1 232 ? -3.458 3.112 6.859 1.00 92.38 232 ALA A O 1
ATOM 1573 N N . GLY A 1 233 ? -3.389 2.578 4.682 1.00 92.44 233 GLY A N 1
ATOM 1574 C CA . GLY A 1 233 ? -3.914 3.858 4.228 1.00 92.44 233 GLY A CA 1
ATOM 1575 C C . GLY A 1 233 ? -3.552 4.138 2.780 1.00 92.44 233 GLY A C 1
ATOM 1576 O O . GLY A 1 233 ? -2.682 3.482 2.205 1.00 92.44 233 GLY A O 1
ATOM 1577 N N . THR A 1 234 ? -4.234 5.122 2.198 1.00 94.69 234 THR A N 1
ATOM 1578 C CA . THR A 1 234 ? -3.928 5.627 0.857 1.00 94.69 234 THR A CA 1
ATOM 1579 C C . THR A 1 234 ? -3.212 6.960 0.980 1.00 94.69 234 THR A C 1
ATOM 1581 O O . THR A 1 234 ? -3.731 7.891 1.590 1.00 94.69 234 THR A O 1
ATOM 1584 N N . TYR A 1 235 ? -2.014 7.035 0.410 1.00 96.38 235 TYR A N 1
ATOM 1585 C CA . TYR A 1 235 ? -1.140 8.196 0.462 1.00 96.38 235 TYR A CA 1
ATOM 1586 C C . TYR A 1 235 ? -0.961 8.740 -0.949 1.00 96.38 235 TYR A C 1
ATOM 1588 O O . TYR A 1 235 ? -0.449 8.047 -1.830 1.00 96.38 235 TYR A O 1
ATOM 1596 N N . SER A 1 236 ? -1.386 9.984 -1.145 1.00 95.06 236 SER A N 1
ATOM 1597 C CA . SER A 1 236 ? -1.372 10.657 -2.443 1.00 95.06 236 SER A CA 1
ATOM 1598 C C . SER A 1 236 ? -0.256 11.698 -2.543 1.00 95.06 236 SER A C 1
ATOM 1600 O O . SER A 1 236 ? 0.357 12.106 -1.547 1.00 95.06 236 SER A O 1
ATOM 1602 N N . ARG A 1 237 ? -0.001 12.150 -3.774 1.00 92.44 237 ARG A N 1
ATOM 1603 C CA . ARG A 1 237 ? 0.977 13.201 -4.085 1.00 92.44 237 ARG A CA 1
ATOM 1604 C C . ARG A 1 237 ? 0.656 14.514 -3.366 1.00 92.44 237 ARG A C 1
ATOM 1606 O O . ARG A 1 237 ? -0.505 14.840 -3.139 1.00 92.44 237 ARG A O 1
ATOM 1613 N N . GLN A 1 238 ? 1.694 15.284 -3.047 1.00 89.69 238 GLN A N 1
ATOM 1614 C CA . GLN A 1 238 ? 1.561 16.554 -2.316 1.00 89.69 238 GLN A CA 1
ATOM 1615 C C . GLN A 1 238 ? 1.378 17.773 -3.230 1.00 89.69 238 GLN A C 1
ATOM 1617 O O . GLN A 1 238 ? 1.044 18.860 -2.768 1.00 89.69 238 GLN A O 1
ATOM 1622 N N . GLY A 1 239 ? 1.572 17.600 -4.536 1.00 86.62 239 GLY A N 1
ATOM 1623 C CA . GLY A 1 239 ? 1.389 18.655 -5.523 1.00 86.62 239 GLY A CA 1
ATOM 1624 C C . GLY A 1 239 ? 1.324 18.140 -6.963 1.00 86.62 239 GLY A C 1
ATOM 1625 O O . GLY A 1 239 ? 1.628 16.968 -7.229 1.00 86.62 239 GLY A O 1
ATOM 1626 N N . PRO A 1 240 ? 0.951 19.014 -7.913 1.00 81.81 240 PRO A N 1
ATOM 1627 C CA . PRO A 1 240 ? 0.907 18.673 -9.329 1.00 81.81 240 PRO A CA 1
ATOM 1628 C C . PRO A 1 240 ? 2.302 18.264 -9.812 1.00 81.81 240 PRO A C 1
ATOM 1630 O O . PRO A 1 240 ? 3.285 18.946 -9.531 1.00 81.81 240 PRO A O 1
ATOM 1633 N N . ASN A 1 241 ? 2.398 17.149 -10.539 1.00 83.94 241 ASN A N 1
ATOM 1634 C CA . ASN A 1 241 ? 3.671 16.592 -11.017 1.00 83.94 241 ASN A CA 1
ATOM 1635 C C . ASN A 1 241 ? 4.709 16.298 -9.912 1.00 83.94 241 ASN A C 1
ATOM 1637 O O . ASN A 1 241 ? 5.908 16.329 -10.175 1.00 83.94 241 ASN A O 1
ATOM 1641 N N . SER A 1 242 ? 4.288 15.966 -8.691 1.00 91.06 242 SER A N 1
ATOM 1642 C CA . SER A 1 242 ? 5.195 15.447 -7.651 1.00 91.06 242 SER A CA 1
ATOM 1643 C C . SER A 1 242 ? 4.980 13.948 -7.438 1.00 91.06 242 SER A C 1
ATOM 1645 O O . SER A 1 242 ? 3.833 13.503 -7.532 1.00 91.06 242 SER A O 1
ATOM 1647 N N . PRO A 1 243 ? 6.027 13.151 -7.176 1.00 95.56 243 PRO A N 1
ATOM 1648 C CA . PRO A 1 243 ? 5.841 11.775 -6.730 1.00 95.56 243 PRO A CA 1
ATOM 1649 C C . PRO A 1 243 ? 5.187 11.729 -5.341 1.00 95.56 243 PRO A C 1
ATOM 1651 O O . PRO A 1 243 ? 5.173 12.711 -4.600 1.00 95.56 243 PRO A O 1
ATOM 1654 N N . VAL A 1 244 ? 4.643 10.567 -4.981 1.00 97.44 244 VAL A N 1
ATOM 1655 C CA . VAL A 1 244 ? 4.200 10.286 -3.604 1.00 97.44 244 VAL A CA 1
ATOM 1656 C C . VAL A 1 244 ? 5.414 10.069 -2.695 1.00 97.44 244 VAL A C 1
ATOM 1658 O O . VAL A 1 244 ? 5.392 10.456 -1.526 1.00 97.44 244 VAL A O 1
ATOM 1661 N N . ALA A 1 245 ? 6.464 9.455 -3.247 1.00 97.94 245 ALA A N 1
ATOM 1662 C CA . ALA A 1 245 ? 7.738 9.220 -2.582 1.00 97.94 245 ALA A CA 1
ATOM 1663 C C . ALA A 1 245 ? 8.910 9.502 -3.537 1.00 97.94 245 ALA A C 1
ATOM 1665 O O . ALA A 1 245 ? 9.113 8.773 -4.508 1.00 97.94 245 ALA A O 1
ATOM 1666 N N . ASP A 1 246 ? 9.682 10.544 -3.247 1.00 97.56 246 ASP A N 1
ATOM 1667 C CA . ASP A 1 246 ? 10.952 10.885 -3.889 1.00 97.56 246 ASP A CA 1
ATOM 1668 C C . ASP A 1 246 ? 12.121 10.503 -2.977 1.00 97.56 246 ASP A C 1
ATOM 1670 O O . ASP A 1 246 ? 12.401 11.175 -1.981 1.00 97.56 246 ASP A O 1
ATOM 1674 N N . ILE A 1 247 ? 12.795 9.401 -3.300 1.00 98.00 247 ILE A N 1
ATOM 1675 C CA . ILE A 1 247 ? 13.955 8.893 -2.568 1.00 98.00 247 ILE A CA 1
ATOM 1676 C C . ILE A 1 247 ? 15.221 9.314 -3.319 1.00 98.00 247 ILE A C 1
ATOM 1678 O O . ILE A 1 247 ? 15.749 8.580 -4.161 1.00 98.00 247 ILE A O 1
ATOM 1682 N N . ALA A 1 248 ? 15.707 10.510 -2.992 1.00 97.00 248 ALA A N 1
ATOM 1683 C CA . ALA A 1 248 ? 16.873 11.123 -3.619 1.00 97.00 248 ALA A CA 1
ATOM 1684 C C . ALA A 1 248 ? 18.073 11.193 -2.658 1.00 97.00 248 ALA A C 1
ATOM 1686 O O . ALA A 1 248 ? 17.999 11.807 -1.591 1.00 97.00 248 ALA A O 1
ATOM 1687 N N . GLY A 1 249 ? 19.195 10.568 -3.029 1.00 97.00 249 GLY A N 1
ATOM 1688 C CA . GLY A 1 249 ? 20.480 10.709 -2.324 1.00 97.00 249 GLY A CA 1
ATOM 1689 C C . GLY A 1 249 ? 20.561 10.062 -0.933 1.00 97.00 249 GLY A C 1
ATOM 1690 O O . GLY A 1 249 ? 21.543 10.266 -0.218 1.00 97.00 249 GLY A O 1
ATOM 1691 N N . LYS A 1 250 ? 19.537 9.306 -0.516 1.00 96.75 250 LYS A N 1
ATOM 1692 C CA . LYS A 1 250 ? 19.443 8.661 0.803 1.00 96.75 250 LYS A CA 1
ATOM 1693 C C . LYS A 1 250 ? 19.044 7.200 0.650 1.00 96.75 250 LYS A C 1
ATOM 1695 O O . LYS A 1 250 ? 18.069 6.902 -0.029 1.00 96.75 250 LYS A O 1
ATOM 1700 N N . ASN A 1 251 ? 19.769 6.302 1.311 1.00 98.12 251 ASN A N 1
ATOM 1701 C CA . ASN A 1 251 ? 19.451 4.876 1.325 1.00 98.12 251 ASN A CA 1
ATOM 1702 C C . ASN A 1 251 ? 18.368 4.640 2.370 1.00 98.12 251 ASN A C 1
ATOM 1704 O O . ASN A 1 251 ? 18.642 4.787 3.555 1.00 98.12 251 ASN A O 1
ATOM 1708 N N . LEU A 1 252 ? 17.146 4.315 1.965 1.00 98.56 252 LEU A N 1
ATOM 1709 C CA . LEU A 1 252 ? 16.022 4.192 2.893 1.00 98.56 252 LEU A CA 1
ATOM 1710 C C . LEU A 1 252 ? 15.367 2.819 2.791 1.00 98.56 252 LEU A C 1
ATOM 1712 O O . LEU A 1 252 ? 15.375 2.183 1.738 1.00 98.56 252 LEU A O 1
ATOM 1716 N N . THR A 1 253 ? 14.759 2.374 3.889 1.00 98.50 253 THR A N 1
ATOM 1717 C CA . THR A 1 253 ? 13.825 1.242 3.870 1.00 98.50 253 THR A CA 1
ATOM 1718 C C . THR A 1 253 ? 12.426 1.718 4.229 1.00 98.50 253 THR A C 1
ATOM 1720 O O . THR A 1 253 ? 12.191 2.125 5.367 1.00 98.50 253 THR A O 1
ATOM 1723 N N . LEU A 1 254 ? 11.486 1.643 3.291 1.00 98.44 254 LEU A N 1
ATOM 1724 C CA . LEU A 1 254 ? 10.075 1.935 3.551 1.00 98.44 254 LEU A CA 1
ATOM 1725 C C . LEU A 1 254 ? 9.309 0.621 3.708 1.00 98.44 254 LEU A C 1
ATOM 1727 O O . LEU A 1 254 ? 9.418 -0.276 2.872 1.00 98.44 254 LEU A O 1
ATOM 1731 N N . VAL A 1 255 ? 8.515 0.514 4.771 1.00 97.56 255 VAL A N 1
ATOM 1732 C CA . VAL A 1 255 ? 7.759 -0.698 5.112 1.00 97.56 255 VAL A CA 1
ATOM 1733 C C . VAL A 1 255 ? 6.294 -0.342 5.295 1.00 97.56 255 VAL A C 1
ATOM 1735 O O . VAL A 1 255 ? 5.969 0.489 6.142 1.00 97.56 255 VAL A O 1
ATOM 1738 N N . GLY A 1 256 ? 5.429 -0.958 4.496 1.00 95.50 256 GLY A N 1
ATOM 1739 C CA . GLY A 1 256 ? 3.981 -0.816 4.591 1.00 95.50 256 GLY A CA 1
ATOM 1740 C C . GLY A 1 256 ? 3.297 -1.948 5.362 1.00 95.50 256 GLY A C 1
ATOM 1741 O O . GLY A 1 256 ? 3.929 -2.899 5.821 1.00 95.50 256 GLY A O 1
ATOM 1742 N N . ALA A 1 257 ? 1.975 -1.844 5.471 1.00 92.06 257 ALA A N 1
ATOM 1743 C CA . ALA A 1 257 ? 1.088 -2.779 6.161 1.00 92.06 257 ALA A CA 1
ATOM 1744 C C . ALA A 1 257 ? 0.633 -3.985 5.307 1.00 92.06 257 ALA A C 1
ATOM 1746 O O . ALA A 1 257 ? -0.220 -4.759 5.739 1.00 92.06 257 ALA A O 1
ATOM 1747 N N . GLY A 1 258 ? 1.176 -4.156 4.096 1.00 88.25 258 GLY A N 1
ATOM 1748 C CA . GLY A 1 258 ? 0.835 -5.239 3.171 1.00 88.25 258 GLY A CA 1
ATOM 1749 C C . GLY A 1 258 ? 0.305 -4.759 1.818 1.00 88.25 258 GLY A C 1
ATOM 1750 O O . GLY A 1 258 ? 0.256 -3.566 1.517 1.00 88.25 258 GLY A O 1
ATOM 1751 N N . THR A 1 259 ? -0.104 -5.717 0.982 1.00 78.88 259 THR A N 1
ATOM 1752 C CA . THR A 1 259 ? -0.618 -5.493 -0.388 1.00 78.88 259 THR A CA 1
ATOM 1753 C C . THR A 1 259 ? -2.087 -5.892 -0.577 1.00 78.88 259 THR A C 1
ATOM 1755 O O . THR A 1 259 ? -2.636 -5.678 -1.659 1.00 78.88 259 THR A O 1
ATOM 1758 N N . GLY A 1 260 ? -2.713 -6.461 0.461 1.00 75.69 260 GLY A N 1
ATOM 1759 C CA . GLY A 1 260 ? -4.107 -6.914 0.481 1.00 75.69 260 GLY A CA 1
ATOM 1760 C C . GLY A 1 260 ? -5.103 -5.833 0.916 1.00 75.69 260 GLY A C 1
ATOM 1761 O O . GLY A 1 260 ? -4.929 -4.652 0.635 1.00 75.69 260 GLY A O 1
ATOM 1762 N N . LEU A 1 261 ? -6.166 -6.232 1.614 1.00 66.62 261 LEU A N 1
ATOM 1763 C CA . LEU A 1 261 ? -7.247 -5.327 2.033 1.00 66.62 261 LEU A CA 1
ATOM 1764 C C . LEU A 1 261 ? -6.829 -4.339 3.143 1.00 66.62 261 LEU A C 1
ATOM 1766 O O . LEU A 1 261 ? -7.461 -3.301 3.310 1.00 66.62 261 LEU A O 1
ATOM 1770 N N . THR A 1 262 ? -5.721 -4.609 3.838 1.00 75.19 262 THR A N 1
ATOM 1771 C CA . THR A 1 262 ? -5.070 -3.706 4.804 1.00 75.19 262 THR A CA 1
ATOM 1772 C C . THR A 1 262 ? -3.771 -3.123 4.254 1.00 75.19 262 THR A C 1
ATOM 1774 O O . THR A 1 262 ? -2.745 -3.106 4.928 1.00 75.19 262 THR A O 1
ATOM 1777 N N . SER A 1 263 ? -3.772 -2.708 2.989 1.00 87.62 263 SER A N 1
ATOM 1778 C CA . SER A 1 263 ? -2.546 -2.265 2.328 1.00 87.62 263 SER A CA 1
ATOM 1779 C C . SER A 1 263 ? -2.154 -0.829 2.659 1.00 87.62 263 SER A C 1
ATOM 1781 O O . SER A 1 263 ? -2.999 0.066 2.712 1.00 87.62 263 SER A O 1
ATOM 1783 N N . THR A 1 264 ? -0.849 -0.592 2.743 1.00 95.25 264 THR A N 1
ATOM 1784 C CA . THR A 1 264 ? -0.289 0.734 2.463 1.00 95.25 264 THR A CA 1
ATOM 1785 C C . THR A 1 264 ? -0.317 0.946 0.956 1.00 95.25 264 THR A C 1
ATOM 1787 O O . THR A 1 264 ? 0.260 0.153 0.209 1.00 95.25 264 THR A O 1
ATOM 1790 N N . ILE A 1 265 ? -0.993 1.997 0.504 1.00 96.50 265 ILE A N 1
ATOM 1791 C CA . ILE A 1 265 ? -1.176 2.314 -0.911 1.00 96.50 265 ILE A CA 1
ATOM 1792 C C . ILE A 1 265 ? -0.502 3.651 -1.187 1.00 96.50 265 ILE A C 1
ATOM 1794 O O . ILE A 1 265 ? -0.904 4.670 -0.634 1.00 96.50 265 ILE A O 1
ATOM 1798 N N . LEU A 1 266 ? 0.497 3.649 -2.062 1.00 97.69 266 LEU A N 1
ATOM 1799 C CA . LEU A 1 266 ? 1.021 4.867 -2.667 1.00 97.69 266 LEU A CA 1
ATOM 1800 C C . LEU A 1 266 ? 0.270 5.080 -3.979 1.00 97.69 266 LEU A C 1
ATOM 1802 O O . LEU A 1 266 ? 0.370 4.249 -4.887 1.00 97.69 266 LEU A O 1
ATOM 1806 N N . ASP A 1 267 ? -0.523 6.147 -4.037 1.00 96.31 267 ASP A N 1
ATOM 1807 C CA . ASP A 1 267 ? -1.472 6.394 -5.119 1.00 96.31 267 ASP A CA 1
ATOM 1808 C C . ASP A 1 267 ? -1.148 7.687 -5.875 1.00 96.31 267 ASP A C 1
ATOM 1810 O O . ASP A 1 267 ? -1.165 8.790 -5.322 1.00 96.31 267 ASP A O 1
ATOM 1814 N N . GLY A 1 268 ? -0.859 7.547 -7.168 1.00 95.12 268 GLY A N 1
ATOM 1815 C CA . GLY A 1 268 ? -0.657 8.668 -8.078 1.00 95.12 268 GLY A CA 1
ATOM 1816 C C . GLY A 1 268 ? -1.936 9.450 -8.401 1.00 95.12 268 GLY A C 1
ATOM 1817 O O . GLY A 1 268 ? -1.828 10.565 -8.913 1.00 95.12 268 GLY A O 1
ATOM 1818 N N . GLY A 1 269 ? -3.121 8.928 -8.088 1.00 92.00 269 GLY A N 1
ATOM 1819 C CA . GLY A 1 269 ? -4.400 9.617 -8.269 1.00 92.00 269 GLY A CA 1
ATOM 1820 C C . GLY A 1 269 ? -4.931 9.648 -9.705 1.00 92.00 269 GLY A C 1
ATOM 1821 O O . GLY A 1 269 ? -5.836 10.428 -9.976 1.00 92.00 269 GLY A O 1
ATOM 1822 N N . ASP A 1 270 ? -4.367 8.855 -10.624 1.00 87.19 270 ASP A N 1
ATOM 1823 C CA . ASP A 1 270 ? -4.785 8.665 -12.028 1.00 87.19 270 ASP A CA 1
ATOM 1824 C C . ASP A 1 270 ? -4.804 9.924 -12.916 1.00 87.19 270 ASP A C 1
ATOM 1826 O O . ASP A 1 270 ? -5.052 9.846 -14.125 1.00 87.19 270 ASP A O 1
ATOM 1830 N N . GLU A 1 271 ? -4.491 11.092 -12.360 1.00 88.44 271 GLU A N 1
ATOM 1831 C CA . GLU A 1 271 ? -4.289 12.317 -13.116 1.00 88.44 271 GLU A CA 1
ATOM 1832 C C . GLU A 1 271 ? -3.020 12.215 -13.957 1.00 88.44 271 GLU A C 1
ATOM 1834 O O . GLU A 1 271 ? -1.972 11.742 -13.504 1.00 88.44 271 GLU A O 1
ATOM 1839 N N . ARG A 1 272 ? -3.098 12.685 -15.205 1.00 89.31 272 ARG A N 1
ATOM 1840 C CA . ARG A 1 272 ? -1.955 12.619 -16.110 1.00 89.31 272 ARG A CA 1
ATOM 1841 C C . ARG A 1 272 ? -0.855 13.563 -15.633 1.00 89.31 272 ARG A C 1
ATOM 1843 O O . ARG A 1 272 ? -1.004 14.781 -15.713 1.00 89.31 272 ARG A O 1
ATOM 1850 N N . THR A 1 273 ? 0.265 13.000 -15.189 1.00 86.06 273 THR A N 1
ATOM 1851 C CA . THR A 1 273 ? 1.416 13.743 -14.666 1.00 86.06 273 THR A CA 1
ATOM 1852 C C . THR A 1 273 ? 2.711 13.331 -15.355 1.00 86.06 273 THR A C 1
ATOM 1854 O O . THR A 1 273 ? 2.809 12.268 -15.965 1.00 86.06 273 THR A O 1
ATOM 1857 N N . ALA A 1 274 ? 3.730 14.182 -15.255 1.00 86.12 274 ALA A N 1
ATOM 1858 C CA . ALA A 1 274 ? 5.075 13.854 -15.724 1.00 86.12 274 ALA A CA 1
ATOM 1859 C C . ALA A 1 274 ? 5.879 13.003 -14.720 1.00 86.12 274 ALA A C 1
ATOM 1861 O O . ALA A 1 274 ? 7.040 12.693 -14.979 1.00 86.12 274 ALA A O 1
ATOM 1862 N N . SER A 1 275 ? 5.286 12.613 -13.589 1.00 90.06 275 SER A N 1
ATOM 1863 C CA . SER A 1 275 ? 6.019 12.062 -12.447 1.00 90.06 275 SER A CA 1
ATOM 1864 C C . SER A 1 275 ? 5.597 10.640 -12.127 1.00 90.06 275 SER A C 1
ATOM 1866 O O . SER A 1 275 ? 4.427 10.284 -12.245 1.00 90.06 275 SER A O 1
ATOM 1868 N N . HIS A 1 276 ? 6.569 9.850 -11.684 1.00 95.06 276 HIS A N 1
ATOM 1869 C CA . HIS A 1 276 ? 6.336 8.525 -11.123 1.00 95.06 276 HIS A CA 1
ATOM 1870 C C . HIS A 1 276 ? 5.556 8.611 -9.806 1.00 95.06 276 HIS A C 1
ATOM 1872 O O . HIS A 1 276 ? 5.531 9.664 -9.168 1.00 95.06 276 HIS A O 1
ATOM 1878 N N . VAL A 1 277 ? 4.964 7.503 -9.356 1.00 97.62 277 VAL A N 1
ATOM 1879 C CA . VAL A 1 277 ? 4.416 7.418 -7.988 1.00 97.62 277 VAL A CA 1
ATOM 1880 C C . VAL A 1 277 ? 5.568 7.346 -6.992 1.00 97.62 277 VAL A C 1
ATOM 1882 O O . VAL A 1 277 ? 5.573 8.075 -5.999 1.00 97.62 277 VAL A O 1
ATOM 1885 N N . VAL A 1 278 ? 6.572 6.521 -7.299 1.00 98.44 278 VAL A N 1
ATOM 1886 C CA . VAL A 1 278 ? 7.831 6.442 -6.557 1.00 98.44 278 VAL A CA 1
ATOM 1887 C C . VAL A 1 278 ? 8.999 6.761 -7.482 1.00 98.44 278 VAL A C 1
ATOM 1889 O O . VAL A 1 278 ? 9.164 6.121 -8.521 1.00 98.44 278 VAL A O 1
ATOM 1892 N N . ALA A 1 279 ? 9.819 7.732 -7.095 1.00 97.69 279 ALA A N 1
ATOM 1893 C CA . ALA A 1 279 ? 11.058 8.081 -7.776 1.00 97.69 279 ALA A CA 1
ATOM 1894 C C . ALA A 1 279 ? 12.253 7.712 -6.890 1.00 97.69 279 ALA A C 1
ATOM 1896 O O . ALA A 1 279 ? 12.263 8.007 -5.697 1.00 97.69 279 ALA A O 1
ATOM 1897 N N . VAL A 1 280 ? 13.254 7.050 -7.469 1.00 98.38 280 VAL A N 1
ATOM 1898 C CA . VAL A 1 280 ? 14.476 6.629 -6.773 1.00 98.38 280 VAL A CA 1
ATOM 1899 C C . VAL A 1 280 ? 15.678 7.119 -7.567 1.00 98.38 280 VAL A C 1
ATOM 1901 O O . VAL A 1 280 ? 15.844 6.757 -8.733 1.00 98.38 280 VAL A O 1
ATOM 1904 N N . THR A 1 281 ? 16.499 7.963 -6.942 1.00 98.00 281 THR A N 1
ATOM 1905 C CA . THR A 1 281 ? 17.677 8.571 -7.573 1.00 98.00 281 THR A CA 1
ATOM 1906 C C . THR A 1 281 ? 18.846 8.608 -6.592 1.00 98.00 281 THR A C 1
ATOM 1908 O O . THR A 1 281 ? 18.677 9.025 -5.448 1.00 98.00 281 THR A O 1
ATOM 1911 N N . GLN A 1 282 ? 20.051 8.221 -7.024 1.00 97.50 282 GLN A N 1
ATOM 1912 C CA . GLN A 1 282 ? 21.264 8.277 -6.195 1.00 97.50 282 GLN A CA 1
ATOM 1913 C C . GLN A 1 282 ? 21.115 7.544 -4.852 1.00 97.50 282 GLN A C 1
ATOM 1915 O O . GLN A 1 282 ? 21.608 8.013 -3.828 1.00 97.50 282 GLN A O 1
ATOM 1920 N N . SER A 1 283 ? 20.413 6.406 -4.829 1.00 97.38 283 SER A N 1
ATOM 1921 C CA . SER A 1 283 ? 20.197 5.650 -3.590 1.00 97.38 283 SER A CA 1
ATOM 1922 C C . SER A 1 283 ? 20.219 4.135 -3.772 1.00 97.38 283 SER A C 1
ATOM 1924 O O . SER A 1 283 ? 20.010 3.607 -4.859 1.00 97.38 283 SER A O 1
ATOM 1926 N N . THR A 1 284 ? 20.492 3.430 -2.675 1.00 98.19 284 THR A N 1
ATOM 1927 C CA . THR A 1 284 ? 20.305 1.983 -2.523 1.00 98.19 284 THR A CA 1
ATOM 1928 C C . THR A 1 284 ? 19.207 1.754 -1.493 1.00 98.19 284 THR A C 1
ATOM 1930 O O . THR A 1 284 ? 19.468 1.813 -0.292 1.00 98.19 284 THR A O 1
ATOM 1933 N N . SER A 1 285 ? 17.977 1.550 -1.959 1.00 98.44 285 SER A N 1
ATOM 1934 C CA . SER A 1 285 ? 16.779 1.593 -1.114 1.00 98.44 285 SER A CA 1
ATOM 1935 C C . SER A 1 285 ? 15.913 0.344 -1.265 1.00 98.44 285 SER A C 1
ATOM 1937 O O . SER A 1 285 ? 15.991 -0.382 -2.260 1.00 98.44 285 SER A O 1
ATOM 1939 N N . GLU A 1 286 ? 15.075 0.090 -0.263 1.00 98.56 286 GLU A N 1
ATOM 1940 C CA . GLU A 1 286 ? 14.145 -1.038 -0.241 1.00 98.56 286 GLU A CA 1
ATOM 1941 C C . GLU A 1 286 ? 12.714 -0.566 0.040 1.00 98.56 286 GLU A C 1
ATOM 1943 O O . GLU A 1 286 ? 12.471 0.212 0.965 1.00 98.56 286 GLU A O 1
ATOM 1948 N N . LEU A 1 287 ? 11.755 -1.076 -0.735 1.00 98.62 287 LEU A N 1
ATOM 1949 C CA . LEU A 1 287 ? 10.326 -0.943 -0.458 1.00 98.62 287 LEU A CA 1
ATOM 1950 C C . LEU A 1 287 ? 9.761 -2.310 -0.092 1.00 98.62 287 LEU A C 1
ATOM 1952 O O . LEU A 1 287 ? 10.011 -3.303 -0.780 1.00 98.62 287 LEU A O 1
ATOM 1956 N N . ARG A 1 288 ? 8.975 -2.356 0.983 1.00 97.50 288 ARG A N 1
ATOM 1957 C CA . ARG A 1 288 ? 8.426 -3.596 1.528 1.00 97.50 288 ARG A CA 1
ATOM 1958 C C . ARG A 1 288 ? 6.926 -3.507 1.751 1.00 97.50 288 ARG A C 1
ATOM 1960 O O . ARG A 1 288 ? 6.455 -2.510 2.291 1.00 97.50 288 ARG A O 1
ATOM 1967 N N . ALA A 1 289 ? 6.206 -4.579 1.418 1.00 94.81 289 ALA A N 1
ATOM 1968 C CA . ALA A 1 289 ? 4.818 -4.796 1.841 1.00 94.81 289 ALA A CA 1
ATOM 1969 C C . ALA A 1 289 ? 3.884 -3.597 1.564 1.00 94.81 289 ALA A C 1
ATOM 1971 O O . ALA A 1 289 ? 3.230 -3.080 2.466 1.00 94.81 289 ALA A O 1
ATOM 1972 N N . MET A 1 290 ? 3.840 -3.122 0.318 1.00 97.06 290 MET A N 1
ATOM 1973 C CA . MET A 1 290 ? 2.988 -1.994 -0.078 1.00 97.06 290 MET A CA 1
ATOM 1974 C C . MET A 1 290 ? 2.510 -2.111 -1.522 1.00 97.06 290 MET A C 1
ATOM 1976 O O . MET A 1 290 ? 3.103 -2.823 -2.337 1.00 97.06 290 MET A O 1
ATOM 1980 N N . ARG A 1 291 ? 1.440 -1.386 -1.846 1.00 97.75 291 ARG A N 1
ATOM 1981 C CA . ARG A 1 291 ? 0.879 -1.284 -3.191 1.00 97.75 291 ARG A CA 1
ATOM 1982 C C . ARG A 1 291 ? 1.225 0.064 -3.820 1.00 97.75 291 ARG A C 1
ATOM 1984 O O . ARG A 1 291 ? 1.067 1.095 -3.179 1.00 97.75 291 ARG A O 1
ATOM 1991 N N . ILE A 1 292 ? 1.643 0.050 -5.083 1.00 98.25 292 ILE A N 1
ATOM 1992 C CA . ILE A 1 292 ? 1.975 1.241 -5.877 1.00 98.25 292 ILE A CA 1
ATOM 1993 C C . ILE A 1 292 ? 1.061 1.270 -7.101 1.00 98.25 292 ILE A C 1
ATOM 1995 O O . ILE A 1 292 ? 1.040 0.313 -7.882 1.00 98.25 292 ILE A O 1
ATOM 1999 N N . THR A 1 293 ? 0.271 2.336 -7.232 1.00 97.44 293 THR A N 1
ATOM 2000 C CA . THR A 1 293 ? -0.848 2.420 -8.181 1.00 97.44 293 THR A CA 1
ATOM 2001 C C . THR A 1 293 ? -1.096 3.843 -8.657 1.00 97.44 293 THR A C 1
ATOM 2003 O O . THR A 1 293 ? -0.628 4.802 -8.047 1.00 97.44 293 THR A O 1
ATOM 2006 N N . GLY A 1 294 ? -1.909 3.974 -9.702 1.00 95.00 294 GLY A N 1
ATOM 2007 C CA . GLY A 1 294 ? -2.551 5.239 -10.037 1.00 95.00 294 GLY A CA 1
ATOM 2008 C C . GLY A 1 294 ? -1.642 6.227 -10.759 1.00 95.00 294 GLY A C 1
ATOM 2009 O O . GLY A 1 294 ? -1.902 7.429 -10.767 1.00 95.00 294 GLY A O 1
ATOM 2010 N N . SER A 1 295 ? -0.530 5.757 -11.329 1.00 94.94 295 SER A N 1
ATOM 2011 C CA . SER A 1 295 ? 0.252 6.572 -12.256 1.00 94.94 295 SER A CA 1
ATOM 2012 C C . SER A 1 295 ? -0.469 6.703 -13.595 1.00 94.94 295 SER A C 1
ATOM 2014 O O . SER A 1 295 ? -0.956 5.706 -14.126 1.00 94.94 295 SER A O 1
ATOM 2016 N N . ASN A 1 296 ? -0.456 7.902 -14.174 1.00 92.00 296 ASN A N 1
ATOM 2017 C CA . ASN A 1 296 ? -0.929 8.169 -15.527 1.00 92.00 296 ASN A CA 1
ATOM 2018 C C . ASN A 1 296 ? 0.060 9.105 -16.239 1.00 92.00 296 ASN A C 1
ATOM 2020 O O . ASN A 1 296 ? 0.354 10.201 -15.760 1.00 92.00 296 ASN A O 1
ATOM 2024 N N . GLY A 1 297 ? 0.591 8.667 -17.378 1.00 89.75 297 GLY A N 1
ATOM 2025 C CA . GLY A 1 297 ? 1.577 9.377 -18.192 1.00 89.75 297 GLY A CA 1
ATOM 2026 C C . GLY A 1 297 ? 3.035 9.017 -17.893 1.00 89.75 297 GLY A C 1
ATOM 2027 O O . GLY A 1 297 ? 3.905 9.330 -18.706 1.00 89.75 297 GLY A O 1
ATOM 2028 N N . ASN A 1 298 ? 3.323 8.326 -16.789 1.00 92.56 298 ASN A N 1
ATOM 2029 C CA . ASN A 1 298 ? 4.662 7.845 -16.444 1.00 92.56 298 ASN A CA 1
ATOM 2030 C C . ASN A 1 298 ? 4.594 6.503 -15.685 1.00 92.56 298 ASN A C 1
ATOM 2032 O O . ASN A 1 298 ? 3.510 6.060 -15.307 1.00 92.56 298 ASN A O 1
ATOM 2036 N N . ALA A 1 299 ? 5.733 5.848 -15.460 1.00 95.94 299 ALA A N 1
ATOM 2037 C CA . ALA A 1 299 ? 5.805 4.577 -14.740 1.00 95.94 299 ALA A CA 1
ATOM 2038 C C . ALA A 1 299 ? 5.336 4.711 -13.283 1.00 95.94 299 ALA A C 1
ATOM 2040 O O . ALA A 1 299 ? 5.591 5.742 -12.658 1.00 95.94 299 ALA A O 1
ATOM 2041 N N . GLY A 1 300 ? 4.756 3.656 -12.706 1.00 97.69 300 GLY A N 1
ATOM 2042 C CA . GLY A 1 300 ? 4.496 3.594 -11.261 1.00 97.69 300 GLY A CA 1
ATOM 2043 C C . GLY A 1 300 ? 5.769 3.823 -10.435 1.00 97.69 300 GLY A C 1
ATOM 2044 O O . GLY A 1 300 ? 5.772 4.611 -9.491 1.00 97.69 300 GLY A O 1
ATOM 2045 N N . ILE A 1 301 ? 6.875 3.200 -10.839 1.00 98.62 301 ILE A N 1
ATOM 2046 C CA . ILE A 1 301 ? 8.195 3.366 -10.224 1.00 98.62 301 ILE A CA 1
ATOM 2047 C C . ILE A 1 301 ? 9.210 3.798 -11.281 1.00 98.62 301 ILE A C 1
ATOM 2049 O O . ILE A 1 301 ? 9.352 3.132 -12.305 1.00 98.62 301 ILE A O 1
ATOM 2053 N N . GLY A 1 302 ? 9.964 4.860 -11.006 1.00 97.88 302 GLY A N 1
ATOM 2054 C CA . GLY A 1 302 ? 11.158 5.231 -11.766 1.00 97.88 302 GLY A CA 1
ATOM 2055 C C . GLY A 1 302 ? 12.423 5.013 -10.943 1.00 97.88 302 GLY A C 1
ATOM 2056 O O . GLY A 1 302 ? 12.590 5.646 -9.902 1.00 97.88 302 GLY A O 1
ATOM 2057 N N . ASN A 1 303 ? 13.317 4.141 -11.412 1.00 98.00 303 ASN A N 1
ATOM 2058 C CA . ASN A 1 303 ? 14.643 3.926 -10.830 1.00 98.00 303 ASN A CA 1
ATOM 2059 C C . ASN A 1 303 ? 15.710 4.522 -11.759 1.00 98.00 303 ASN A C 1
ATOM 2061 O O . ASN A 1 303 ? 15.952 3.999 -12.851 1.00 98.00 303 ASN A O 1
ATOM 2065 N N . SER A 1 304 ? 16.321 5.629 -11.339 1.00 96.62 304 SER A N 1
ATOM 2066 C CA . SER A 1 304 ? 17.236 6.436 -12.153 1.00 96.62 304 SER A CA 1
ATOM 2067 C C . SER A 1 304 ? 18.689 6.196 -11.763 1.00 96.62 304 SER A C 1
ATOM 2069 O O . SER A 1 304 ? 19.043 6.286 -10.589 1.00 96.62 304 SER A O 1
ATOM 2071 N N . ALA A 1 305 ? 19.553 5.941 -12.745 1.00 94.12 305 ALA A N 1
ATOM 2072 C CA . ALA A 1 305 ? 20.973 5.722 -12.498 1.00 94.12 305 ALA A CA 1
ATOM 2073 C C . ALA A 1 305 ? 21.660 6.972 -11.901 1.00 94.12 305 ALA A C 1
ATOM 2075 O O . ALA A 1 305 ? 21.394 8.087 -12.360 1.00 94.12 305 ALA A O 1
ATOM 2076 N N . PRO A 1 306 ? 22.588 6.814 -10.938 1.00 95.44 306 PRO A N 1
ATOM 2077 C CA . PRO A 1 306 ? 22.952 5.562 -10.271 1.00 95.44 306 PRO A CA 1
ATOM 2078 C C . PRO A 1 306 ? 21.967 5.245 -9.135 1.00 95.44 306 PRO A C 1
ATOM 2080 O O . PRO A 1 306 ? 21.839 6.045 -8.215 1.00 95.44 306 PRO A O 1
ATOM 2083 N N . SER A 1 307 ? 21.282 4.103 -9.169 1.00 97.31 307 SER A N 1
ATOM 2084 C CA . SER A 1 307 ? 20.394 3.657 -8.088 1.00 97.31 307 SER A CA 1
ATOM 2085 C C . SER A 1 307 ? 20.205 2.143 -8.068 1.00 97.31 307 SER A C 1
ATOM 2087 O O . SER A 1 307 ? 20.119 1.475 -9.100 1.00 97.31 307 SER A O 1
ATOM 2089 N N . GLN A 1 308 ? 20.021 1.607 -6.868 1.00 97.94 308 GLN A N 1
ATOM 2090 C CA . GLN A 1 308 ? 19.572 0.242 -6.660 1.00 97.94 308 GLN A CA 1
ATOM 2091 C C . GLN A 1 308 ? 18.282 0.232 -5.843 1.00 97.94 308 GLN A C 1
ATOM 2093 O O . GLN A 1 308 ? 18.225 0.771 -4.739 1.00 97.94 308 GLN A O 1
ATOM 2098 N N . LEU A 1 309 ? 17.264 -0.451 -6.357 1.00 98.69 309 LEU A N 1
ATOM 2099 C CA . LEU A 1 309 ? 15.981 -0.607 -5.688 1.00 98.69 309 LEU A CA 1
ATOM 2100 C C . LEU A 1 309 ? 15.663 -2.083 -5.460 1.00 98.69 309 LEU A C 1
ATOM 2102 O O . LEU A 1 309 ? 15.636 -2.877 -6.400 1.00 98.69 309 LEU A O 1
ATOM 2106 N N . THR A 1 310 ? 15.377 -2.442 -4.213 1.00 98.75 310 THR A N 1
ATOM 2107 C CA . THR A 1 310 ? 14.838 -3.760 -3.858 1.00 98.75 310 THR A CA 1
ATOM 2108 C C . THR A 1 310 ? 13.358 -3.634 -3.520 1.00 98.75 310 THR A C 1
ATOM 2110 O O . THR A 1 310 ? 12.965 -2.781 -2.728 1.00 98.75 310 THR A O 1
ATOM 2113 N N . LEU A 1 311 ? 12.529 -4.480 -4.119 1.00 98.75 311 LEU A N 1
ATOM 2114 C CA . LEU A 1 311 ? 11.105 -4.588 -3.832 1.00 98.75 311 LEU A CA 1
ATOM 2115 C C . LEU A 1 311 ? 10.849 -5.946 -3.179 1.00 98.75 311 LEU A C 1
ATOM 2117 O O . LEU A 1 311 ? 11.139 -6.969 -3.792 1.00 98.75 311 LEU A O 1
ATOM 2121 N N . THR A 1 312 ? 10.310 -5.959 -1.960 1.00 97.62 312 THR A N 1
ATOM 2122 C CA . THR A 1 312 ? 10.063 -7.185 -1.181 1.00 97.62 312 THR A CA 1
ATOM 2123 C C . THR A 1 312 ? 8.584 -7.258 -0.791 1.00 97.62 312 THR A C 1
ATOM 2125 O O . THR A 1 312 ? 8.109 -6.467 0.027 1.00 97.62 312 THR A O 1
ATOM 2128 N N . GLY A 1 313 ? 7.825 -8.188 -1.375 1.00 95.75 313 GLY A N 1
ATOM 2129 C CA . GLY A 1 313 ? 6.375 -8.289 -1.161 1.00 95.75 313 GLY A CA 1
ATOM 2130 C C . GLY A 1 313 ? 5.601 -7.050 -1.611 1.00 95.75 313 GLY A C 1
ATOM 2131 O O . GLY A 1 313 ? 4.648 -6.641 -0.950 1.00 95.75 313 GLY A O 1
ATOM 2132 N N . VAL A 1 314 ? 6.035 -6.401 -2.695 1.00 98.31 314 VAL A N 1
ATOM 2133 C CA . VAL A 1 314 ? 5.401 -5.185 -3.231 1.00 98.31 314 VAL A CA 1
ATOM 2134 C C . VAL A 1 314 ? 4.466 -5.537 -4.385 1.00 98.31 314 VAL A C 1
ATOM 2136 O O . VAL A 1 314 ? 4.764 -6.401 -5.208 1.00 98.31 314 VAL A O 1
ATOM 2139 N N . LEU A 1 315 ? 3.334 -4.838 -4.476 1.00 98.19 315 LEU A N 1
ATOM 2140 C CA . LEU A 1 315 ? 2.402 -4.942 -5.598 1.00 98.19 315 LEU A CA 1
ATOM 2141 C C . LEU A 1 315 ? 2.433 -3.658 -6.431 1.00 98.19 315 LEU A C 1
ATOM 2143 O O . LEU A 1 315 ? 1.900 -2.633 -6.013 1.00 98.19 315 LEU A O 1
ATOM 2147 N N . VAL A 1 316 ? 3.001 -3.721 -7.633 1.00 98.56 316 VAL A N 1
ATOM 2148 C CA . VAL A 1 316 ? 2.990 -2.616 -8.603 1.00 98.56 316 VAL A CA 1
ATOM 2149 C C . VAL A 1 316 ? 1.881 -2.877 -9.611 1.00 98.56 316 VAL A C 1
ATOM 2151 O O . VAL A 1 316 ? 1.973 -3.808 -10.420 1.00 98.56 316 VAL A O 1
ATOM 2154 N N . THR A 1 317 ? 0.797 -2.106 -9.539 1.00 97.94 317 THR A N 1
ATOM 2155 C CA . THR A 1 317 ? -0.412 -2.406 -10.311 1.00 97.94 317 THR A CA 1
ATOM 2156 C C . THR A 1 317 ? -1.193 -1.182 -10.736 1.00 97.94 317 THR A C 1
ATOM 2158 O O . THR A 1 317 ? -1.213 -0.201 -10.008 1.00 97.94 317 THR A O 1
ATOM 2161 N N . ARG A 1 318 ? -1.897 -1.274 -11.872 1.00 96.56 318 ARG A N 1
ATOM 2162 C CA . ARG A 1 318 ? -2.751 -0.204 -12.410 1.00 96.56 318 ARG A CA 1
ATOM 2163 C C . ARG A 1 318 ? -2.000 1.118 -12.552 1.00 96.56 318 ARG A C 1
ATOM 2165 O O . ARG A 1 318 ? -2.417 2.143 -12.029 1.00 96.56 318 ARG A O 1
ATOM 2172 N N . ASN A 1 319 ? -0.868 1.053 -13.239 1.00 97.25 319 ASN A N 1
ATOM 2173 C CA . ASN A 1 319 ? -0.107 2.218 -13.663 1.00 97.25 319 ASN A CA 1
ATOM 2174 C C . ASN A 1 319 ? -0.122 2.276 -15.189 1.00 97.25 319 ASN A C 1
ATOM 2176 O O . ASN A 1 319 ? 0.057 1.241 -15.838 1.00 97.25 319 ASN A O 1
ATOM 2180 N N . ASP A 1 320 ? -0.352 3.461 -15.743 1.00 95.00 320 ASP A N 1
ATOM 2181 C CA . ASP A 1 320 ? -0.470 3.691 -17.177 1.00 95.00 320 ASP A CA 1
ATOM 2182 C C . ASP A 1 320 ? 0.583 4.691 -17.667 1.00 95.00 320 ASP A C 1
ATOM 2184 O O . ASP A 1 320 ? 0.571 5.875 -17.331 1.00 95.00 320 ASP A O 1
ATOM 2188 N N . ALA A 1 321 ? 1.499 4.203 -18.495 1.00 90.88 321 ALA A N 1
ATOM 2189 C CA . ALA A 1 321 ? 2.520 4.974 -19.184 1.00 90.88 321 ALA A CA 1
ATOM 2190 C C . ALA A 1 321 ? 2.274 4.943 -20.703 1.00 90.88 321 ALA A C 1
ATOM 2192 O O . ALA A 1 321 ? 3.194 4.683 -21.473 1.00 90.88 321 ALA A O 1
ATOM 2193 N N . ASP A 1 322 ? 1.032 5.154 -21.145 1.00 81.38 322 ASP A N 1
ATOM 2194 C CA . ASP A 1 322 ? 0.546 5.082 -22.536 1.00 81.38 322 ASP A CA 1
ATOM 2195 C C . ASP A 1 322 ? 1.492 5.629 -23.631 1.00 81.38 322 ASP A C 1
ATOM 2197 O O . ASP A 1 322 ? 1.555 5.069 -24.731 1.00 81.38 322 ASP A O 1
ATOM 2201 N N . LYS A 1 323 ? 2.241 6.701 -23.341 1.00 84.38 323 LYS A N 1
ATOM 2202 C CA . LYS A 1 323 ? 3.203 7.357 -24.253 1.00 84.38 323 LYS A CA 1
ATOM 2203 C C . LYS A 1 323 ? 4.671 7.016 -23.996 1.00 84.38 323 LYS A C 1
ATOM 2205 O O . LYS A 1 323 ? 5.525 7.385 -24.803 1.00 84.38 323 LYS A O 1
ATOM 2210 N N . ASN A 1 324 ? 4.956 6.320 -22.907 1.00 87.81 324 ASN A N 1
ATOM 2211 C CA . ASN A 1 324 ? 6.288 5.995 -22.415 1.00 87.81 324 ASN A CA 1
ATOM 2212 C C . ASN A 1 324 ? 6.483 4.474 -22.326 1.00 87.81 324 ASN A C 1
ATOM 2214 O O . ASN A 1 324 ? 5.607 3.684 -22.675 1.00 87.81 324 ASN A O 1
ATOM 2218 N N . PHE A 1 325 ? 7.670 4.057 -21.906 1.00 89.50 325 PHE A N 1
ATOM 2219 C CA . PHE A 1 325 ? 7.990 2.653 -21.674 1.00 89.50 325 PHE A CA 1
ATOM 2220 C C . PHE A 1 325 ? 7.936 2.337 -20.178 1.00 89.50 325 PHE A C 1
ATOM 2222 O O . PHE A 1 325 ? 8.164 3.228 -19.360 1.00 89.50 325 PHE A O 1
ATOM 2229 N N . GLY A 1 326 ? 7.654 1.081 -19.824 1.00 85.94 326 GLY A N 1
ATOM 2230 C CA . GLY A 1 326 ? 7.732 0.625 -18.433 1.00 85.94 326 GLY A CA 1
ATOM 2231 C C . GLY A 1 326 ? 6.556 1.097 -17.588 1.00 85.94 326 GLY A C 1
ATOM 2232 O O . GLY A 1 326 ? 6.725 1.942 -16.722 1.00 85.94 326 GLY A O 1
ATOM 2233 N N . GLY A 1 327 ? 5.357 0.561 -17.816 1.00 91.62 327 GLY A N 1
ATOM 2234 C CA . GLY A 1 327 ? 4.131 1.047 -17.161 1.00 91.62 327 GLY A CA 1
ATOM 2235 C C . GLY A 1 327 ? 4.170 0.894 -15.645 1.00 91.62 327 GLY A C 1
ATOM 2236 O O . GLY A 1 327 ? 3.879 1.826 -14.897 1.00 91.62 327 GLY A O 1
ATOM 2237 N N . GLY A 1 328 ? 4.591 -0.279 -15.177 1.00 97.50 328 GLY A N 1
ATOM 2238 C CA . GLY A 1 328 ? 4.826 -0.526 -13.759 1.00 97.50 328 GLY A CA 1
ATOM 2239 C C . GLY A 1 328 ? 6.149 0.073 -13.291 1.00 97.50 328 GLY A C 1
ATOM 2240 O O . GLY A 1 328 ? 6.162 0.880 -12.365 1.00 97.50 328 GLY A O 1
ATOM 2241 N N . ILE A 1 329 ? 7.257 -0.335 -13.915 1.00 98.62 329 ILE A N 1
ATOM 2242 C CA . ILE A 1 329 ? 8.614 0.042 -13.504 1.00 98.62 329 ILE A CA 1
ATOM 2243 C C . ILE A 1 329 ? 9.439 0.477 -14.717 1.00 98.62 329 ILE A C 1
ATOM 2245 O O . ILE A 1 329 ? 9.587 -0.272 -15.681 1.00 98.62 329 ILE A O 1
ATOM 2249 N N . LEU A 1 330 ? 10.056 1.649 -14.624 1.00 97.88 330 LEU A N 1
ATOM 2250 C CA . LEU A 1 330 ? 11.108 2.106 -15.524 1.00 97.88 330 LEU A CA 1
ATOM 2251 C C . LEU A 1 330 ? 12.457 1.983 -14.804 1.00 97.88 330 LEU A C 1
ATOM 2253 O O . LEU A 1 330 ? 12.740 2.744 -13.877 1.00 97.88 330 LEU A O 1
ATOM 2257 N N . ASN A 1 331 ? 13.279 1.012 -15.203 1.00 98.12 331 ASN A N 1
ATOM 2258 C CA . ASN A 1 331 ? 14.569 0.734 -14.575 1.00 98.12 331 ASN A CA 1
ATOM 2259 C C . ASN A 1 331 ? 15.741 1.187 -15.452 1.00 98.12 331 ASN A C 1
ATOM 2261 O O . ASN A 1 331 ? 15.982 0.592 -16.495 1.00 98.12 331 ASN A O 1
ATOM 2265 N N . ASN A 1 332 ? 16.514 2.173 -14.995 1.00 96.94 332 ASN A N 1
ATOM 2266 C CA . ASN A 1 332 ? 17.726 2.643 -15.676 1.00 96.94 332 ASN A CA 1
ATOM 2267 C C . ASN A 1 332 ? 19.030 2.148 -15.030 1.00 96.94 332 ASN A C 1
ATOM 2269 O O . ASN A 1 332 ? 20.110 2.470 -15.519 1.00 96.94 332 ASN A O 1
ATOM 2273 N N . ASP A 1 333 ? 18.948 1.396 -13.932 1.00 97.12 333 ASP A N 1
ATOM 2274 C CA . ASP A 1 333 ? 20.112 0.843 -13.237 1.00 97.12 333 ASP A CA 1
ATOM 2275 C C . ASP A 1 333 ? 19.753 -0.527 -12.646 1.00 97.12 333 ASP A C 1
ATOM 2277 O O . ASP A 1 333 ? 19.459 -1.446 -13.413 1.00 97.12 333 ASP A O 1
ATOM 2281 N N . ARG A 1 334 ? 19.705 -0.707 -11.320 1.00 98.44 334 ARG A N 1
ATOM 2282 C CA . ARG A 1 334 ? 19.450 -2.024 -10.720 1.00 98.44 334 ARG A CA 1
ATOM 2283 C C . ARG A 1 334 ? 18.108 -2.104 -9.996 1.00 98.44 334 ARG A C 1
ATOM 2285 O O . ARG A 1 334 ? 17.877 -1.379 -9.033 1.00 98.44 334 ARG A O 1
ATOM 2292 N N . VAL A 1 335 ? 17.268 -3.066 -10.382 1.00 98.69 335 VAL A N 1
ATOM 2293 C CA . VAL A 1 335 ? 16.038 -3.430 -9.656 1.00 98.69 335 VAL A CA 1
ATOM 2294 C C . VAL A 1 335 ? 16.057 -4.911 -9.290 1.00 98.69 335 VAL A C 1
ATOM 2296 O O . VAL A 1 335 ? 16.371 -5.764 -10.119 1.00 98.69 335 VAL A O 1
ATOM 2299 N N . VAL A 1 336 ? 15.682 -5.220 -8.050 1.00 98.69 336 VAL A N 1
ATOM 2300 C CA . VAL A 1 336 ? 15.483 -6.588 -7.558 1.00 98.69 336 VAL A CA 1
ATOM 2301 C C . VAL A 1 336 ? 14.031 -6.758 -7.125 1.00 98.69 336 VAL A C 1
ATOM 2303 O O . VAL A 1 336 ? 13.559 -6.032 -6.252 1.00 98.69 336 VAL A O 1
ATOM 2306 N N . LEU A 1 337 ? 13.333 -7.728 -7.712 1.00 98.62 337 LEU A N 1
ATOM 2307 C CA . LEU A 1 337 ? 12.019 -8.187 -7.270 1.00 98.62 337 LEU A CA 1
ATOM 2308 C C . LEU A 1 337 ? 12.201 -9.418 -6.383 1.00 98.62 337 LEU A C 1
ATOM 2310 O O . LEU A 1 337 ? 12.806 -10.406 -6.804 1.00 98.62 337 LEU A O 1
ATOM 2314 N N . ASN A 1 338 ? 11.690 -9.332 -5.160 1.00 97.31 338 ASN A N 1
ATOM 2315 C CA . ASN A 1 338 ? 11.885 -10.302 -4.095 1.00 97.31 338 ASN A CA 1
ATOM 2316 C C . ASN A 1 338 ? 10.565 -10.632 -3.373 1.00 97.31 338 ASN A C 1
ATOM 2318 O O . ASN A 1 338 ? 9.642 -9.813 -3.364 1.00 97.31 338 ASN A O 1
ATOM 2322 N N . ALA A 1 339 ? 10.516 -11.793 -2.716 1.00 94.31 339 ALA A N 1
ATOM 2323 C CA . ALA A 1 339 ? 9.450 -12.259 -1.826 1.00 94.31 339 ALA A CA 1
ATOM 2324 C C . ALA A 1 339 ? 8.038 -11.992 -2.372 1.00 94.31 339 ALA A C 1
ATOM 2326 O O . ALA A 1 339 ? 7.335 -11.114 -1.875 1.00 94.31 339 ALA A O 1
ATOM 2327 N N . ASP A 1 340 ? 7.653 -12.702 -3.433 1.00 93.62 340 ASP A N 1
ATOM 2328 C CA . ASP A 1 340 ? 6.344 -12.586 -4.090 1.00 93.62 340 ASP A CA 1
ATOM 2329 C C . ASP A 1 340 ? 5.991 -11.161 -4.549 1.00 93.62 340 ASP A C 1
ATOM 2331 O O . ASP A 1 340 ? 4.822 -10.768 -4.609 1.00 93.62 340 ASP A O 1
ATOM 2335 N N . THR A 1 341 ? 6.996 -10.358 -4.912 1.00 98.06 341 THR A N 1
ATOM 2336 C CA . THR A 1 341 ? 6.752 -9.061 -5.550 1.00 98.06 341 THR A CA 1
ATOM 2337 C C . THR A 1 341 ? 6.085 -9.260 -6.907 1.00 98.06 341 THR A C 1
ATOM 2339 O O . THR A 1 341 ? 6.507 -10.081 -7.724 1.00 98.06 341 THR A O 1
ATOM 2342 N N . ARG A 1 342 ? 5.028 -8.488 -7.171 1.00 98.25 342 ARG A N 1
ATOM 2343 C CA . ARG A 1 342 ? 4.165 -8.645 -8.347 1.00 98.25 342 ARG A CA 1
ATOM 2344 C C . ARG A 1 342 ? 4.056 -7.342 -9.118 1.00 98.25 342 ARG A C 1
ATOM 2346 O O . ARG A 1 342 ? 3.555 -6.348 -8.597 1.00 98.25 342 ARG A O 1
ATOM 2353 N N . VAL A 1 343 ? 4.434 -7.374 -10.392 1.00 98.56 343 VAL A N 1
ATOM 2354 C CA . VAL A 1 343 ? 4.204 -6.287 -11.352 1.00 98.56 343 VAL A CA 1
ATOM 2355 C C . VAL A 1 343 ? 3.103 -6.725 -12.307 1.00 98.56 343 VAL A C 1
ATOM 2357 O O . VAL A 1 343 ? 3.316 -7.577 -13.174 1.00 98.56 343 VAL A O 1
ATOM 2360 N N . THR A 1 344 ? 1.896 -6.194 -12.120 1.00 98.19 344 THR A N 1
ATOM 2361 C CA . THR A 1 344 ? 0.709 -6.706 -12.814 1.00 98.19 344 THR A CA 1
ATOM 2362 C C . THR A 1 344 ? -0.341 -5.651 -13.116 1.00 98.19 344 THR A C 1
ATOM 2364 O O . THR A 1 344 ? -0.558 -4.749 -12.315 1.00 98.19 344 THR A O 1
ATOM 2367 N N . LYS A 1 345 ? -1.075 -5.797 -14.222 1.00 97.44 345 LYS A N 1
ATOM 2368 C CA . LYS A 1 345 ? -2.124 -4.860 -14.660 1.00 97.44 345 LYS A CA 1
ATOM 2369 C C . LYS A 1 345 ? -1.602 -3.443 -14.885 1.00 97.44 345 LYS A C 1
ATOM 2371 O O . LYS A 1 345 ? -2.288 -2.482 -14.557 1.00 97.44 345 LYS A O 1
ATOM 2376 N N . ASN A 1 346 ? -0.379 -3.320 -15.381 1.00 97.81 346 ASN A N 1
ATOM 2377 C CA . ASN A 1 346 ? 0.181 -2.049 -15.816 1.00 97.81 346 ASN A CA 1
ATOM 2378 C C . ASN A 1 346 ? 0.136 -1.966 -17.343 1.00 97.81 346 ASN A C 1
ATOM 2380 O O . ASN A 1 346 ? 0.194 -2.996 -18.021 1.00 97.81 346 ASN A O 1
ATOM 2384 N N . THR A 1 347 ? 0.035 -0.748 -17.860 1.00 96.56 347 THR A N 1
ATOM 2385 C CA . THR A 1 347 ? -0.057 -0.449 -19.289 1.00 96.56 347 THR A CA 1
ATOM 2386 C C . THR A 1 347 ? 1.059 0.512 -19.677 1.00 96.56 347 THR A C 1
ATOM 2388 O O . THR A 1 347 ? 1.396 1.415 -18.917 1.00 96.56 347 THR A O 1
ATOM 2391 N N . ALA A 1 348 ? 1.654 0.329 -20.853 1.00 96.06 348 ALA A N 1
ATOM 2392 C CA . ALA A 1 348 ? 2.630 1.265 -21.412 1.00 96.06 348 ALA A CA 1
ATOM 2393 C C . ALA A 1 348 ? 2.570 1.277 -22.936 1.00 96.06 348 ALA A C 1
ATOM 2395 O O . ALA A 1 348 ? 1.8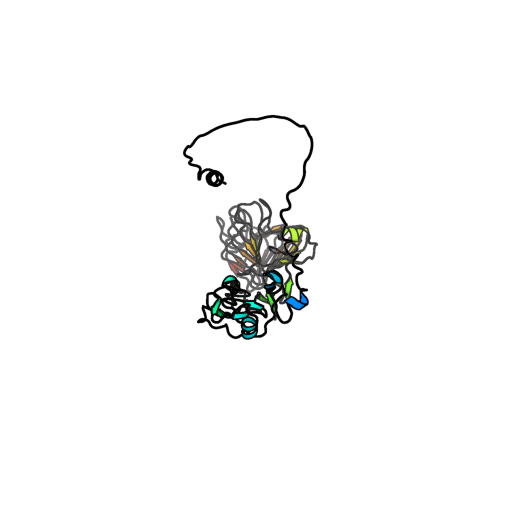97 0.442 -23.541 1.00 96.06 348 ALA A O 1
ATOM 2396 N N . ARG A 1 349 ? 3.337 2.157 -23.584 1.00 93.69 349 ARG A N 1
ATOM 2397 C CA . ARG A 1 349 ? 3.573 2.044 -25.028 1.00 93.69 349 ARG A CA 1
ATOM 2398 C C . ARG A 1 349 ? 4.192 0.696 -25.384 1.00 93.69 349 ARG A C 1
ATOM 2400 O O . ARG A 1 349 ? 3.699 0.023 -26.282 1.00 93.69 349 ARG A O 1
ATOM 2407 N N . ASP A 1 350 ? 5.250 0.321 -24.674 1.00 91.75 350 ASP A N 1
ATOM 2408 C CA . ASP A 1 350 ? 5.948 -0.963 -24.759 1.00 91.75 350 ASP A CA 1
ATOM 2409 C C . ASP A 1 350 ? 6.585 -1.259 -23.389 1.00 91.75 350 ASP A C 1
ATOM 2411 O O . ASP A 1 350 ? 6.884 -0.327 -22.639 1.00 91.75 350 ASP A O 1
ATOM 2415 N N . GLY A 1 351 ? 6.767 -2.527 -23.023 1.00 91.38 351 GLY A N 1
ATOM 2416 C CA . GLY A 1 351 ? 7.183 -2.890 -21.662 1.00 91.38 351 GLY A CA 1
ATOM 2417 C C . GLY A 1 351 ? 6.093 -2.576 -20.637 1.00 91.38 351 GLY A C 1
ATOM 2418 O O . GLY A 1 351 ? 6.324 -1.822 -19.696 1.00 91.38 351 GLY A O 1
ATOM 2419 N N . GLY A 1 352 ? 4.883 -3.108 -20.836 1.00 92.81 352 GLY A N 1
ATOM 2420 C CA . GLY A 1 352 ? 3.715 -2.801 -19.998 1.00 92.81 352 GLY A CA 1
ATOM 2421 C C . GLY A 1 352 ? 3.981 -2.953 -18.501 1.00 92.81 352 GLY A C 1
ATOM 2422 O O . GLY A 1 352 ? 3.617 -2.090 -17.707 1.00 92.81 352 GLY A O 1
ATOM 2423 N N . GLY A 1 353 ? 4.675 -4.025 -18.116 1.00 97.25 353 GLY A N 1
ATOM 2424 C CA . GLY A 1 353 ? 5.137 -4.231 -16.748 1.00 97.25 353 GLY A CA 1
ATOM 2425 C C . GLY A 1 353 ? 6.402 -3.438 -16.440 1.00 97.25 353 GLY A C 1
ATOM 2426 O O . GLY A 1 353 ? 6.385 -2.570 -15.571 1.00 97.25 353 GLY A O 1
ATOM 2427 N N . ILE A 1 354 ? 7.500 -3.765 -17.121 1.00 98.12 354 ILE A N 1
ATOM 2428 C CA . ILE A 1 354 ? 8.832 -3.224 -16.840 1.00 98.12 354 ILE A CA 1
ATOM 2429 C C . ILE A 1 354 ? 9.537 -2.845 -18.143 1.00 98.12 354 ILE A C 1
ATOM 2431 O O . ILE A 1 354 ? 9.547 -3.628 -19.093 1.00 98.12 354 ILE A O 1
ATOM 2435 N N . ASP A 1 355 ? 10.189 -1.687 -18.157 1.00 97.25 355 ASP A N 1
ATOM 243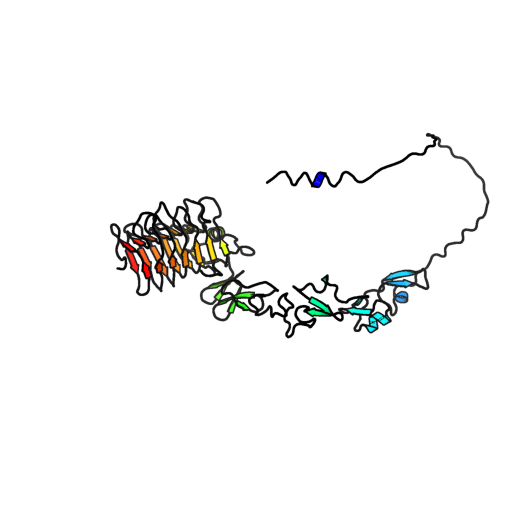6 C CA . ASP A 1 355 ? 11.227 -1.363 -19.136 1.00 97.25 355 ASP A CA 1
ATOM 2437 C C . ASP A 1 355 ? 12.588 -1.348 -18.437 1.00 97.25 355 ASP A C 1
ATOM 2439 O O . ASP A 1 355 ? 12.827 -0.550 -17.531 1.00 97.25 355 ASP A O 1
ATOM 2443 N N . ASN A 1 356 ? 13.459 -2.279 -18.825 1.00 97.19 356 ASN A N 1
ATOM 2444 C CA . ASN A 1 356 ? 14.829 -2.396 -18.336 1.00 97.19 356 ASN A CA 1
ATOM 2445 C C . ASN A 1 356 ? 15.764 -1.719 -19.347 1.00 97.19 356 ASN A C 1
ATOM 2447 O O . ASN A 1 356 ? 16.071 -2.284 -20.401 1.00 97.19 356 ASN A O 1
ATOM 2451 N N . VAL A 1 357 ? 16.141 -0.475 -19.058 1.00 93.88 357 VAL A N 1
ATOM 2452 C CA . VAL A 1 357 ? 16.624 0.498 -20.040 1.00 93.88 357 VAL A CA 1
ATOM 2453 C C . VAL A 1 357 ? 18.117 0.365 -20.315 1.00 93.88 357 VAL A C 1
ATOM 2455 O O . VAL A 1 357 ? 18.950 0.458 -19.419 1.00 93.88 357 VAL A O 1
ATOM 2458 N N . GLY A 1 358 ? 18.467 0.284 -21.600 1.00 85.94 358 GLY A N 1
ATOM 2459 C CA . GLY A 1 358 ? 19.857 0.348 -22.053 1.00 85.94 358 GLY A CA 1
ATOM 2460 C C . GLY A 1 358 ? 20.697 -0.857 -21.626 1.00 85.94 358 GLY A C 1
ATOM 2461 O O . GLY A 1 358 ? 20.215 -1.777 -20.980 1.00 85.94 358 GLY A O 1
ATOM 2462 N N . SER A 1 359 ? 21.974 -0.866 -22.006 1.00 88.50 359 SER A N 1
ATOM 2463 C CA . SER A 1 359 ? 22.843 -2.042 -21.855 1.00 88.50 359 SER A CA 1
ATOM 2464 C C . SER A 1 359 ? 23.334 -2.300 -20.427 1.00 88.50 359 SER A C 1
ATOM 2466 O O . SER A 1 359 ? 23.867 -3.372 -20.158 1.00 88.50 359 SER A O 1
ATOM 2468 N N . THR A 1 360 ? 23.211 -1.326 -19.522 1.00 91.12 360 THR A N 1
ATOM 2469 C CA . THR A 1 360 ? 23.764 -1.399 -18.158 1.00 91.12 360 THR A CA 1
ATOM 2470 C C . THR A 1 360 ? 22.730 -1.751 -17.099 1.00 91.12 360 THR A C 1
ATOM 2472 O O . THR A 1 360 ? 23.118 -2.150 -16.004 1.00 91.12 360 THR A O 1
ATOM 2475 N N . ALA A 1 361 ? 21.435 -1.623 -17.400 1.00 97.00 361 ALA A N 1
ATOM 2476 C CA . ALA A 1 361 ? 20.395 -1.897 -16.423 1.00 97.00 361 ALA A CA 1
ATOM 2477 C C . ALA A 1 361 ? 20.279 -3.400 -16.131 1.00 97.00 361 ALA A C 1
ATOM 2479 O O . ALA A 1 361 ? 20.286 -4.247 -17.033 1.00 97.00 361 ALA A O 1
ATOM 2480 N N . VAL A 1 362 ? 20.160 -3.730 -14.848 1.00 98.12 362 VAL A N 1
ATOM 2481 C CA . VAL A 1 362 ? 20.045 -5.096 -14.343 1.00 98.12 362 VAL A CA 1
ATOM 2482 C C . VAL A 1 362 ? 18.720 -5.256 -13.617 1.00 98.12 362 VAL A C 1
ATOM 2484 O O . VAL A 1 362 ? 18.462 -4.592 -12.613 1.00 98.12 362 VAL A O 1
ATOM 2487 N N . LEU A 1 363 ? 17.914 -6.197 -14.092 1.00 98.25 363 LEU A N 1
ATOM 2488 C CA . LEU A 1 363 ? 16.698 -6.635 -13.428 1.00 98.25 363 LEU A CA 1
ATOM 2489 C C . LEU A 1 363 ? 16.901 -8.049 -12.886 1.00 98.25 363 LEU A C 1
ATOM 2491 O O . LEU A 1 363 ? 17.244 -8.963 -13.632 1.00 98.25 363 LEU A O 1
ATOM 2495 N N . THR A 1 364 ? 16.656 -8.245 -11.597 1.00 98.31 364 THR A N 1
ATOM 2496 C CA . THR A 1 364 ? 16.679 -9.568 -10.965 1.00 98.31 364 THR A CA 1
ATOM 2497 C C . THR A 1 364 ? 15.296 -9.905 -10.428 1.00 98.31 364 THR A C 1
ATOM 2499 O O . THR A 1 364 ? 14.707 -9.103 -9.710 1.00 98.31 364 THR A O 1
ATOM 2502 N N . LEU A 1 365 ? 14.781 -11.086 -10.757 1.00 98.12 365 LEU A N 1
ATOM 2503 C CA . LEU A 1 365 ? 13.549 -11.646 -10.218 1.00 98.12 365 LEU A CA 1
ATOM 2504 C C . LEU A 1 365 ? 13.895 -12.912 -9.447 1.00 98.12 365 LEU A C 1
ATOM 2506 O O . LEU A 1 365 ? 14.569 -13.795 -9.981 1.00 98.12 365 LEU A O 1
ATOM 2510 N N . LYS A 1 366 ? 13.426 -12.983 -8.205 1.00 96.19 366 LYS A N 1
ATOM 2511 C CA . LYS A 1 366 ? 13.643 -14.131 -7.331 1.00 96.19 366 LYS A CA 1
ATOM 2512 C C . LYS A 1 366 ? 12.498 -14.335 -6.352 1.00 96.19 366 LYS A C 1
ATOM 2514 O O . LYS A 1 366 ? 11.571 -13.521 -6.301 1.00 96.19 366 LYS A O 1
ATOM 2519 N N . ASP A 1 367 ? 12.571 -15.424 -5.591 1.00 94.62 367 ASP A N 1
ATOM 2520 C CA . ASP A 1 367 ? 11.701 -15.681 -4.440 1.00 94.62 367 ASP A CA 1
ATOM 2521 C C . ASP A 1 367 ? 10.202 -15.540 -4.793 1.00 94.62 367 ASP A C 1
ATOM 2523 O O . ASP A 1 367 ? 9.476 -14.766 -4.175 1.00 94.62 367 ASP A O 1
ATOM 2527 N N . GLY A 1 368 ? 9.758 -16.217 -5.864 1.00 94.38 368 GLY A N 1
ATOM 2528 C CA . GLY A 1 368 ? 8.349 -16.242 -6.308 1.00 94.38 368 GLY A CA 1
ATOM 2529 C C . GLY A 1 368 ? 7.854 -14.992 -7.053 1.00 94.38 368 GLY A C 1
ATOM 2530 O O . GLY A 1 368 ? 6.699 -14.923 -7.476 1.00 94.38 368 GLY A O 1
ATOM 2531 N N . SER A 1 369 ? 8.721 -13.998 -7.267 1.00 97.62 369 SER A N 1
ATOM 2532 C CA . SER A 1 369 ? 8.333 -12.737 -7.913 1.00 97.62 369 SER A CA 1
ATOM 2533 C C . SER A 1 369 ? 7.817 -12.920 -9.343 1.00 97.62 369 SER A C 1
ATOM 2535 O O . SER A 1 369 ? 8.264 -13.801 -10.083 1.00 97.62 369 SER A O 1
ATOM 2537 N N . SER A 1 370 ? 6.893 -12.053 -9.768 1.00 97.56 370 SER A N 1
ATOM 2538 C CA . SER A 1 370 ? 6.250 -12.181 -11.078 1.00 97.56 370 SER A CA 1
ATOM 2539 C C . SER A 1 370 ? 5.973 -10.869 -11.810 1.00 97.56 370 SER A C 1
ATOM 2541 O O . SER A 1 370 ? 5.670 -9.834 -11.215 1.00 97.56 370 SER A O 1
ATOM 2543 N N . VAL A 1 371 ? 6.022 -10.944 -13.143 1.00 98.00 371 VAL A N 1
ATOM 2544 C CA . VAL A 1 371 ? 5.653 -9.878 -14.082 1.00 98.00 371 VAL A CA 1
ATOM 2545 C C . VAL A 1 371 ? 4.635 -10.446 -15.066 1.00 98.00 371 VAL A C 1
ATOM 2547 O O . VAL A 1 371 ? 4.988 -11.126 -16.028 1.00 98.00 371 VAL A O 1
ATOM 2550 N N . THR A 1 372 ? 3.349 -10.220 -14.796 1.00 97.06 372 THR A N 1
ATOM 2551 C CA . THR A 1 372 ? 2.243 -10.901 -15.493 1.00 97.06 372 THR A CA 1
ATOM 2552 C C . THR A 1 372 ? 1.026 -10.001 -15.671 1.00 97.06 372 THR A C 1
ATOM 2554 O O . THR A 1 372 ? 0.820 -9.062 -14.906 1.00 97.06 372 THR A O 1
ATOM 2557 N N . ASN A 1 373 ? 0.166 -10.309 -16.647 1.00 96.75 373 ASN A N 1
ATOM 2558 C CA . ASN A 1 373 ? -1.083 -9.577 -16.916 1.00 96.75 373 ASN A CA 1
ATOM 2559 C C . ASN A 1 373 ? -0.880 -8.067 -17.110 1.00 96.75 373 ASN A C 1
ATOM 2561 O O . ASN A 1 373 ? -1.666 -7.263 -16.618 1.00 96.75 373 ASN A O 1
ATOM 2565 N N . ASN A 1 374 ? 0.211 -7.686 -17.764 1.00 97.25 374 ASN A N 1
ATOM 2566 C CA . ASN A 1 374 ? 0.466 -6.311 -18.168 1.00 97.25 374 ASN A CA 1
ATOM 2567 C C . ASN A 1 374 ? 0.083 -6.144 -19.645 1.00 97.25 374 ASN A C 1
ATOM 2569 O O . ASN A 1 374 ? -0.022 -7.131 -20.376 1.00 97.25 374 ASN A O 1
ATOM 2573 N N . ALA A 1 375 ? -0.159 -4.911 -20.068 1.00 95.56 375 ALA A N 1
ATOM 2574 C CA . ALA A 1 375 ? -0.662 -4.583 -21.392 1.00 95.56 375 ALA A CA 1
ATOM 2575 C C . ALA A 1 375 ? 0.238 -3.561 -22.088 1.00 95.56 375 ALA A C 1
ATOM 2577 O O . ALA A 1 375 ? 0.953 -2.790 -21.450 1.00 95.56 375 ALA A O 1
ATOM 2578 N N . VAL A 1 376 ? 0.177 -3.535 -23.414 1.00 94.19 376 VAL A N 1
ATOM 2579 C CA . VAL A 1 376 ? 0.823 -2.503 -24.228 1.00 94.19 376 VAL A CA 1
ATOM 2580 C C . VAL A 1 376 ? -0.200 -1.843 -25.133 1.00 94.19 376 VAL A C 1
ATOM 2582 O O . VAL A 1 376 ? -1.125 -2.498 -25.607 1.00 94.19 376 VAL A O 1
ATOM 2585 N N . SER A 1 377 ? -0.044 -0.541 -25.362 1.00 90.81 377 SER A N 1
ATOM 2586 C CA . SER A 1 377 ? -0.927 0.222 -26.246 1.00 90.81 377 SER A CA 1
ATOM 2587 C C . SER A 1 377 ? -0.561 0.043 -27.720 1.00 90.81 377 SER A C 1
ATOM 2589 O O . SER A 1 377 ? -1.441 0.041 -28.576 1.00 90.81 377 SER A O 1
ATOM 2591 N N . THR A 1 378 ? 0.733 -0.106 -28.031 1.00 88.31 378 THR A N 1
ATOM 2592 C CA . THR A 1 378 ? 1.226 -0.217 -29.420 1.00 88.31 378 THR A CA 1
ATOM 2593 C C . THR A 1 378 ? 2.394 -1.187 -29.604 1.00 88.31 378 THR A C 1
ATOM 2595 O O . THR A 1 378 ? 2.615 -1.654 -30.718 1.00 88.31 378 THR A O 1
ATOM 2598 N N . GLY A 1 379 ? 3.161 -1.465 -28.549 1.00 84.56 379 GLY A N 1
ATOM 2599 C CA . GLY A 1 379 ? 4.320 -2.352 -28.567 1.00 84.56 379 GLY A CA 1
ATOM 2600 C C . GLY A 1 379 ? 3.960 -3.836 -28.541 1.00 84.56 379 GLY A C 1
ATOM 2601 O O . GLY A 1 379 ? 2.809 -4.230 -28.715 1.00 84.56 379 GLY A O 1
ATOM 2602 N N . THR A 1 380 ? 4.967 -4.675 -28.308 1.00 84.94 380 THR A N 1
ATOM 2603 C CA . THR A 1 380 ? 4.823 -6.143 -28.274 1.00 84.94 380 THR A CA 1
ATOM 2604 C C . THR A 1 380 ? 5.261 -6.748 -26.942 1.00 84.94 380 THR A C 1
ATOM 2606 O O . THR A 1 380 ? 4.836 -7.852 -26.593 1.00 84.94 380 THR A O 1
ATOM 2609 N N . ALA A 1 381 ? 6.086 -6.038 -26.170 1.00 87.44 381 ALA A N 1
ATOM 2610 C CA . ALA A 1 381 ? 6.589 -6.483 -24.880 1.00 87.44 381 ALA A CA 1
ATOM 2611 C C . ALA A 1 381 ? 5.568 -6.166 -23.781 1.00 87.44 381 ALA A C 1
ATOM 2613 O O . ALA A 1 381 ? 5.649 -5.155 -23.086 1.00 87.44 381 ALA A O 1
ATOM 2614 N N . HIS A 1 382 ? 4.569 -7.032 -23.630 1.00 88.12 382 HIS A N 1
ATOM 2615 C CA . HIS A 1 382 ? 3.498 -6.837 -22.654 1.00 88.12 382 HIS A CA 1
ATOM 2616 C C . HIS A 1 382 ? 4.031 -6.850 -21.214 1.00 88.12 382 HIS A C 1
ATOM 2618 O O . HIS A 1 382 ? 3.609 -6.034 -20.402 1.00 88.12 382 HIS A O 1
ATOM 2624 N N . GLY A 1 383 ? 4.989 -7.730 -20.900 1.00 93.56 383 GLY A N 1
ATOM 2625 C CA . GLY A 1 383 ? 5.590 -7.848 -19.572 1.00 93.56 383 GLY A CA 1
ATOM 2626 C C . GLY A 1 383 ? 6.854 -7.028 -19.408 1.00 93.56 383 GLY A C 1
ATOM 2627 O O . GLY A 1 383 ? 6.838 -6.035 -18.688 1.00 93.56 383 GLY A O 1
ATOM 2628 N N . ILE A 1 384 ? 7.947 -7.464 -20.036 1.00 96.81 384 ILE A N 1
ATOM 2629 C CA . ILE A 1 384 ? 9.272 -6.856 -19.867 1.00 96.81 384 ILE A CA 1
ATOM 2630 C C . ILE A 1 384 ? 9.840 -6.491 -21.232 1.00 96.81 384 ILE A C 1
ATOM 2632 O O . ILE A 1 384 ? 10.067 -7.364 -22.067 1.00 96.81 384 ILE A O 1
ATOM 2636 N N . ARG A 1 385 ? 10.132 -5.210 -21.434 1.00 96.25 385 ARG A N 1
ATOM 2637 C CA . ARG A 1 385 ? 11.000 -4.745 -22.514 1.00 96.25 385 ARG A CA 1
ATOM 2638 C C . ARG A 1 385 ? 12.421 -4.663 -21.969 1.00 96.25 385 ARG A C 1
ATOM 2640 O O . ARG A 1 385 ? 12.663 -3.956 -20.998 1.00 96.25 385 ARG A O 1
ATOM 2647 N N . ASN A 1 386 ? 13.352 -5.416 -22.548 1.00 96.62 386 ASN A N 1
ATOM 2648 C CA . ASN A 1 386 ? 14.690 -5.567 -21.985 1.00 96.62 386 ASN A CA 1
ATOM 2649 C C . ASN A 1 386 ? 15.788 -5.096 -22.942 1.00 96.62 386 ASN A C 1
ATOM 2651 O O . ASN A 1 386 ? 16.090 -5.785 -23.910 1.00 96.62 386 ASN A O 1
ATOM 2655 N N . GLY A 1 387 ? 16.414 -3.957 -22.647 1.00 96.19 387 GLY A N 1
ATOM 2656 C CA . GLY A 1 387 ? 17.644 -3.495 -23.302 1.00 96.19 387 GLY A CA 1
ATOM 2657 C C . GLY A 1 387 ? 18.939 -3.930 -22.604 1.00 96.19 387 GLY A C 1
ATOM 2658 O O . GLY A 1 387 ? 20.012 -3.851 -23.212 1.00 96.19 387 GLY A O 1
ATOM 2659 N N . GLY A 1 388 ? 18.826 -4.378 -21.350 1.00 96.50 388 GLY A N 1
ATOM 2660 C CA . GLY A 1 388 ? 19.932 -4.696 -20.447 1.00 96.50 388 GLY A CA 1
ATOM 2661 C C . GLY A 1 388 ? 20.001 -6.178 -20.101 1.00 96.50 388 GLY A C 1
ATOM 2662 O O . GLY A 1 388 ? 19.856 -7.039 -20.965 1.00 96.50 388 GLY A O 1
ATOM 2663 N N . THR A 1 389 ? 20.228 -6.501 -18.830 1.00 97.56 389 THR A N 1
ATOM 2664 C CA . THR A 1 389 ? 20.317 -7.895 -18.370 1.00 97.56 389 THR A CA 1
ATOM 2665 C C . THR A 1 389 ? 19.172 -8.242 -17.429 1.00 97.56 389 THR A C 1
ATOM 2667 O O . THR A 1 389 ? 18.931 -7.530 -16.454 1.00 97.56 389 THR A O 1
ATOM 2670 N N . VAL A 1 390 ? 18.498 -9.360 -17.694 1.00 97.62 390 VAL A N 1
ATOM 2671 C CA . VAL A 1 390 ? 17.485 -9.947 -16.810 1.00 97.62 390 VAL A CA 1
ATOM 2672 C C . VAL A 1 390 ? 18.024 -11.244 -16.211 1.00 97.62 390 VAL A C 1
ATOM 2674 O O . VAL A 1 390 ? 18.523 -12.108 -16.923 1.00 97.62 390 VAL A O 1
ATOM 2677 N N . PHE A 1 391 ? 17.894 -11.394 -14.899 1.00 96.81 391 PHE A N 1
ATOM 2678 C CA . PHE A 1 391 ? 18.132 -12.643 -14.185 1.00 96.81 391 PHE A CA 1
ATOM 2679 C C . PHE A 1 391 ? 16.821 -13.081 -13.541 1.00 96.81 391 PHE A C 1
ATOM 2681 O O . PHE A 1 391 ? 16.323 -12.387 -12.660 1.00 96.81 391 PHE A O 1
ATOM 2688 N N . ALA A 1 392 ? 16.256 -14.205 -13.973 1.00 94.88 392 ALA A N 1
ATOM 2689 C CA . ALA A 1 392 ? 15.068 -14.790 -13.359 1.00 94.88 392 ALA A CA 1
ATOM 2690 C C . ALA A 1 392 ? 15.440 -16.133 -12.723 1.00 94.88 392 ALA A C 1
ATOM 2692 O O . ALA A 1 392 ? 15.896 -17.042 -13.418 1.00 94.88 392 ALA A O 1
ATOM 2693 N N . GLU A 1 393 ? 15.278 -16.245 -11.407 1.00 93.12 393 GLU A N 1
ATOM 2694 C CA . GLU A 1 393 ? 15.497 -17.497 -10.684 1.00 93.12 393 GLU A CA 1
ATOM 2695 C C . GLU A 1 393 ? 14.349 -18.493 -10.914 1.00 93.12 393 GLU A C 1
ATOM 2697 O O . GLU A 1 393 ? 13.244 -18.139 -11.342 1.00 93.12 393 GLU A O 1
ATOM 2702 N N . ALA A 1 394 ? 14.606 -19.767 -10.610 1.00 81.88 394 ALA A N 1
ATOM 2703 C CA . ALA A 1 394 ? 13.587 -20.806 -10.671 1.00 81.88 394 ALA A CA 1
ATOM 2704 C C . ALA A 1 394 ? 12.419 -20.465 -9.728 1.00 81.88 394 ALA A C 1
ATOM 2706 O O . ALA A 1 394 ? 12.616 -20.235 -8.538 1.00 81.88 394 ALA A O 1
ATOM 2707 N N . GLY A 1 395 ? 11.200 -20.432 -10.271 1.00 85.12 395 GLY A N 1
ATOM 2708 C CA . GLY A 1 395 ? 9.987 -20.047 -9.541 1.00 85.12 395 GLY A CA 1
ATOM 2709 C C . GLY A 1 395 ? 9.523 -18.609 -9.791 1.00 85.12 395 GLY A C 1
ATOM 2710 O O . GLY A 1 395 ? 8.379 -18.292 -9.474 1.00 85.12 395 GLY A O 1
ATOM 2711 N N . SER A 1 396 ? 10.340 -17.752 -10.414 1.00 94.12 396 SER A N 1
ATOM 2712 C CA . SER A 1 396 ? 9.852 -16.472 -10.935 1.00 94.12 396 SER A CA 1
ATOM 2713 C C . SER A 1 396 ? 8.999 -16.667 -12.188 1.00 94.12 396 SER A C 1
ATOM 2715 O O . SER A 1 396 ? 9.296 -17.508 -13.036 1.00 94.12 396 SER A O 1
ATOM 2717 N N . VAL A 1 397 ? 7.941 -15.864 -12.327 1.00 95.00 397 VAL A N 1
ATOM 2718 C CA . VAL A 1 397 ? 6.991 -15.976 -13.447 1.00 95.00 397 VAL A CA 1
ATOM 2719 C C . VAL A 1 397 ? 7.000 -14.703 -14.278 1.00 95.00 397 VAL A C 1
ATOM 2721 O O . VAL A 1 397 ? 6.597 -13.639 -13.811 1.00 95.00 397 VAL A O 1
ATOM 2724 N N . VAL A 1 398 ? 7.409 -14.808 -15.538 1.00 95.12 398 VAL A N 1
ATOM 2725 C CA . VAL A 1 398 ? 7.442 -13.681 -16.477 1.00 95.12 398 VAL A CA 1
ATOM 2726 C C . VAL A 1 398 ? 6.613 -14.028 -17.704 1.00 95.12 398 VAL A C 1
ATOM 2728 O O . VAL A 1 398 ? 6.830 -15.061 -18.326 1.00 95.12 398 VAL A O 1
ATOM 2731 N N . ALA A 1 399 ? 5.682 -13.150 -18.075 1.00 93.56 399 ALA A N 1
ATOM 2732 C CA . ALA A 1 399 ? 4.897 -13.280 -19.299 1.00 93.56 399 ALA A CA 1
ATOM 2733 C C . ALA A 1 399 ? 5.187 -12.112 -20.247 1.00 93.56 399 ALA A C 1
ATOM 2735 O O . ALA A 1 399 ? 5.050 -10.957 -19.854 1.00 93.56 399 ALA A O 1
ATOM 2736 N N . GLY A 1 400 ? 5.548 -12.399 -21.502 1.00 91.00 400 GLY A N 1
ATOM 2737 C CA . GLY A 1 400 ? 5.778 -11.371 -22.525 1.00 91.00 400 GLY A CA 1
ATOM 2738 C C . GLY A 1 400 ? 7.069 -10.571 -22.318 1.00 91.00 400 GLY A C 1
ATOM 2739 O O . GLY A 1 400 ? 7.026 -9.340 -22.309 1.00 91.00 400 GLY A O 1
ATOM 2740 N N . CYS A 1 401 ? 8.196 -11.267 -22.123 1.00 94.44 401 CYS A N 1
ATOM 2741 C CA . CYS A 1 401 ? 9.535 -10.672 -22.095 1.00 94.44 401 CYS A CA 1
ATOM 2742 C C . CYS A 1 401 ? 10.111 -10.587 -23.511 1.00 94.44 401 CYS A C 1
ATOM 2744 O O . CYS A 1 401 ? 10.060 -11.566 -24.253 1.00 94.44 401 CYS A O 1
ATOM 2746 N N . LEU A 1 402 ? 10.686 -9.444 -23.876 1.00 95.00 402 LEU A N 1
ATOM 2747 C CA . LEU A 1 402 ? 11.333 -9.237 -25.165 1.00 95.00 402 LEU A CA 1
ATOM 2748 C C . LEU A 1 402 ? 12.681 -8.539 -24.984 1.00 95.00 402 LEU A C 1
ATOM 2750 O O . LEU A 1 402 ? 12.744 -7.414 -24.486 1.00 95.00 402 LEU A O 1
ATOM 2754 N N . ASN A 1 403 ? 13.748 -9.187 -25.451 1.00 94.12 403 ASN A N 1
ATOM 2755 C CA . ASN A 1 403 ? 15.051 -8.547 -25.589 1.00 94.12 403 ASN A CA 1
ATOM 2756 C C . ASN A 1 403 ? 15.033 -7.584 -26.785 1.00 94.12 403 ASN A C 1
ATOM 2758 O O . ASN A 1 403 ? 14.619 -7.950 -27.884 1.00 94.12 403 ASN A O 1
ATOM 2762 N N . VAL A 1 404 ? 15.519 -6.365 -26.575 1.00 92.31 404 VAL A N 1
ATOM 2763 C CA . VAL A 1 404 ? 15.710 -5.334 -27.598 1.00 92.31 404 VAL A CA 1
ATOM 2764 C C . VAL A 1 404 ? 17.159 -4.852 -27.565 1.00 92.31 404 VAL A C 1
ATOM 2766 O O . VAL A 1 404 ? 17.762 -4.744 -26.502 1.00 92.31 404 VAL A O 1
ATOM 2769 N N . GLY A 1 405 ? 17.747 -4.556 -28.725 1.00 90.19 405 GLY A N 1
ATOM 2770 C CA . GLY A 1 405 ? 19.144 -4.115 -28.802 1.00 90.19 405 GLY A CA 1
ATOM 2771 C C . GLY A 1 405 ? 20.109 -5.116 -28.152 1.00 90.19 405 GLY A C 1
ATOM 2772 O O . GLY A 1 405 ? 20.190 -6.260 -28.586 1.00 90.19 405 GLY A O 1
ATOM 2773 N N . SER A 1 406 ? 20.828 -4.680 -27.113 1.00 90.06 406 SER A N 1
ATOM 2774 C CA . SER A 1 406 ? 21.787 -5.483 -26.336 1.00 90.06 406 SER A CA 1
ATOM 2775 C C . SER A 1 406 ? 21.160 -6.360 -25.243 1.00 90.06 406 SER A C 1
ATOM 2777 O O . SER A 1 406 ? 21.891 -6.937 -24.441 1.00 90.06 406 SER A O 1
ATOM 2779 N N . GLY A 1 407 ? 19.830 -6.433 -25.178 1.00 93.25 407 GLY A N 1
ATOM 2780 C CA . GLY A 1 407 ? 19.108 -7.159 -24.141 1.00 93.25 407 GLY A CA 1
ATOM 2781 C C . GLY A 1 407 ? 19.476 -8.641 -24.058 1.00 93.25 407 GLY A C 1
ATOM 2782 O O . GLY A 1 407 ? 19.510 -9.337 -25.072 1.00 93.25 407 GLY A O 1
ATOM 2783 N N . THR A 1 408 ? 19.685 -9.149 -22.845 1.00 95.19 408 THR A N 1
ATOM 2784 C CA . THR A 1 408 ? 19.903 -10.577 -22.571 1.00 95.19 408 THR A CA 1
ATOM 2785 C C . THR A 1 408 ? 19.115 -11.051 -21.349 1.00 95.19 408 THR A C 1
ATOM 2787 O O . THR A 1 408 ? 18.793 -10.267 -20.456 1.00 95.19 408 THR A O 1
ATOM 2790 N N . GLY A 1 409 ? 18.809 -12.351 -21.297 1.00 93.12 409 GLY A N 1
ATOM 2791 C CA . GLY A 1 409 ? 18.260 -12.989 -20.095 1.00 93.12 409 GLY A CA 1
ATOM 2792 C C . GLY A 1 409 ? 16.734 -12.986 -19.950 1.00 93.12 409 GLY A C 1
ATOM 2793 O O . GLY A 1 409 ? 16.229 -13.457 -18.934 1.00 93.12 409 GLY A O 1
ATOM 2794 N N . CYS A 1 410 ? 15.977 -12.516 -20.951 1.00 92.06 410 CYS A N 1
ATOM 2795 C CA . CYS A 1 410 ? 14.545 -12.825 -21.003 1.00 92.06 410 CYS A CA 1
ATOM 2796 C C . CYS A 1 410 ? 14.322 -14.352 -20.998 1.00 92.06 410 CYS A C 1
ATOM 2798 O O . CYS A 1 410 ? 14.889 -15.029 -21.860 1.00 92.06 410 CYS A O 1
ATOM 2800 N N . PRO A 1 411 ? 13.509 -14.891 -20.071 1.00 84.62 411 PRO A N 1
ATOM 2801 C CA . PRO A 1 411 ? 13.154 -16.306 -20.073 1.00 84.62 411 PRO A CA 1
ATOM 2802 C C . PRO A 1 411 ? 12.310 -16.640 -21.313 1.00 84.62 411 PRO A C 1
ATOM 2804 O O . PRO A 1 411 ? 11.497 -15.818 -21.744 1.00 84.62 411 PRO A O 1
ATOM 2807 N N . THR A 1 412 ? 12.558 -17.816 -21.894 1.00 66.94 412 THR A N 1
ATOM 2808 C CA . THR A 1 412 ? 11.887 -18.336 -23.100 1.00 66.94 412 THR A CA 1
ATOM 2809 C C . THR A 1 412 ? 10.512 -18.902 -22.815 1.00 66.94 412 THR A C 1
ATOM 2811 O O . THR A 1 412 ? 10.409 -19.630 -21.799 1.00 66.94 412 THR A O 1
#

Foldseek 3Di:
DDDPVVVVVVPPPDDDDDDDDDDDDDDDDDDDDDDDDDDDDDDDDDDPPPPPFDQDDLCVQLVLAAAFGQRPPTDRDTDGNHFQFDPFLVSLVVNVNARTQAPRGHDHDANADPVNLPQEDAFDRDPNDGAAVCAVRHHAPPPFDRYNNGGHNLQWDQCAQLGHRPHQWDQWTRHHSATADQQQPDTARLQAWAHDNSDTDGACEHCDDHVHPAQQVVLVPDAAPEEGEYGQDEHEAPDAQGASEEAEQHAYEYEWRADTRRAAEQADQLPAHPHANYEHYNYEYEYEHHEQERAHQDENYEYDPPYAYEYARYEQAHFENQAAAARHYEFAAHYEYYHQYEQAHAEHQAQRRYEQDAAHGEYEYDNQYEFDHGYHPHYQQRGYEFRYEYHYDPNYYYDRYDHDPNGDDDDD

Secondary structure (DSSP, 8-state):
--TTSSHHHHSSSS----------------------------------------PPPHHHHSTT--SEEE-TTTT--EEE----B-SSHHHHHHHTS-SEEETTEEESS-SS-TTTS-SSS-EEEETTEEEEGGGTTBPPGGG-EEETTEEE-TTT-TTSSSSTT-PPPTT-EEETTEEEEEETTEEEETTTEEEETTEEEEPSB-SSSSSBSSHHHHHHHPPTT-EEEB-SEEEE-SSTT--SEEEESS--EEE-S-SSTT-EEEE--S-B-SS-SEEEES-EEEEES-EEE--BSS-SEEEESS-EEEEES-EEES-EEEEEE-SSEEESSEEEEESS-EEES-EEEE-SSEEE-TTT-EEEE-TT-EEES-EESS-S-SSEEESSEEEE-TT-EESSEEE-TT-B----

Sequence (412 aa):
MDATQFDELAQSLARATRRGLLGRVAVLPALGGAAALLGNPWSTAGKKRKKKCKPRPLAKTCAGKCGIVKNRKTCKKKVDCGPCACEANSDCVAAGLGDLCCGGSCFSGVCCSDAACQSDAAPDCVGHACVCATNGDTACAGGAACCPAGCVDLGTDLANCGECGHACQGEQICHGGVCGITCGSEVCPVATRICDGAVCQPCKVCAEGCAFTTVQAAIDAASSGDRITICAGTYSRQGPNSPVADIAGKNLTLVGAGTGLTSTILDGGDERTASHVVAVTQSTSELRAMRITGSNGNAGIGNSAPSQLTLTGVLVTRNDADKNFGGGILNNDRVVLNADTRVTKNTARDGGGIDNVGSTAVLTLKDGSSVTNNAVSTGTAHGIRNGGTVFAEAGSVVAGCLNVGSGTGCPT

pLDDT: mean 82.14, std 18.66, range [29.95, 98.75]